Protein AF-A0A2K3JCK8-F1 (afdb_monomer_lite)

Sequence (597 aa):
MLKLNRLVAIFVVSFFLLSALMPARLSTDNEVPWWNENWSFREEIILPINTSDKNVHYQPVDIFFEFENICWAKNESEHSVRVIFHEGDKAIELDCQIYDLNFSDDEHIKSCGIVFLIPDFADGYERYFIYYDDEITDIPSYDDHVDIDESSYSYEPVKGLSFESWFYIIIEDGYYVYAVSQRGKALDEYISQQVVKLKKGADSVMPKNAEQTASFSFVYWWLDGNDWKHISSAERLISKKVIVNGNLMVKFLIVSQSNDGLIQSTNYYKYYYSPSEDKGIYADVEHKIVSNSLPQGDEIDVGFIVLTTGGIRSSSIEDLNFGRIPKFLHFYHEDQGFFTYEMDQHPEDTNGETVIGSKDDYDIGNYSWLSIDDGETGKAYGIIFDSNDVVESGLNERNGIELQLWQVYSIRYPGLDGRFSYIYFTRNSYEEGEEIDNVLPDDYLIKFKALFYATENGGYTKVEEEAKIYPSLVDLQPENDEDIIDGDYNEEEYNLTIFTHLSQFLNLRLLSSMLLLKNIFITVELYKENMLMGLETSSRLAIADGWLDWKNISFFRTATFLPQKPGRYVAKVYLENALFSEGREFIGYKIFNITKD

pLDDT: mean 86.82, std 14.45, range [33.53, 98.62]

Foldseek 3Di:
DVVVVVVVVCVVVVVVVVVVVPPPPPVDPPPFDDPDPVFDDKDWDDAPDQQQDLLQFFPKFKFKDFDPDKFFDQAFFFGFKWKWKDQRNDIDTFDKTWAPFADPDNGTGRITIMMTGSHSPGRRRIIMMITGHPDGDDTDDDAQFKFKDWAWAWEPPDPLQIWTFTWIFIAGNQATAKTAGLWTDGSNHIQHQKIFGFAPRHNDDAQAGTAWIKHQKKKKWAAAPPDIDIWIQSHAWADKDFRDTGRFKTKMWTKGATPVRQKIKIWIKMFGHGPDQKGKIKIWIKIAGPDQDDDAHPAIWMFRMKIKFWFKFFPADSSRPYGWQAQWKWAQFAPPGIDIDGDDRDDDAAVKDWPDDLANPRWHHFLRKMWGWNAQWFKIKMKAWLGQQWWPDWVPFDGTWHKTKIWHFHDDDVRMTTIIMMITGIGNQDDPPDDGNRDTGSGTMTTIMIMTMIDGIRTVVSVSVCSVVVSSSVVSHDDDPDDDDGGGDDDDWDKDKDFDDDDPVVVVQCVVCVVVVFDKWKKKWKDAPNDTNYIFTFAQFDDDPNHTPPVPRDPTTMGIDDTDHWHKMKIWMWIARGPPDDGIGTDDMDIDTDDPD

Structure (mmCIF, N/CA/C/O backbone):
data_AF-A0A2K3JCK8-F1
#
_entry.id   AF-A0A2K3JCK8-F1
#
loop_
_atom_site.group_PDB
_atom_site.id
_atom_site.type_symbol
_atom_site.label_atom_id
_atom_site.label_alt_id
_atom_site.label_comp_id
_atom_site.label_asym_id
_atom_site.label_entity_id
_atom_site.label_seq_id
_atom_site.pdbx_PDB_ins_code
_atom_site.Cartn_x
_atom_site.Cartn_y
_atom_site.Cartn_z
_atom_site.occupancy
_atom_site.B_iso_or_equiv
_atom_site.auth_seq_id
_atom_site.auth_comp_id
_atom_site.auth_asym_id
_atom_site.auth_atom_id
_atom_site.pdbx_PDB_model_num
ATOM 1 N N . MET A 1 1 ? -12.922 -61.109 -48.967 1.00 51.72 1 MET A N 1
ATOM 2 C CA . MET A 1 1 ? -12.308 -60.658 -47.697 1.00 51.72 1 MET A CA 1
ATOM 3 C C . MET A 1 1 ? -10.838 -60.258 -47.826 1.00 51.72 1 MET A C 1
ATOM 5 O O . MET A 1 1 ? -10.531 -59.146 -47.434 1.00 51.72 1 MET A O 1
ATOM 9 N N . LEU A 1 2 ? -9.937 -61.048 -48.434 1.00 51.16 2 LEU A N 1
ATOM 10 C CA . LEU A 1 2 ? -8.498 -60.695 -48.487 1.00 51.16 2 LEU A CA 1
ATOM 11 C C . LEU A 1 2 ? -8.137 -59.372 -49.204 1.00 51.16 2 LEU A C 1
ATOM 13 O O . LEU A 1 2 ? -7.132 -58.754 -48.866 1.00 51.16 2 LEU A O 1
ATOM 17 N N . LYS A 1 3 ? -8.926 -58.921 -50.190 1.00 52.09 3 LYS A N 1
ATOM 18 C CA . LYS A 1 3 ? -8.655 -57.662 -50.916 1.00 52.09 3 LYS A CA 1
ATOM 19 C C . LYS A 1 3 ? -9.032 -56.401 -50.128 1.00 52.09 3 LYS A C 1
ATOM 21 O O . LYS A 1 3 ? -8.404 -55.371 -50.336 1.00 52.09 3 LYS A O 1
ATOM 26 N N . LEU A 1 4 ? -10.003 -56.491 -49.215 1.00 56.00 4 LEU A N 1
ATOM 27 C CA . LEU A 1 4 ? -10.453 -55.348 -48.416 1.00 56.00 4 LEU A CA 1
ATOM 28 C C . LEU A 1 4 ? -9.418 -55.001 -47.333 1.00 56.00 4 LEU A C 1
ATOM 30 O O . LEU A 1 4 ? -9.079 -53.837 -47.160 1.00 56.00 4 LEU A O 1
ATOM 34 N N . ASN A 1 5 ? -8.802 -56.017 -46.718 1.00 58.97 5 ASN A N 1
ATOM 35 C CA . ASN A 1 5 ? -7.769 -55.822 -45.692 1.00 58.97 5 ASN A CA 1
ATOM 36 C C . ASN A 1 5 ? -6.477 -55.199 -46.245 1.00 58.97 5 ASN A C 1
ATOM 38 O O . ASN A 1 5 ? -5.803 -54.468 -45.530 1.00 58.97 5 ASN A O 1
ATOM 42 N N . ARG A 1 6 ? -6.140 -55.435 -47.523 1.00 65.88 6 ARG A N 1
ATOM 43 C CA . ARG A 1 6 ? -4.988 -54.774 -48.164 1.00 65.88 6 ARG A CA 1
ATOM 44 C C . ARG A 1 6 ? -5.245 -53.297 -48.448 1.00 65.88 6 ARG A C 1
ATOM 46 O O . ARG A 1 6 ? -4.336 -52.497 -48.293 1.00 65.88 6 ARG A O 1
ATOM 53 N N . LEU A 1 7 ? -6.469 -52.939 -48.833 1.00 71.06 7 LEU A N 1
ATOM 54 C CA . LEU A 1 7 ? -6.849 -51.550 -49.095 1.00 71.06 7 LEU A CA 1
ATOM 55 C C . LEU A 1 7 ? -6.886 -50.722 -47.808 1.00 71.06 7 LEU A C 1
ATOM 57 O O . LEU A 1 7 ? -6.374 -49.610 -47.797 1.00 71.06 7 LEU A O 1
ATOM 61 N N . VAL A 1 8 ? -7.396 -51.298 -46.715 1.00 75.06 8 VAL A N 1
ATOM 62 C CA . VAL A 1 8 ? -7.382 -50.658 -45.390 1.00 75.06 8 VAL A CA 1
ATOM 63 C C . VAL A 1 8 ? -5.953 -50.507 -44.866 1.00 75.06 8 VAL A C 1
ATOM 65 O O . VAL A 1 8 ? -5.599 -49.435 -44.394 1.00 75.06 8 VAL A O 1
ATOM 68 N N . ALA A 1 9 ? -5.099 -51.524 -45.020 1.00 73.94 9 ALA A N 1
ATOM 69 C CA . ALA A 1 9 ? -3.696 -51.427 -44.613 1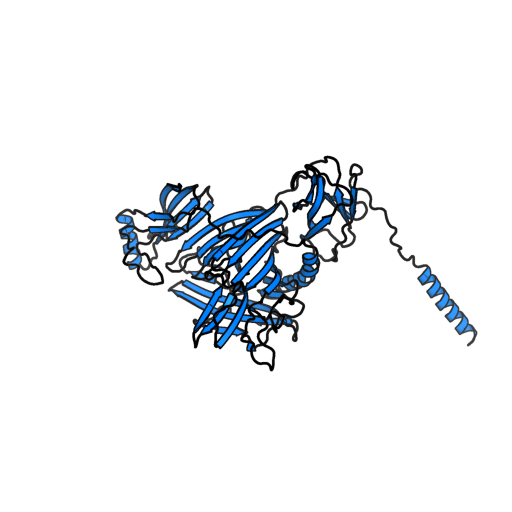.00 73.94 9 ALA A CA 1
ATOM 70 C C . ALA A 1 9 ? -2.933 -50.344 -45.395 1.00 73.94 9 ALA A C 1
ATOM 72 O O . ALA A 1 9 ? -2.158 -49.600 -44.804 1.00 73.94 9 ALA A O 1
ATOM 73 N N . ILE A 1 10 ? -3.188 -50.207 -46.701 1.00 78.31 10 ILE A N 1
ATOM 74 C CA . ILE A 1 10 ? -2.599 -49.134 -47.514 1.00 78.31 10 ILE A CA 1
ATOM 75 C C . ILE A 1 10 ? -3.119 -47.768 -47.058 1.00 78.31 10 ILE A C 1
ATOM 77 O O . ILE A 1 10 ? -2.329 -46.839 -46.953 1.00 78.31 10 ILE A O 1
ATOM 81 N N . PHE A 1 11 ? -4.407 -47.645 -46.727 1.00 76.69 11 PHE A N 1
ATOM 82 C CA . PHE A 1 11 ? -4.971 -46.387 -46.234 1.00 76.69 11 PHE A CA 1
ATOM 83 C C . PHE A 1 11 ? -4.391 -45.980 -44.875 1.00 76.69 11 PHE A C 1
ATOM 85 O O . PHE A 1 11 ? -4.031 -44.824 -44.698 1.00 76.69 11 PHE A O 1
ATOM 92 N N . VAL A 1 12 ? -4.233 -46.925 -43.943 1.00 76.19 12 VAL A N 1
ATOM 93 C CA . VAL A 1 12 ? -3.648 -46.666 -42.617 1.00 76.19 12 VAL A CA 1
ATOM 94 C C . VAL A 1 12 ? -2.167 -46.304 -42.734 1.00 76.19 12 VAL A C 1
ATOM 96 O O . VAL A 1 12 ? -1.730 -45.331 -42.132 1.00 76.19 12 VAL A O 1
ATOM 99 N N . VAL A 1 13 ? -1.401 -47.019 -43.564 1.00 76.19 13 VAL A N 1
ATOM 100 C CA . VAL A 1 13 ? 0.019 -46.710 -43.797 1.00 76.19 13 VAL A CA 1
ATOM 101 C C . VAL A 1 13 ? 0.183 -45.370 -44.517 1.00 76.19 13 VAL A C 1
ATOM 103 O O . VAL A 1 13 ? 1.068 -44.599 -44.164 1.00 76.19 13 VAL A O 1
ATOM 106 N N . SER A 1 14 ? -0.691 -45.049 -45.473 1.00 69.81 14 SER A N 1
ATOM 107 C CA . SER A 1 14 ? -0.657 -43.765 -46.177 1.00 69.81 14 SER A CA 1
ATOM 108 C C . SER A 1 14 ? -1.120 -42.602 -45.294 1.00 69.81 14 SER A C 1
ATOM 110 O O . SER A 1 14 ? -0.612 -41.502 -45.467 1.00 69.81 14 SER A O 1
ATOM 112 N N . PHE A 1 15 ? -2.025 -42.834 -44.336 1.00 71.31 15 PHE A N 1
ATOM 113 C CA . PHE A 1 15 ? -2.425 -41.849 -43.326 1.00 71.31 15 PHE A CA 1
ATOM 114 C C . PHE A 1 15 ? -1.293 -41.587 -42.324 1.00 71.31 15 PHE A C 1
ATOM 116 O O . PHE A 1 15 ? -0.994 -40.431 -42.052 1.00 71.31 15 PHE A O 1
ATOM 123 N N . PHE A 1 16 ? -0.587 -42.634 -41.876 1.00 63.84 16 PHE A N 1
ATOM 124 C CA . PHE A 1 16 ? 0.604 -42.497 -41.027 1.00 63.84 16 PHE A CA 1
ATOM 125 C C . PHE A 1 16 ? 1.793 -41.838 -41.750 1.00 63.84 16 PHE A C 1
ATOM 127 O O . PHE A 1 16 ? 2.534 -41.063 -41.150 1.00 63.84 16 PHE A O 1
ATOM 134 N N . LEU A 1 17 ? 1.969 -42.102 -43.049 1.00 59.47 17 LEU A N 1
ATOM 135 C CA . LEU A 1 17 ? 2.977 -41.426 -43.875 1.00 59.47 17 LEU A CA 1
ATOM 136 C C . LEU A 1 17 ? 2.603 -39.969 -44.171 1.00 59.47 17 LEU A C 1
ATOM 138 O O . LEU A 1 17 ? 3.497 -39.133 -44.218 1.00 59.47 17 LEU A O 1
ATOM 142 N N . LEU A 1 18 ? 1.312 -39.640 -44.323 1.00 54.47 18 LEU A N 1
ATOM 143 C CA . LEU A 1 18 ? 0.866 -38.248 -44.450 1.00 54.47 18 LEU A CA 1
ATOM 144 C C . LEU A 1 18 ? 0.964 -37.479 -43.126 1.00 54.47 18 LEU A C 1
ATOM 146 O O . LEU A 1 18 ? 1.298 -36.302 -43.161 1.00 54.47 18 LEU A O 1
ATOM 150 N N . SER A 1 19 ? 0.734 -38.113 -41.970 1.00 53.16 19 SER A N 1
ATOM 151 C CA . SER A 1 19 ? 0.961 -37.473 -40.665 1.00 53.16 19 SER A CA 1
ATOM 152 C C . SER A 1 19 ? 2.448 -37.294 -40.347 1.00 53.16 19 SER A C 1
ATOM 154 O O . SER A 1 19 ? 2.795 -36.373 -39.623 1.00 53.16 19 SER A O 1
ATOM 156 N N . ALA A 1 20 ? 3.328 -38.122 -40.920 1.00 52.25 20 ALA A N 1
ATOM 157 C CA . ALA A 1 20 ? 4.783 -37.938 -40.860 1.00 52.25 20 ALA A CA 1
ATOM 158 C C . ALA A 1 20 ? 5.323 -36.930 -41.901 1.00 52.25 20 ALA A C 1
ATOM 160 O O . ALA A 1 20 ? 6.487 -36.546 -41.835 1.00 52.25 20 ALA A O 1
ATOM 161 N N . LEU A 1 21 ? 4.487 -36.523 -42.867 1.00 44.62 21 LEU A N 1
ATOM 162 C CA . LEU A 1 21 ? 4.763 -35.490 -43.876 1.00 44.62 21 LEU A CA 1
ATOM 163 C C . LEU A 1 21 ? 3.988 -34.189 -43.625 1.00 44.62 21 LEU A C 1
ATOM 165 O O . LEU A 1 21 ? 4.157 -33.233 -44.382 1.00 44.62 21 LEU A O 1
ATOM 169 N N . MET A 1 22 ? 3.178 -34.119 -42.561 1.00 37.00 22 MET A N 1
ATOM 170 C CA . MET A 1 22 ? 2.947 -32.837 -41.908 1.00 37.00 22 MET A CA 1
ATOM 171 C C . MET A 1 22 ? 4.341 -32.352 -41.532 1.00 37.00 22 MET A C 1
ATOM 173 O O . MET A 1 22 ? 5.025 -33.073 -40.799 1.00 37.00 22 MET A O 1
ATOM 177 N N . PRO A 1 23 ? 4.817 -31.205 -42.043 1.00 37.50 23 PRO A N 1
ATOM 178 C CA . PRO A 1 23 ? 5.966 -30.603 -41.417 1.00 37.50 23 PRO A CA 1
ATOM 179 C C . PRO A 1 23 ? 5.555 -30.469 -39.955 1.00 37.50 23 PRO A C 1
ATOM 181 O O . PRO A 1 23 ? 4.621 -29.732 -39.630 1.00 37.50 23 PRO A O 1
ATOM 184 N N . ALA A 1 24 ? 6.234 -31.195 -39.063 1.00 39.00 24 ALA A N 1
ATOM 185 C CA . ALA A 1 24 ? 6.529 -30.583 -37.793 1.00 39.00 24 ALA A CA 1
ATOM 186 C C . ALA A 1 24 ? 7.030 -29.203 -38.209 1.00 39.00 24 ALA A C 1
ATOM 188 O O . ALA A 1 24 ? 8.035 -29.105 -38.923 1.00 39.00 24 ALA A O 1
ATOM 189 N N . ARG A 1 25 ? 6.274 -28.148 -37.896 1.00 35.84 25 ARG A N 1
ATOM 190 C CA . ARG A 1 25 ? 6.895 -26.845 -37.746 1.00 35.84 25 ARG A CA 1
ATOM 191 C C . ARG A 1 25 ? 7.862 -27.056 -36.583 1.00 35.84 25 ARG A C 1
ATOM 193 O O . ARG A 1 25 ? 7.537 -26.781 -35.441 1.00 35.84 25 ARG A O 1
ATOM 200 N N . LEU A 1 26 ? 9.007 -27.674 -36.886 1.00 33.53 26 LEU A N 1
ATOM 201 C CA . LEU A 1 26 ? 10.282 -27.240 -36.376 1.00 33.53 26 LEU A CA 1
ATOM 202 C C . LEU A 1 26 ? 10.170 -25.733 -36.508 1.00 33.53 26 LEU A C 1
ATOM 204 O O . LEU A 1 26 ? 10.099 -25.227 -37.632 1.00 33.53 26 LEU A O 1
ATOM 208 N N . SER A 1 27 ? 9.972 -25.060 -35.378 1.00 36.19 27 SER A N 1
ATOM 209 C CA . SER A 1 27 ? 10.378 -23.678 -35.258 1.00 36.19 27 SER A CA 1
ATOM 210 C C . SER A 1 27 ? 11.778 -23.665 -35.842 1.00 36.19 27 SER A C 1
ATOM 212 O O . SER A 1 27 ? 12.716 -24.235 -35.285 1.00 36.19 27 SER A O 1
ATOM 214 N N . THR A 1 28 ? 11.896 -23.165 -37.064 1.00 39.59 28 THR A N 1
ATOM 215 C CA . THR A 1 28 ? 13.169 -22.626 -37.472 1.00 39.59 28 THR A CA 1
ATOM 216 C C . THR A 1 28 ? 13.506 -21.647 -36.359 1.00 39.59 28 THR A C 1
ATOM 218 O O . THR A 1 28 ? 12.667 -20.805 -36.025 1.00 39.59 28 THR A O 1
ATOM 221 N N . ASP A 1 29 ? 14.668 -21.822 -35.731 1.00 46.94 29 ASP A N 1
ATOM 222 C CA . ASP A 1 29 ? 15.395 -20.708 -35.134 1.00 46.94 29 ASP A CA 1
ATOM 223 C C . ASP A 1 29 ? 15.500 -19.659 -36.244 1.00 46.94 29 ASP A C 1
ATOM 225 O O . ASP A 1 29 ? 16.444 -19.637 -37.033 1.00 46.94 29 ASP A O 1
ATOM 229 N N . ASN A 1 30 ? 14.443 -18.873 -36.423 1.00 59.12 30 ASN A N 1
ATOM 230 C CA . ASN A 1 30 ? 14.523 -17.648 -37.172 1.00 59.12 30 ASN A CA 1
ATOM 231 C C . ASN A 1 30 ? 15.328 -16.763 -36.241 1.00 59.12 30 ASN A C 1
ATOM 233 O O . ASN A 1 30 ? 14.815 -16.292 -35.227 1.00 59.12 30 ASN A O 1
ATOM 237 N N . GLU A 1 31 ? 16.617 -16.664 -36.542 1.00 73.62 31 GLU A N 1
ATOM 238 C CA . GLU A 1 31 ? 17.526 -15.723 -35.916 1.00 73.62 31 GLU A CA 1
ATOM 239 C C . GLU A 1 31 ? 16.828 -14.359 -35.890 1.00 73.62 31 GLU A C 1
ATOM 241 O O . GLU A 1 31 ? 16.539 -13.779 -36.939 1.00 73.62 31 GLU A O 1
ATOM 246 N N . VAL A 1 32 ? 16.446 -13.906 -34.692 1.00 83.62 32 VAL A N 1
ATOM 247 C CA . VAL A 1 32 ? 15.737 -12.635 -34.527 1.00 83.62 32 VAL A CA 1
ATOM 248 C C . VAL A 1 32 ? 16.711 -11.539 -34.946 1.00 83.62 32 VAL A C 1
ATOM 250 O O . VAL A 1 32 ? 17.842 -11.531 -34.439 1.00 83.62 32 VAL A O 1
ATOM 253 N N . PRO A 1 33 ? 16.339 -10.644 -35.877 1.00 88.25 33 PRO A N 1
ATOM 254 C CA . PRO A 1 33 ? 17.236 -9.589 -36.325 1.00 88.25 33 PRO A CA 1
ATOM 255 C C . PRO A 1 33 ? 17.660 -8.718 -35.142 1.00 88.25 33 PRO A C 1
ATOM 257 O O . PRO A 1 33 ? 16.950 -8.614 -34.145 1.00 88.25 33 PRO A O 1
ATOM 260 N N . TRP A 1 34 ? 18.839 -8.111 -35.227 1.00 91.00 34 TRP A N 1
ATOM 261 C CA . TRP A 1 34 ? 19.250 -7.135 -34.225 1.00 91.00 34 TRP A CA 1
ATOM 262 C C . TRP A 1 34 ? 18.367 -5.891 -34.337 1.00 91.00 34 TRP A C 1
ATOM 264 O O . TRP A 1 34 ? 18.205 -5.357 -35.433 1.00 91.00 34 TRP A O 1
ATOM 274 N N . TRP A 1 35 ? 17.824 -5.413 -33.215 1.00 93.44 35 TRP A N 1
ATOM 275 C CA . TRP A 1 35 ? 17.152 -4.112 -33.161 1.00 93.44 35 TRP A CA 1
ATOM 276 C C . TRP A 1 35 ? 18.081 -2.974 -33.595 1.00 93.44 35 TRP A C 1
ATOM 278 O O . TRP A 1 35 ? 17.683 -2.090 -34.354 1.00 93.44 35 TRP A O 1
ATOM 288 N N . ASN A 1 36 ? 19.341 -3.038 -33.161 1.00 91.50 36 ASN A N 1
ATOM 289 C CA . ASN A 1 36 ? 20.380 -2.092 -33.528 1.00 91.50 36 ASN A CA 1
ATOM 290 C C . ASN A 1 36 ? 21.738 -2.813 -33.580 1.00 91.50 36 ASN A C 1
ATOM 292 O O . ASN A 1 36 ? 22.207 -3.337 -32.576 1.00 91.50 36 ASN A O 1
ATOM 296 N N . GLU A 1 37 ? 22.357 -2.852 -34.764 1.00 90.38 37 GLU A N 1
ATOM 297 C CA . GLU A 1 37 ? 23.629 -3.556 -35.012 1.00 90.38 37 GLU A CA 1
ATOM 298 C C . GLU A 1 37 ? 24.848 -2.893 -34.344 1.00 90.38 37 GLU A C 1
ATOM 300 O O . GLU A 1 37 ? 25.933 -3.468 -34.366 1.00 90.38 37 GLU A O 1
ATOM 305 N N . ASN A 1 38 ? 24.696 -1.692 -33.773 1.00 93.06 38 ASN A N 1
ATOM 306 C CA . ASN A 1 38 ? 25.776 -1.013 -33.051 1.00 93.06 38 ASN A CA 1
ATOM 307 C C . ASN A 1 38 ? 25.944 -1.503 -31.606 1.00 93.06 38 ASN A C 1
ATOM 309 O O . ASN A 1 38 ? 26.867 -1.042 -30.948 1.00 93.06 38 ASN A O 1
ATOM 313 N N . TRP A 1 39 ? 25.055 -2.370 -31.118 1.00 95.12 39 TRP A N 1
ATOM 314 C CA . TRP A 1 39 ? 25.103 -2.900 -29.758 1.00 95.12 39 TRP A CA 1
ATOM 315 C C . TRP A 1 39 ? 25.927 -4.177 -29.699 1.00 95.12 39 TRP A C 1
ATOM 317 O O . TRP A 1 39 ? 25.807 -5.042 -30.570 1.00 95.12 39 TRP A O 1
ATOM 327 N N . SER A 1 40 ? 26.726 -4.307 -28.648 1.00 96.25 40 SER A N 1
ATOM 328 C CA . SER A 1 40 ? 27.635 -5.438 -28.467 1.00 96.25 40 SER A CA 1
ATOM 329 C C . SER A 1 40 ? 26.931 -6.706 -27.976 1.00 96.25 40 SER A C 1
ATOM 331 O O . SER A 1 40 ? 27.273 -7.809 -28.418 1.00 96.25 40 SER A O 1
ATOM 333 N N . PHE A 1 41 ? 25.934 -6.573 -27.094 1.00 97.25 41 PHE A N 1
ATOM 334 C CA . PHE A 1 41 ? 25.328 -7.709 -26.400 1.00 97.25 41 PHE A CA 1
ATOM 335 C C . PHE A 1 41 ? 23.799 -7.664 -26.422 1.00 97.25 41 PHE A C 1
ATOM 337 O O . PHE A 1 41 ? 23.176 -6.599 -26.431 1.00 97.25 41 PHE A O 1
ATOM 344 N N . ARG A 1 42 ? 23.192 -8.855 -26.432 1.00 96.06 42 ARG 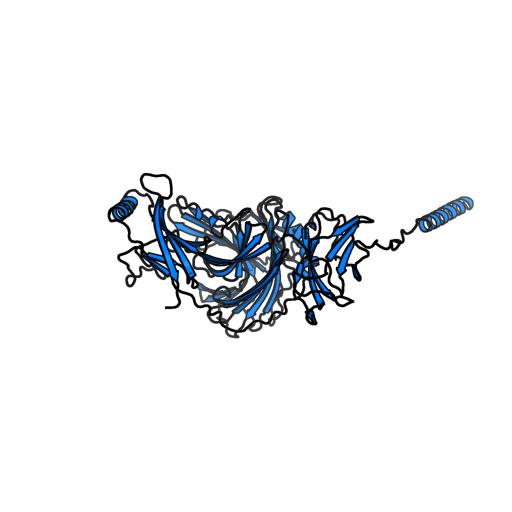A N 1
ATOM 345 C CA . ARG A 1 42 ? 21.760 -9.038 -26.197 1.00 96.06 42 ARG A CA 1
ATOM 346 C C . ARG A 1 42 ? 21.481 -10.394 -25.573 1.00 96.06 42 ARG A C 1
ATOM 348 O O . ARG A 1 42 ? 22.101 -11.386 -25.959 1.00 96.06 42 ARG A O 1
ATOM 355 N N . GLU A 1 43 ? 20.489 -10.443 -24.704 1.00 96.62 43 GLU A N 1
ATOM 356 C CA . GLU A 1 43 ? 20.068 -11.653 -24.004 1.00 96.62 43 GLU A CA 1
ATOM 357 C C . GLU A 1 43 ? 18.539 -11.734 -23.991 1.00 96.62 43 GLU A C 1
ATOM 359 O O . GLU A 1 43 ? 17.856 -10.717 -23.890 1.00 96.62 43 GLU A O 1
ATOM 364 N N . GLU A 1 44 ? 17.984 -12.932 -24.172 1.00 95.81 44 GLU A N 1
ATOM 365 C CA . GLU A 1 44 ? 16.533 -13.141 -24.204 1.00 95.81 44 GLU A CA 1
ATOM 366 C C . GLU A 1 44 ? 15.971 -13.334 -22.795 1.00 95.81 44 GLU A C 1
ATOM 368 O O . GLU A 1 44 ? 16.501 -14.125 -22.017 1.00 95.81 44 GLU A O 1
ATOM 373 N N . ILE A 1 45 ? 14.842 -12.684 -22.510 1.00 94.06 45 ILE A N 1
ATOM 374 C CA . ILE A 1 45 ? 14.039 -12.938 -21.315 1.00 94.06 45 ILE A CA 1
ATOM 375 C C . ILE A 1 45 ? 12.867 -13.845 -21.693 1.00 94.06 45 ILE A C 1
ATOM 377 O O . ILE A 1 45 ? 12.116 -13.561 -22.629 1.00 94.06 45 ILE A O 1
ATOM 381 N N . ILE A 1 46 ? 12.668 -14.908 -20.915 1.00 91.88 46 ILE A N 1
ATOM 382 C CA . ILE A 1 46 ? 11.505 -15.791 -21.035 1.00 91.88 46 ILE A CA 1
ATOM 383 C C . ILE A 1 46 ? 10.543 -15.479 -19.891 1.00 91.88 46 ILE A C 1
ATOM 385 O O . ILE A 1 46 ? 10.875 -15.689 -18.727 1.00 91.88 46 ILE A O 1
ATOM 389 N N . LEU A 1 47 ? 9.343 -15.006 -20.227 1.00 92.00 47 LEU A N 1
ATOM 390 C CA . LEU A 1 47 ? 8.303 -14.725 -19.239 1.00 92.00 47 LEU A CA 1
ATOM 391 C C . LEU A 1 47 ? 7.524 -16.008 -18.890 1.00 92.00 47 LEU A C 1
ATOM 393 O O . LEU A 1 47 ? 7.150 -16.755 -19.799 1.00 92.00 47 LEU A O 1
ATOM 397 N N . PRO A 1 48 ? 7.220 -16.268 -17.605 1.00 91.00 48 PRO A N 1
ATOM 398 C CA . PRO A 1 48 ? 6.485 -17.454 -17.162 1.00 91.00 48 PRO A CA 1
ATOM 399 C C . PRO A 1 48 ? 4.962 -17.333 -17.358 1.00 91.00 48 PRO A C 1
ATOM 401 O O . PRO A 1 48 ? 4.199 -18.087 -16.760 1.00 91.00 48 PRO A O 1
ATOM 404 N N . ILE A 1 49 ? 4.501 -16.393 -18.186 1.00 91.19 49 ILE A N 1
ATOM 405 C CA . ILE A 1 49 ? 3.083 -16.078 -18.379 1.00 91.19 49 ILE A CA 1
ATOM 406 C C . ILE A 1 49 ? 2.715 -16.017 -19.860 1.00 91.19 49 ILE A C 1
ATOM 408 O O . ILE A 1 49 ? 3.542 -15.747 -20.728 1.00 91.19 49 ILE A O 1
ATOM 412 N N . ASN A 1 50 ? 1.442 -16.282 -20.152 1.00 92.25 50 ASN A N 1
ATOM 413 C CA . ASN A 1 50 ? 0.915 -16.216 -21.507 1.00 92.25 50 ASN A CA 1
ATOM 414 C C . ASN A 1 50 ? 0.507 -14.781 -21.859 1.00 92.25 50 ASN A C 1
ATOM 416 O O . ASN A 1 50 ? -0.586 -14.339 -21.512 1.00 92.25 50 ASN A O 1
ATOM 420 N N . THR A 1 51 ? 1.349 -14.098 -22.623 1.00 93.94 51 THR A N 1
ATOM 421 C CA . THR A 1 51 ? 1.141 -12.703 -23.023 1.00 93.94 51 THR A CA 1
ATOM 422 C C . THR A 1 51 ? 0.069 -12.484 -24.096 1.00 93.94 51 THR A C 1
ATOM 424 O O . THR A 1 51 ? -0.282 -11.345 -24.393 1.00 93.94 51 THR A O 1
ATOM 427 N N . SER A 1 52 ? -0.539 -13.558 -24.621 1.00 93.38 52 SER A N 1
ATOM 428 C CA . SER A 1 52 ? -1.762 -13.453 -25.438 1.00 93.38 52 SER A CA 1
ATOM 429 C C . SER A 1 52 ? -3.020 -13.135 -24.619 1.00 93.38 52 SER A C 1
ATOM 431 O O . SER A 1 52 ? -4.053 -12.773 -25.194 1.00 93.38 52 SER A O 1
ATOM 433 N N . ASP A 1 53 ? -2.964 -13.288 -23.291 1.00 94.00 53 ASP A N 1
ATOM 434 C CA . ASP A 1 53 ? -4.045 -12.881 -22.399 1.00 94.00 53 ASP A CA 1
ATOM 435 C C . ASP A 1 53 ? -4.022 -11.361 -22.198 1.00 94.00 53 ASP A C 1
ATOM 437 O O . ASP A 1 53 ? -3.032 -10.781 -21.765 1.00 94.00 53 ASP A O 1
ATOM 441 N N . LYS A 1 54 ? -5.150 -10.704 -22.458 1.00 92.12 54 LYS A N 1
ATOM 442 C CA . LYS A 1 54 ? -5.278 -9.254 -22.272 1.00 92.12 54 LYS A CA 1
ATOM 443 C C . LYS A 1 54 ? -5.186 -8.831 -20.812 1.00 92.12 54 LYS A C 1
ATOM 445 O O . LYS A 1 54 ? -4.918 -7.668 -20.539 1.00 92.12 54 LYS A O 1
ATOM 450 N N . ASN A 1 55 ? -5.432 -9.745 -19.878 1.00 91.50 55 ASN A N 1
ATOM 451 C CA . ASN A 1 55 ? -5.327 -9.453 -18.455 1.00 91.50 55 ASN A CA 1
ATOM 452 C C . ASN A 1 55 ? -3.878 -9.283 -17.987 1.00 91.50 55 ASN A C 1
ATOM 454 O O . ASN A 1 55 ? -3.672 -8.701 -16.928 1.00 91.50 55 ASN A O 1
ATOM 458 N N . VAL A 1 56 ? -2.890 -9.720 -18.780 1.00 94.06 56 VAL A N 1
ATOM 459 C CA . VAL A 1 56 ? -1.472 -9.484 -18.473 1.00 94.06 56 VAL A CA 1
ATOM 460 C C . VAL A 1 56 ? -0.924 -8.189 -19.076 1.00 94.06 56 VAL A C 1
ATOM 462 O O . VAL A 1 56 ? 0.228 -7.832 -18.845 1.00 94.06 56 VAL A O 1
ATOM 465 N N . HIS A 1 57 ? -1.716 -7.487 -19.888 1.00 95.06 57 HIS A N 1
ATOM 466 C CA . HIS A 1 57 ? -1.302 -6.202 -20.440 1.00 95.06 57 HIS A CA 1
ATOM 467 C C . HIS A 1 57 ? -1.082 -5.201 -19.309 1.00 95.06 57 HIS A C 1
ATOM 469 O O . HIS A 1 57 ? -1.865 -5.140 -18.364 1.00 95.06 57 HIS A O 1
ATOM 475 N N . TYR A 1 58 ? -0.010 -4.422 -19.427 1.00 95.88 58 TYR A N 1
ATOM 476 C CA . TYR A 1 58 ? 0.495 -3.493 -18.417 1.00 95.88 58 TYR A CA 1
ATOM 477 C C . TYR A 1 58 ? 0.971 -4.125 -17.105 1.00 95.88 58 TYR A C 1
ATOM 479 O O . TYR A 1 58 ? 1.309 -3.388 -16.181 1.00 95.88 58 TYR A O 1
ATOM 487 N N . GLN A 1 59 ? 1.052 -5.455 -17.014 1.00 96.00 59 GLN A N 1
ATOM 488 C CA . GLN A 1 59 ? 1.671 -6.088 -15.855 1.00 96.00 59 GLN A CA 1
ATOM 489 C C . GLN A 1 59 ? 3.172 -5.771 -15.814 1.00 96.00 59 GLN A C 1
ATOM 491 O O . GLN A 1 59 ? 3.835 -5.825 -16.863 1.00 96.00 59 GLN A O 1
ATOM 496 N N . PRO A 1 60 ? 3.718 -5.449 -14.629 1.00 96.69 60 PRO A N 1
ATOM 497 C CA . PRO A 1 60 ? 5.139 -5.226 -14.471 1.00 96.69 60 PRO A CA 1
ATOM 498 C C . PRO A 1 60 ? 5.897 -6.552 -14.525 1.00 96.69 60 PRO A C 1
ATOM 500 O O . PRO A 1 60 ? 5.538 -7.532 -13.874 1.00 96.69 60 PRO A O 1
ATOM 503 N N . VAL A 1 61 ? 6.988 -6.558 -15.280 1.00 97.31 61 VAL A N 1
ATOM 504 C CA . VAL A 1 61 ? 8.033 -7.573 -15.193 1.00 97.31 61 VAL A CA 1
ATOM 505 C C . VAL A 1 61 ? 9.178 -6.949 -14.416 1.00 97.31 61 VAL A C 1
ATOM 507 O O . VAL A 1 61 ? 9.774 -5.985 -14.885 1.00 97.31 61 VAL A O 1
ATOM 510 N N . ASP A 1 62 ? 9.458 -7.491 -13.236 1.00 97.06 62 ASP A N 1
ATOM 511 C CA . ASP A 1 62 ? 10.541 -7.074 -12.347 1.00 97.06 62 ASP A CA 1
ATOM 512 C C . ASP A 1 62 ? 11.444 -8.283 -12.100 1.00 97.06 62 ASP A C 1
ATOM 514 O O . ASP A 1 62 ? 10.999 -9.269 -11.512 1.00 97.06 62 ASP A O 1
ATOM 518 N N . ILE A 1 63 ? 12.672 -8.237 -12.620 1.00 96.19 63 ILE A N 1
ATOM 519 C CA . ILE A 1 63 ? 13.613 -9.363 -12.615 1.00 96.19 63 ILE A CA 1
ATOM 520 C C . ILE A 1 63 ? 14.984 -8.939 -12.105 1.00 96.19 63 ILE A C 1
ATOM 522 O O . ILE A 1 63 ? 15.468 -7.850 -12.412 1.00 96.19 63 ILE A O 1
ATOM 526 N N . PHE A 1 64 ? 15.661 -9.844 -11.399 1.00 95.44 64 PHE A N 1
ATOM 527 C CA . PHE A 1 64 ? 17.104 -9.740 -11.198 1.00 95.44 64 PHE A CA 1
ATOM 528 C C . PHE A 1 64 ? 17.817 -10.236 -12.455 1.00 95.44 64 PHE A C 1
ATOM 530 O O . PHE A 1 64 ? 17.577 -11.358 -12.907 1.00 95.44 64 PHE A O 1
ATOM 537 N N . PHE A 1 65 ? 18.704 -9.416 -13.007 1.00 95.81 65 PHE A N 1
ATOM 538 C CA . PHE A 1 65 ? 19.442 -9.735 -14.217 1.00 95.81 65 PHE A CA 1
ATOM 539 C C . PHE A 1 65 ? 20.946 -9.712 -13.956 1.00 95.81 65 PHE A C 1
ATOM 541 O O . PHE A 1 65 ? 21.490 -8.712 -13.487 1.00 95.81 65 PHE A O 1
ATOM 548 N N . GLU A 1 66 ? 21.622 -10.817 -14.264 1.00 96.94 66 GLU A N 1
ATOM 549 C CA . GLU A 1 66 ? 23.074 -10.959 -14.164 1.00 96.94 66 GLU A CA 1
ATOM 550 C C . GLU A 1 66 ? 23.645 -11.036 -15.582 1.00 96.94 66 GLU A C 1
ATOM 552 O O . GLU A 1 66 ? 23.322 -11.951 -16.336 1.00 96.94 66 GLU A O 1
ATOM 557 N N . PHE A 1 67 ? 24.452 -10.046 -15.961 1.00 97.00 67 PHE A N 1
ATOM 558 C CA . PHE A 1 67 ? 24.921 -9.899 -17.336 1.00 97.00 67 PHE A CA 1
ATOM 559 C C . PHE A 1 67 ? 26.032 -10.911 -17.647 1.00 97.00 67 PHE A C 1
ATOM 561 O O . PHE A 1 67 ? 26.989 -11.054 -16.877 1.00 97.00 67 PHE A O 1
ATOM 568 N N . GLU A 1 68 ? 25.969 -11.568 -18.812 1.00 96.94 68 GLU A N 1
ATOM 569 C CA . GLU A 1 68 ? 27.056 -12.452 -19.263 1.00 96.94 68 GLU A CA 1
ATOM 570 C C . GLU A 1 68 ? 28.374 -11.688 -19.490 1.00 96.94 68 GLU A C 1
ATOM 572 O O . GLU A 1 68 ? 29.467 -12.234 -19.294 1.00 96.94 68 GLU A O 1
ATOM 577 N N . ASN A 1 69 ? 28.275 -10.420 -19.897 1.00 96.44 69 ASN A N 1
ATOM 578 C CA . ASN A 1 69 ? 29.394 -9.502 -20.101 1.00 96.44 69 ASN A CA 1
ATOM 579 C C . ASN A 1 69 ? 29.219 -8.261 -19.217 1.00 96.44 69 ASN A C 1
ATOM 581 O O . ASN A 1 69 ? 28.115 -7.952 -18.789 1.00 96.44 69 ASN A O 1
ATOM 585 N N . ILE A 1 70 ? 30.302 -7.533 -18.926 1.00 93.44 70 ILE A N 1
ATOM 586 C CA . ILE A 1 70 ? 30.180 -6.286 -18.155 1.00 93.44 70 ILE A CA 1
ATOM 587 C C . ILE A 1 70 ? 29.267 -5.296 -18.892 1.00 93.44 70 ILE A C 1
ATOM 589 O O . ILE A 1 70 ? 29.357 -5.155 -20.109 1.00 93.44 70 ILE A O 1
ATOM 593 N N . CYS A 1 71 ? 28.395 -4.617 -18.153 1.00 97.81 71 CYS A N 1
ATOM 594 C CA . CYS A 1 71 ? 27.481 -3.621 -18.699 1.00 97.81 71 CYS A CA 1
ATOM 595 C C . CYS A 1 71 ? 27.918 -2.233 -18.240 1.00 97.81 71 CYS A C 1
ATOM 597 O O . CYS A 1 71 ? 28.122 -2.014 -17.047 1.00 97.81 71 CYS A O 1
ATOM 599 N N . TRP A 1 72 ? 28.031 -1.282 -19.161 1.00 98.19 72 TRP A N 1
ATOM 600 C CA . TRP A 1 72 ? 28.276 0.115 -18.832 1.00 98.19 72 TRP A CA 1
ATOM 601 C C . TRP A 1 72 ? 27.060 0.732 -18.125 1.00 98.19 72 TRP A C 1
ATOM 603 O O . TRP A 1 72 ? 25.958 0.799 -18.678 1.00 98.19 72 TRP A O 1
ATOM 613 N N . ALA A 1 73 ? 27.265 1.187 -16.890 1.00 97.44 73 ALA A N 1
ATOM 614 C CA . ALA A 1 73 ? 26.283 1.919 -16.100 1.00 97.44 73 ALA A CA 1
ATOM 615 C C . ALA A 1 73 ? 26.996 2.695 -14.989 1.00 97.44 73 ALA A C 1
ATOM 617 O O . ALA A 1 73 ? 27.733 2.118 -14.194 1.00 97.44 73 ALA A O 1
ATOM 618 N N . LYS A 1 74 ? 26.766 4.008 -14.919 1.00 96.19 74 LYS A N 1
ATOM 619 C CA . LYS A 1 74 ? 27.285 4.870 -13.841 1.00 96.19 74 LYS A CA 1
ATOM 620 C C . LYS A 1 74 ? 26.317 4.992 -12.676 1.00 96.19 74 LYS A C 1
ATOM 622 O O . LYS A 1 74 ? 26.735 5.220 -11.545 1.00 96.19 74 LYS A O 1
ATOM 627 N N . ASN A 1 75 ? 25.032 4.933 -12.989 1.00 95.12 75 ASN A N 1
ATOM 628 C CA . ASN A 1 75 ? 23.905 5.023 -12.074 1.00 95.12 75 ASN A CA 1
ATOM 629 C C . ASN A 1 75 ? 22.639 4.577 -12.826 1.00 95.12 75 ASN A C 1
ATOM 631 O O . ASN A 1 75 ? 22.694 4.222 -14.004 1.00 95.12 75 ASN A O 1
ATOM 635 N N . GLU A 1 76 ? 21.504 4.620 -12.141 1.00 95.00 76 GLU A N 1
ATOM 636 C CA . GLU A 1 76 ? 20.193 4.196 -12.627 1.00 95.00 76 GLU A CA 1
ATOM 637 C C . GLU A 1 76 ? 19.673 5.042 -13.800 1.00 95.00 76 GLU A C 1
ATOM 639 O O . GLU A 1 76 ? 18.778 4.605 -14.512 1.00 95.00 76 GLU A O 1
ATOM 644 N N . SER A 1 77 ? 20.231 6.235 -14.036 1.00 93.94 77 SER A N 1
ATOM 645 C CA . SER A 1 77 ? 19.851 7.123 -15.144 1.00 93.94 77 SER A CA 1
ATOM 646 C C . SER A 1 77 ? 20.871 7.155 -16.286 1.00 93.94 77 SER A C 1
ATOM 648 O O . SER A 1 77 ? 20.528 7.531 -17.400 1.00 93.94 77 SER A O 1
ATOM 650 N N . GLU A 1 78 ? 22.128 6.784 -16.041 1.00 96.06 78 GLU A N 1
ATOM 651 C CA . GLU A 1 78 ? 23.228 6.812 -17.011 1.00 96.06 78 GLU A CA 1
ATOM 652 C C . GLU A 1 78 ? 23.745 5.391 -17.267 1.00 96.06 78 GLU A C 1
ATOM 654 O O . GLU A 1 78 ? 24.714 4.951 -16.641 1.00 96.06 78 GLU A O 1
ATOM 659 N N . HIS A 1 79 ? 23.097 4.674 -18.191 1.00 97.19 79 HIS A N 1
ATOM 660 C CA . HIS A 1 79 ? 23.396 3.270 -18.487 1.00 97.19 79 HIS A CA 1
ATOM 661 C C . HIS A 1 79 ? 23.120 2.868 -19.942 1.00 97.19 79 HIS A C 1
ATOM 663 O O . HIS A 1 79 ? 22.388 3.543 -20.674 1.00 97.19 79 HIS A O 1
ATOM 669 N N . SER A 1 80 ? 23.672 1.720 -20.346 1.00 97.69 80 SER A N 1
ATOM 670 C CA . SER A 1 80 ? 23.431 1.132 -21.667 1.00 97.69 80 SER A CA 1
ATOM 671 C C . SER A 1 80 ? 22.230 0.181 -21.708 1.00 97.69 80 SER A C 1
ATOM 673 O O . SER A 1 80 ? 21.682 -0.043 -22.767 1.00 97.69 80 SER A O 1
ATOM 675 N N . VAL A 1 81 ? 21.707 -0.330 -20.595 1.00 98.31 81 VAL A N 1
ATOM 676 C CA . VAL A 1 81 ? 20.577 -1.292 -20.631 1.00 98.31 81 VAL A CA 1
ATOM 677 C C . VAL A 1 81 ? 19.357 -0.784 -21.429 1.00 98.31 81 VAL A C 1
ATOM 679 O O . VAL A 1 81 ? 18.947 0.367 -21.259 1.00 98.31 81 VAL A O 1
ATOM 682 N N . ARG A 1 82 ? 18.785 -1.639 -22.291 1.00 98.12 82 ARG A N 1
ATOM 683 C CA . ARG A 1 82 ? 17.551 -1.432 -23.076 1.00 98.12 82 ARG A CA 1
ATOM 684 C C . ARG A 1 82 ? 16.699 -2.691 -23.112 1.00 98.12 82 ARG A C 1
ATOM 686 O O . ARG A 1 82 ? 17.232 -3.771 -23.344 1.00 98.12 82 ARG A O 1
ATOM 693 N N . VAL A 1 83 ? 15.380 -2.553 -22.982 1.00 98.25 83 VAL A N 1
ATOM 694 C CA . VAL A 1 83 ? 14.440 -3.672 -23.149 1.00 98.25 83 VAL A CA 1
ATOM 695 C C . VAL A 1 83 ? 13.733 -3.557 -24.493 1.00 98.25 83 VAL A C 1
ATOM 697 O O . VAL A 1 83 ? 13.088 -2.554 -24.785 1.00 98.25 83 VAL A O 1
ATOM 700 N N . ILE A 1 84 ? 13.846 -4.591 -25.325 1.00 97.88 84 ILE A N 1
ATOM 701 C CA . ILE A 1 84 ? 13.298 -4.613 -26.680 1.00 97.88 84 ILE A CA 1
ATOM 702 C C . ILE A 1 84 ? 12.231 -5.698 -26.816 1.00 97.88 84 ILE A C 1
ATOM 704 O O . ILE A 1 84 ? 12.498 -6.886 -26.631 1.00 97.88 84 ILE A O 1
ATOM 708 N N . PHE A 1 85 ? 11.039 -5.280 -27.233 1.00 96.81 85 PHE A N 1
ATOM 709 C CA . PHE A 1 85 ? 9.964 -6.135 -27.722 1.00 96.81 85 PHE A CA 1
ATOM 710 C C . PHE A 1 85 ? 10.202 -6.482 -29.194 1.00 96.81 85 PHE A C 1
ATOM 712 O O . PHE A 1 85 ? 10.327 -5.589 -30.039 1.00 96.81 85 PHE A O 1
ATOM 719 N N . HIS A 1 86 ? 10.209 -7.771 -29.520 1.00 94.94 86 HIS A N 1
ATOM 720 C CA . HIS A 1 86 ? 10.375 -8.275 -30.879 1.00 94.94 86 HIS A CA 1
ATOM 721 C C . HIS A 1 86 ? 9.179 -9.111 -31.327 1.00 94.94 86 HIS A C 1
ATOM 723 O O . HIS A 1 86 ? 8.881 -10.138 -30.732 1.00 94.94 86 HIS A O 1
ATOM 729 N N . GLU A 1 87 ? 8.572 -8.741 -32.453 1.00 90.62 87 GLU A N 1
ATOM 730 C CA . GLU A 1 87 ? 7.493 -9.492 -33.102 1.00 90.62 87 GLU A CA 1
ATOM 731 C C . GLU A 1 87 ? 7.810 -9.631 -34.601 1.00 90.62 87 GLU A C 1
ATOM 733 O O . GLU A 1 87 ? 7.583 -8.731 -35.417 1.00 90.62 87 GLU A O 1
ATOM 738 N N . GLY A 1 88 ? 8.421 -10.758 -34.976 1.00 84.00 88 GLY A N 1
ATOM 739 C CA . GLY A 1 88 ? 8.979 -10.937 -36.319 1.00 84.00 88 GLY A CA 1
ATOM 740 C C . GLY A 1 88 ? 10.073 -9.904 -36.623 1.00 84.00 88 GLY A C 1
ATOM 741 O O . GLY A 1 88 ? 11.066 -9.822 -35.903 1.00 84.00 88 GLY A O 1
ATOM 742 N N . ASP A 1 89 ? 9.887 -9.114 -37.684 1.00 84.19 89 ASP A N 1
ATOM 743 C CA . ASP A 1 89 ? 10.827 -8.053 -38.091 1.00 84.19 89 ASP A CA 1
ATOM 744 C C . ASP A 1 89 ? 10.603 -6.726 -37.341 1.00 84.19 89 ASP A C 1
ATOM 746 O O . ASP A 1 89 ? 11.353 -5.766 -37.523 1.00 84.19 89 ASP A O 1
ATOM 750 N N . LYS A 1 90 ? 9.542 -6.631 -36.532 1.00 90.12 90 LYS A N 1
ATOM 751 C CA . LYS A 1 90 ? 9.219 -5.435 -35.756 1.00 90.12 90 LYS A CA 1
ATOM 752 C C . LYS A 1 90 ? 9.975 -5.483 -34.432 1.00 90.12 90 LYS A C 1
ATOM 754 O O . LYS A 1 90 ? 9.881 -6.468 -33.708 1.00 90.12 90 LYS A O 1
ATOM 759 N N . ALA A 1 91 ? 10.683 -4.404 -34.127 1.00 94.25 91 ALA A N 1
ATOM 760 C CA . ALA A 1 91 ? 11.428 -4.222 -32.890 1.00 94.25 91 ALA A CA 1
ATOM 761 C C . ALA A 1 91 ? 11.026 -2.881 -32.271 1.00 94.25 91 ALA A C 1
ATOM 763 O O . ALA A 1 91 ? 11.067 -1.855 -32.957 1.00 94.25 91 ALA A O 1
ATOM 764 N N . ILE A 1 92 ? 10.591 -2.896 -31.015 1.00 96.50 92 ILE A N 1
ATOM 765 C CA . ILE A 1 92 ? 10.181 -1.705 -30.271 1.00 96.50 92 ILE A CA 1
ATOM 766 C C . ILE A 1 92 ? 10.976 -1.670 -28.971 1.00 96.50 92 ILE A C 1
ATOM 768 O O . ILE A 1 92 ? 10.955 -2.636 -28.216 1.00 96.50 92 ILE A O 1
ATOM 772 N N . GLU A 1 93 ? 11.658 -0.557 -28.722 1.00 97.25 93 GLU A N 1
ATOM 773 C CA . GLU A 1 93 ? 12.218 -0.264 -27.405 1.00 97.25 93 GLU A CA 1
ATOM 774 C C . GLU A 1 93 ? 11.076 0.061 -26.443 1.00 97.25 93 GLU A C 1
ATOM 776 O O . GLU A 1 93 ? 10.210 0.878 -26.762 1.00 97.25 93 GLU A O 1
ATOM 781 N N . LEU A 1 94 ? 11.058 -0.632 -25.310 1.00 97.62 94 LEU A N 1
ATOM 782 C CA . LEU A 1 94 ? 10.144 -0.384 -24.210 1.00 97.62 94 LEU A CA 1
ATOM 783 C C . LEU A 1 94 ? 10.854 0.471 -23.169 1.00 97.62 94 LEU A C 1
ATOM 785 O O . LEU A 1 94 ? 12.043 0.272 -22.909 1.00 97.62 94 LEU A O 1
ATOM 789 N N . ASP A 1 95 ? 10.100 1.361 -22.538 1.00 97.12 95 ASP A N 1
ATOM 790 C CA . ASP A 1 95 ? 10.564 2.051 -21.346 1.00 97.12 95 ASP A CA 1
ATOM 791 C C . ASP A 1 95 ? 10.940 1.014 -20.287 1.00 97.12 95 ASP A C 1
ATOM 793 O O . ASP A 1 95 ? 10.203 0.053 -20.029 1.00 97.12 95 ASP A O 1
ATOM 797 N N . CYS A 1 96 ? 12.113 1.201 -19.692 1.00 97.69 96 CYS A N 1
ATOM 798 C CA . CYS A 1 96 ? 12.604 0.342 -18.632 1.00 97.69 96 CYS A CA 1
ATOM 799 C C . CYS A 1 96 ? 13.266 1.158 -17.528 1.00 97.69 96 CYS A C 1
ATOM 801 O O . CYS A 1 96 ? 13.743 2.270 -17.750 1.00 97.69 96 CYS A O 1
ATOM 803 N N . GLN A 1 97 ? 13.338 0.558 -16.351 1.00 97.75 97 GLN A N 1
ATOM 804 C CA . GLN A 1 97 ? 14.054 1.076 -15.196 1.00 97.75 97 GLN A CA 1
ATOM 805 C C . GLN A 1 97 ? 15.067 0.032 -14.741 1.00 97.75 97 GLN A C 1
ATOM 807 O O . GLN A 1 97 ? 14.744 -1.155 -14.704 1.00 97.75 97 GLN A O 1
ATOM 812 N N . ILE A 1 98 ? 16.263 0.470 -14.349 1.00 97.88 98 ILE A N 1
ATOM 813 C CA . ILE A 1 98 ? 17.223 -0.378 -13.638 1.00 97.88 98 ILE A CA 1
ATOM 814 C C . ILE A 1 98 ? 17.415 0.115 -12.204 1.00 97.88 98 ILE A C 1
ATOM 816 O O . ILE A 1 98 ? 17.268 1.306 -11.935 1.00 97.88 98 ILE A O 1
ATOM 820 N N . TYR A 1 99 ? 17.722 -0.789 -11.279 1.00 96.44 99 TYR A N 1
ATOM 821 C CA . TYR A 1 99 ? 17.946 -0.463 -9.867 1.00 96.44 99 TYR A CA 1
ATOM 822 C C . TYR A 1 99 ? 18.838 -1.517 -9.185 1.00 96.44 99 TYR A C 1
ATOM 824 O O . TYR A 1 99 ? 19.198 -2.511 -9.814 1.00 96.44 99 TYR A O 1
ATOM 832 N N . ASP A 1 100 ? 19.221 -1.302 -7.922 1.00 94.25 100 ASP A N 1
ATOM 833 C CA . ASP A 1 100 ? 20.072 -2.215 -7.134 1.00 94.25 100 ASP A CA 1
ATOM 834 C C . ASP A 1 100 ? 21.351 -2.640 -7.893 1.00 94.25 100 ASP A C 1
ATOM 836 O O . ASP A 1 100 ? 21.646 -3.819 -8.100 1.00 94.25 100 ASP A O 1
ATOM 840 N N . LEU A 1 101 ? 22.108 -1.640 -8.361 1.00 95.38 101 LEU A N 1
ATOM 841 C CA . LEU A 1 101 ? 23.274 -1.830 -9.226 1.00 95.38 101 LEU A CA 1
ATOM 842 C C . LEU A 1 101 ? 24.451 -2.495 -8.497 1.00 95.38 101 LEU A C 1
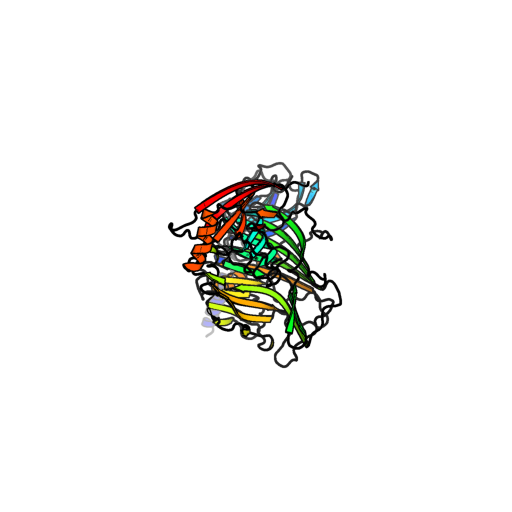ATOM 844 O O . LEU A 1 101 ? 25.019 -1.944 -7.551 1.00 95.38 101 LEU A O 1
ATOM 848 N N . ASN A 1 102 ? 24.896 -3.647 -9.001 1.00 95.62 102 ASN A N 1
ATOM 849 C CA . ASN A 1 102 ? 26.086 -4.336 -8.510 1.00 95.62 102 ASN A CA 1
ATOM 850 C C . ASN A 1 102 ? 27.307 -4.007 -9.377 1.00 95.62 102 ASN A C 1
ATOM 852 O O . ASN A 1 102 ? 27.530 -4.609 -10.432 1.00 95.62 102 ASN A O 1
ATOM 856 N N . PHE A 1 103 ? 28.107 -3.049 -8.922 1.00 96.56 103 PHE A N 1
ATOM 857 C CA . PHE A 1 103 ? 29.254 -2.527 -9.659 1.00 96.56 103 PHE A CA 1
ATOM 858 C C . PHE A 1 103 ? 30.441 -3.506 -9.720 1.00 96.56 103 PHE A C 1
ATOM 860 O O . PHE A 1 103 ? 30.910 -4.026 -8.704 1.00 96.56 103 PHE A O 1
ATOM 867 N N . SER A 1 104 ? 30.991 -3.723 -10.920 1.00 95.44 104 SER A N 1
ATOM 868 C CA . SER A 1 104 ? 32.316 -4.338 -11.097 1.00 95.44 104 SER A CA 1
ATOM 869 C C . SER A 1 104 ? 33.457 -3.344 -10.899 1.00 95.44 104 SER A C 1
ATOM 871 O O . SER A 1 104 ? 34.536 -3.743 -10.455 1.00 95.44 104 SER A O 1
ATOM 873 N N . ASP A 1 105 ? 33.224 -2.085 -11.262 1.00 95.00 105 ASP A N 1
ATOM 874 C CA . ASP A 1 105 ? 34.122 -0.940 -11.113 1.00 95.00 105 ASP A CA 1
ATOM 875 C C . ASP A 1 105 ? 33.299 0.364 -11.095 1.00 95.00 105 ASP A C 1
ATOM 877 O O . ASP A 1 105 ? 32.085 0.313 -10.954 1.00 95.00 105 ASP A O 1
ATOM 881 N N . ASP A 1 106 ? 33.940 1.530 -11.206 1.00 93.25 106 ASP A N 1
ATOM 882 C CA . ASP A 1 106 ? 33.268 2.835 -11.092 1.00 93.25 106 ASP A CA 1
ATOM 883 C C . ASP A 1 106 ? 32.313 3.172 -12.264 1.00 93.25 106 ASP A C 1
ATOM 885 O O . ASP A 1 106 ? 31.573 4.152 -12.171 1.00 93.25 106 ASP A O 1
ATOM 889 N N . GLU A 1 107 ? 32.346 2.434 -13.382 1.00 96.25 107 GLU A N 1
ATOM 890 C CA . GLU A 1 107 ? 31.543 2.728 -14.585 1.00 96.25 107 GLU A CA 1
ATOM 891 C C . GLU A 1 107 ? 30.805 1.508 -15.164 1.00 96.25 107 GLU A C 1
ATOM 893 O O . GLU A 1 107 ? 30.095 1.648 -16.164 1.00 96.25 107 GLU A O 1
ATOM 898 N N . HIS A 1 108 ? 30.951 0.326 -14.559 1.00 97.88 108 HIS A N 1
ATOM 899 C CA . HIS A 1 108 ? 30.336 -0.907 -15.046 1.00 97.88 108 HIS A CA 1
ATOM 900 C C . HIS A 1 108 ? 29.695 -1.722 -13.927 1.00 97.88 108 HIS A C 1
ATOM 902 O O . HIS A 1 108 ? 30.193 -1.778 -12.798 1.00 97.88 108 HIS A O 1
ATOM 908 N N . ILE A 1 109 ? 28.633 -2.436 -14.288 1.00 98.00 109 ILE A N 1
ATOM 909 C CA . ILE A 1 109 ? 27.869 -3.334 -13.424 1.00 98.00 109 ILE A CA 1
ATOM 910 C C . ILE A 1 109 ? 27.928 -4.778 -13.932 1.00 98.00 109 ILE A C 1
ATOM 912 O O . ILE A 1 109 ? 28.154 -5.040 -15.116 1.00 98.00 109 ILE A O 1
ATOM 916 N N . LYS A 1 110 ? 27.721 -5.724 -13.012 1.00 97.38 110 LYS A N 1
ATOM 917 C CA . LYS A 1 110 ? 27.576 -7.165 -13.289 1.00 97.38 110 LYS A CA 1
ATOM 918 C C . LYS A 1 110 ? 26.145 -7.656 -13.164 1.00 97.38 110 LYS A C 1
ATOM 920 O O . LYS A 1 110 ? 25.805 -8.675 -13.752 1.00 97.38 110 LYS A O 1
ATOM 925 N N . SER A 1 111 ? 25.328 -6.952 -12.393 1.00 96.81 111 SER A N 1
ATOM 926 C CA . SER A 1 111 ? 23.915 -7.262 -12.242 1.00 96.81 111 SER A CA 1
ATOM 927 C C . SER A 1 111 ? 23.128 -6.044 -11.781 1.00 96.81 111 SER A C 1
ATOM 929 O O . SER A 1 111 ? 23.701 -5.092 -11.238 1.00 96.81 111 SER A O 1
ATOM 931 N N . CYS A 1 112 ? 21.822 -6.085 -12.006 1.00 97.00 112 CYS A N 1
ATOM 932 C CA . CYS A 1 112 ? 20.852 -5.121 -11.499 1.00 97.00 112 CYS A CA 1
ATOM 933 C C . CYS A 1 112 ? 19.446 -5.736 -11.476 1.00 97.00 112 CYS A C 1
ATOM 935 O O . CYS A 1 112 ? 19.202 -6.783 -12.079 1.00 97.00 112 CYS A O 1
ATOM 937 N N . GLY A 1 113 ? 18.513 -5.078 -10.793 1.00 97.25 113 GLY A N 1
ATOM 938 C CA . GLY A 1 113 ? 17.087 -5.257 -11.049 1.00 97.25 113 GLY A CA 1
ATOM 939 C C . GLY A 1 113 ? 16.679 -4.518 -12.324 1.00 97.25 113 GLY A C 1
ATOM 940 O O . GLY A 1 113 ? 17.184 -3.423 -12.585 1.00 97.25 113 GLY A O 1
ATOM 941 N N . ILE A 1 114 ? 15.780 -5.101 -13.118 1.00 98.00 114 ILE A N 1
ATOM 942 C CA . ILE A 1 114 ? 15.230 -4.506 -14.343 1.00 98.00 114 ILE A CA 1
ATOM 943 C C . ILE A 1 114 ? 13.708 -4.582 -14.290 1.00 98.00 114 ILE A C 1
ATOM 945 O O . ILE A 1 114 ? 13.146 -5.662 -14.116 1.00 98.00 114 ILE A O 1
ATOM 949 N N . VAL A 1 115 ? 13.056 -3.437 -14.506 1.00 98.19 115 VAL A N 1
ATOM 950 C CA . VAL A 1 115 ? 11.598 -3.305 -14.570 1.00 98.19 115 VAL A CA 1
ATOM 951 C C . VAL A 1 115 ? 11.167 -2.817 -15.948 1.00 98.19 115 VAL A C 1
ATOM 953 O O . VAL A 1 115 ? 11.727 -1.852 -16.466 1.00 98.19 115 VAL A O 1
ATOM 956 N N . PHE A 1 116 ? 10.142 -3.444 -16.521 1.00 97.88 116 PHE A N 1
ATOM 957 C CA . PHE A 1 116 ? 9.416 -2.951 -17.698 1.00 97.88 116 PHE A CA 1
ATOM 958 C C . PHE A 1 116 ? 7.957 -3.428 -17.670 1.00 97.88 116 PHE A C 1
ATOM 960 O O . PHE A 1 116 ? 7.599 -4.301 -16.881 1.00 97.88 116 PHE A O 1
ATOM 967 N N . LEU A 1 117 ? 7.105 -2.870 -18.535 1.00 97.69 117 LEU A N 1
ATOM 968 C CA . LEU A 1 117 ? 5.696 -3.267 -18.640 1.00 97.69 117 LEU A CA 1
ATOM 969 C C . LEU A 1 117 ? 5.433 -4.107 -19.890 1.00 97.69 117 LEU A C 1
ATOM 971 O O . LEU A 1 117 ? 5.949 -3.822 -20.974 1.00 97.69 117 LEU A O 1
ATOM 975 N N . ILE A 1 118 ? 4.558 -5.103 -19.764 1.00 97.12 118 ILE A N 1
ATOM 976 C CA . ILE A 1 118 ? 4.024 -5.825 -20.924 1.00 97.12 118 ILE A CA 1
ATOM 977 C C . ILE A 1 118 ? 3.124 -4.868 -21.718 1.00 97.12 118 ILE A C 1
ATOM 979 O O . ILE A 1 118 ? 2.158 -4.344 -21.160 1.00 97.12 118 ILE A O 1
ATOM 983 N N . PRO A 1 119 ? 3.390 -4.614 -23.011 1.00 96.38 119 PRO A N 1
ATOM 984 C CA . PRO A 1 119 ? 2.589 -3.671 -23.783 1.00 96.38 119 PRO A CA 1
ATOM 985 C C . PRO A 1 119 ? 1.172 -4.202 -24.051 1.00 96.38 119 PRO A C 1
ATOM 987 O O . PRO A 1 119 ? 0.954 -5.405 -24.173 1.00 96.38 119 PRO A O 1
ATOM 990 N N . ASP A 1 120 ? 0.212 -3.297 -24.247 1.00 95.94 120 ASP A N 1
ATOM 991 C CA . ASP A 1 120 ? -1.193 -3.609 -24.580 1.00 95.94 120 ASP A CA 1
ATOM 992 C C . ASP A 1 120 ? -1.409 -4.240 -25.961 1.00 95.94 120 ASP A C 1
ATOM 994 O O . ASP A 1 120 ? -2.498 -4.711 -26.301 1.00 95.94 120 ASP A O 1
ATOM 998 N N . PHE A 1 121 ? -0.368 -4.227 -26.785 1.00 94.69 121 PHE A N 1
ATOM 999 C CA . PHE A 1 121 ? -0.339 -4.870 -28.089 1.00 94.69 121 PHE A CA 1
ATOM 1000 C C . PHE A 1 121 ? 0.413 -6.207 -28.087 1.00 94.69 121 PHE A C 1
ATOM 1002 O O . PHE A 1 121 ? 0.598 -6.766 -29.166 1.00 94.69 121 PHE A O 1
ATOM 1009 N N . ALA A 1 122 ? 0.844 -6.713 -26.925 1.00 95.19 122 ALA A N 1
ATOM 1010 C CA . ALA A 1 122 ? 1.376 -8.068 -26.789 1.00 95.19 122 ALA A CA 1
ATOM 1011 C C . ALA A 1 122 ? 0.314 -9.112 -27.175 1.00 95.19 122 ALA A C 1
ATOM 1013 O O . ALA A 1 122 ? -0.870 -8.952 -26.851 1.00 95.19 122 ALA A O 1
ATOM 1014 N N . ASP A 1 123 ? 0.723 -10.159 -27.894 1.00 94.12 123 ASP A N 1
ATOM 1015 C CA . ASP A 1 123 ? -0.197 -11.147 -28.464 1.00 94.12 123 ASP A CA 1
ATOM 1016 C C . ASP A 1 123 ? 0.233 -12.608 -28.259 1.00 94.12 123 ASP A C 1
ATOM 1018 O O . ASP A 1 123 ? -0.477 -13.525 -28.689 1.00 94.12 123 ASP A O 1
ATOM 1022 N N . GLY A 1 124 ? 1.342 -12.835 -27.552 1.00 93.69 124 GLY A N 1
ATOM 1023 C CA . GLY A 1 124 ? 1.878 -14.156 -27.241 1.00 93.69 124 GLY A CA 1
ATOM 1024 C C . GLY A 1 124 ? 2.876 -14.693 -28.263 1.00 93.69 124 GLY A C 1
ATOM 1025 O O . GLY A 1 124 ? 3.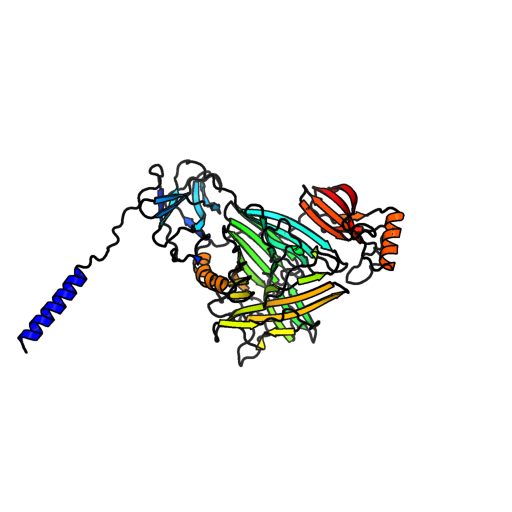394 -15.795 -28.066 1.00 93.69 124 GLY A O 1
ATOM 1026 N N . TYR A 1 125 ? 3.136 -13.970 -29.356 1.00 92.25 125 TYR A N 1
ATOM 1027 C CA . TYR A 1 125 ? 4.147 -14.347 -30.349 1.00 92.25 125 TYR A CA 1
ATOM 1028 C C . TYR A 1 125 ? 5.431 -13.527 -30.250 1.00 92.25 125 TYR A C 1
ATOM 1030 O O . TYR A 1 125 ? 6.422 -13.865 -30.910 1.00 92.25 125 TYR A O 1
ATOM 1038 N N . GLU A 1 126 ? 5.420 -12.464 -29.455 1.00 94.50 126 GLU A N 1
ATOM 1039 C CA . GLU A 1 126 ? 6.589 -11.645 -29.208 1.00 94.50 126 GLU A CA 1
ATOM 1040 C C . GLU A 1 126 ? 7.673 -12.351 -28.381 1.00 94.50 126 GLU A C 1
ATOM 1042 O O . GLU A 1 126 ? 7.459 -13.378 -27.736 1.00 94.50 126 GLU A O 1
ATOM 1047 N N . ARG A 1 127 ? 8.862 -11.751 -28.391 1.00 95.38 127 ARG A N 1
ATOM 1048 C CA . ARG A 1 127 ? 10.012 -12.111 -27.559 1.00 95.38 127 ARG A CA 1
ATOM 1049 C C . ARG A 1 127 ? 10.594 -10.845 -26.946 1.00 95.38 127 ARG A C 1
ATOM 1051 O O . ARG A 1 127 ? 10.590 -9.796 -27.592 1.00 95.38 127 ARG A O 1
ATOM 1058 N N . TYR A 1 128 ? 11.124 -10.956 -25.736 1.00 96.88 128 TYR A N 1
ATOM 1059 C CA . TYR A 1 128 ? 11.718 -9.840 -25.006 1.00 96.88 128 TYR A CA 1
ATOM 1060 C C . TYR A 1 128 ? 13.227 -10.026 -24.926 1.00 96.88 128 TYR A C 1
ATOM 1062 O O . TYR A 1 128 ? 13.708 -11.123 -24.646 1.00 96.88 128 TYR A O 1
ATOM 1070 N N . PHE A 1 129 ? 13.975 -8.958 -25.175 1.00 97.50 129 PHE A N 1
ATOM 1071 C CA . PHE A 1 129 ? 15.432 -8.978 -25.123 1.00 97.50 129 PHE A CA 1
ATOM 1072 C C . PHE A 1 129 ? 15.960 -7.813 -24.302 1.00 97.50 129 PHE A C 1
ATOM 1074 O O . PHE A 1 129 ? 15.496 -6.687 -24.468 1.00 97.50 129 PHE A O 1
ATOM 1081 N N . ILE A 1 130 ? 16.978 -8.071 -23.489 1.00 98.06 130 ILE A N 1
ATOM 1082 C CA . ILE A 1 130 ? 17.811 -7.029 -22.899 1.00 98.06 130 ILE A CA 1
ATOM 1083 C C . ILE A 1 130 ? 18.996 -6.804 -23.823 1.00 98.06 130 ILE A C 1
ATOM 1085 O O . ILE A 1 130 ? 19.769 -7.722 -24.084 1.00 98.06 130 ILE A O 1
ATOM 1089 N N . TYR A 1 131 ? 19.128 -5.584 -24.318 1.00 98.06 131 TYR A N 1
ATOM 1090 C CA . TYR A 1 131 ? 20.293 -5.091 -25.036 1.00 98.06 131 TYR A CA 1
ATOM 1091 C C . TYR A 1 131 ? 21.155 -4.279 -24.073 1.00 98.06 131 TYR A C 1
ATOM 1093 O O . TYR A 1 131 ? 20.630 -3.517 -23.261 1.00 98.06 131 TYR A O 1
ATOM 1101 N N . TYR A 1 132 ? 22.469 -4.452 -24.149 1.00 97.88 132 TYR A N 1
ATOM 1102 C CA . TYR A 1 132 ? 23.422 -3.706 -23.332 1.00 97.88 132 TYR A CA 1
ATOM 1103 C C . TYR A 1 132 ? 24.791 -3.644 -24.019 1.00 97.88 132 TYR A C 1
ATOM 1105 O O . TYR A 1 132 ? 25.060 -4.371 -24.981 1.00 97.88 132 TYR A O 1
ATOM 1113 N N . ASP A 1 133 ? 25.643 -2.744 -23.542 1.00 97.75 133 ASP A N 1
ATOM 1114 C CA . ASP A 1 133 ? 26.985 -2.518 -24.080 1.00 97.75 133 ASP A CA 1
ATOM 1115 C C . ASP A 1 133 ? 27.996 -2.312 -22.951 1.00 97.75 133 ASP A C 1
ATOM 1117 O O . ASP A 1 133 ? 27.616 -1.857 -21.867 1.00 97.75 133 ASP A O 1
ATOM 1121 N N . ASP A 1 134 ? 29.263 -2.642 -23.202 1.00 96.31 134 ASP A N 1
ATOM 1122 C CA . ASP A 1 134 ? 30.382 -2.373 -22.294 1.00 96.31 134 ASP A CA 1
ATOM 1123 C C . ASP A 1 134 ? 31.008 -0.993 -22.543 1.00 96.31 134 ASP A C 1
ATOM 1125 O O . ASP A 1 134 ? 31.776 -0.504 -21.718 1.00 96.31 134 ASP A O 1
ATOM 1129 N N . GLU A 1 135 ? 30.642 -0.326 -23.640 1.00 96.06 135 GLU A N 1
ATOM 1130 C CA . GLU A 1 135 ? 30.993 1.066 -23.904 1.00 96.06 135 GLU A CA 1
ATOM 1131 C C . GLU A 1 135 ? 29.826 2.036 -23.642 1.00 96.06 135 GLU A C 1
ATOM 1133 O O . GLU A 1 135 ? 28.661 1.668 -23.482 1.00 96.06 135 GLU A O 1
ATOM 1138 N N . ILE A 1 136 ? 30.153 3.332 -23.604 1.00 95.38 136 ILE A N 1
ATOM 1139 C CA . ILE A 1 136 ? 29.168 4.407 -23.450 1.00 95.38 136 ILE A CA 1
ATOM 1140 C C . ILE A 1 136 ? 28.223 4.412 -24.656 1.00 95.38 136 ILE A C 1
ATOM 1142 O O . ILE A 1 136 ? 28.657 4.619 -25.792 1.00 95.38 136 ILE A O 1
ATOM 1146 N N . THR A 1 137 ? 26.925 4.306 -24.387 1.00 93.31 137 THR A N 1
ATOM 1147 C CA . THR A 1 137 ? 25.855 4.456 -25.381 1.00 93.31 137 THR A CA 1
ATOM 1148 C C . THR A 1 137 ? 25.076 5.753 -25.171 1.00 93.31 137 THR A C 1
ATOM 1150 O O . THR A 1 137 ? 25.346 6.530 -24.252 1.00 93.31 137 THR A O 1
ATOM 1153 N N . ASP A 1 138 ? 24.069 5.991 -26.014 1.00 92.88 138 ASP A N 1
ATOM 1154 C CA . ASP A 1 138 ? 23.080 7.031 -25.740 1.00 92.88 138 ASP A CA 1
ATOM 1155 C C . ASP A 1 138 ? 22.398 6.757 -24.388 1.00 92.88 138 ASP A C 1
ATOM 1157 O O . ASP A 1 138 ? 22.102 5.609 -24.047 1.00 92.88 138 ASP A O 1
ATOM 1161 N N . ILE A 1 139 ? 22.168 7.815 -23.612 1.00 94.06 139 ILE A N 1
ATOM 1162 C CA . ILE A 1 139 ? 21.497 7.744 -22.309 1.00 94.06 139 ILE A CA 1
ATOM 1163 C C . ILE A 1 139 ? 19.987 7.561 -22.550 1.00 94.06 139 ILE A C 1
ATOM 1165 O O . ILE A 1 139 ? 19.442 8.258 -23.416 1.00 94.06 139 ILE A O 1
ATOM 1169 N N . PRO A 1 140 ? 19.304 6.640 -21.844 1.00 93.56 140 PRO A N 1
ATOM 1170 C CA . PRO A 1 140 ? 17.861 6.487 -21.976 1.00 93.56 140 PRO A CA 1
ATOM 1171 C C . PRO A 1 140 ? 17.132 7.776 -21.579 1.00 93.56 140 PRO A C 1
ATOM 1173 O O . PRO A 1 140 ? 17.541 8.498 -20.674 1.00 93.56 140 PRO A O 1
ATOM 1176 N N . SER A 1 141 ? 16.059 8.090 -22.301 1.00 93.38 141 SER A N 1
ATOM 1177 C CA . SER A 1 141 ? 15.279 9.322 -22.132 1.00 93.38 141 SER A CA 1
ATOM 1178 C C . SER A 1 141 ? 13.802 8.979 -21.935 1.00 93.38 141 SER A C 1
ATOM 1180 O O . SER A 1 141 ? 12.950 9.513 -22.647 1.00 93.38 141 SER A O 1
ATOM 1182 N N . TYR A 1 142 ? 13.529 8.045 -21.022 1.00 95.50 142 TYR A N 1
ATOM 1183 C CA . TYR A 1 142 ? 12.175 7.628 -20.663 1.00 95.50 142 TYR A CA 1
ATOM 1184 C C . TYR A 1 142 ? 11.472 8.696 -19.829 1.00 95.50 142 TYR A C 1
ATOM 1186 O O . TYR A 1 142 ? 12.124 9.475 -19.125 1.00 95.50 142 TYR A O 1
ATOM 1194 N N . ASP A 1 143 ? 10.147 8.735 -19.934 1.00 94.56 143 ASP A N 1
ATOM 1195 C CA . ASP A 1 143 ? 9.330 9.623 -19.118 1.00 94.56 143 ASP A CA 1
ATOM 1196 C C . ASP A 1 143 ? 9.282 9.103 -17.674 1.00 94.56 143 ASP A C 1
ATOM 1198 O O . ASP A 1 143 ? 9.308 7.898 -17.421 1.00 94.56 143 ASP A O 1
ATOM 1202 N N . ASP A 1 144 ? 9.239 10.036 -16.726 1.00 95.19 144 ASP A N 1
ATOM 1203 C CA . ASP A 1 144 ? 9.121 9.747 -15.300 1.00 95.19 144 ASP A CA 1
ATOM 1204 C C . ASP A 1 144 ? 7.640 9.679 -14.915 1.00 95.19 144 ASP A C 1
ATOM 1206 O O . ASP A 1 144 ? 6.954 10.708 -14.880 1.00 95.19 144 ASP A O 1
ATOM 1210 N N . HIS A 1 145 ? 7.129 8.463 -14.716 1.00 97.38 145 HIS A N 1
ATOM 1211 C CA . HIS A 1 145 ? 5.703 8.222 -14.509 1.00 97.38 145 HIS A CA 1
ATOM 1212 C C . HIS A 1 145 ? 5.313 8.122 -13.044 1.00 97.38 145 HIS A C 1
ATOM 1214 O O . HIS A 1 145 ? 4.165 8.427 -12.707 1.00 97.38 145 HIS A O 1
ATOM 1220 N N . VAL A 1 146 ? 6.226 7.682 -12.178 1.00 97.75 146 VAL A N 1
ATOM 1221 C CA . VAL A 1 146 ? 5.946 7.468 -10.759 1.00 97.75 146 VAL A CA 1
ATOM 1222 C C . VAL A 1 146 ? 6.973 8.156 -9.883 1.00 97.75 146 VAL A C 1
ATOM 1224 O O . VAL A 1 146 ? 8.158 8.151 -10.171 1.00 97.75 146 VAL A O 1
ATOM 1227 N N . ASP A 1 147 ? 6.499 8.723 -8.784 1.00 96.88 147 ASP A N 1
ATOM 1228 C CA . ASP A 1 147 ? 7.340 9.389 -7.798 1.00 96.88 147 ASP A CA 1
ATOM 1229 C C . ASP A 1 147 ? 6.849 9.042 -6.392 1.00 96.88 147 ASP A C 1
ATOM 1231 O O . ASP A 1 147 ? 5.679 8.693 -6.172 1.00 96.88 147 ASP A O 1
ATOM 1235 N N . ILE A 1 148 ? 7.753 9.136 -5.426 1.00 96.31 148 ILE A N 1
ATOM 1236 C CA . ILE A 1 148 ? 7.453 8.956 -4.014 1.00 96.31 148 ILE A CA 1
ATOM 1237 C C . ILE A 1 148 ? 7.930 10.155 -3.210 1.00 96.31 148 ILE A C 1
ATOM 1239 O O . ILE A 1 148 ? 9.119 10.446 -3.098 1.00 96.31 148 ILE A O 1
ATOM 1243 N N . ASP A 1 149 ? 6.970 10.790 -2.553 1.00 92.25 149 ASP A N 1
ATOM 1244 C CA . ASP A 1 149 ? 7.203 11.941 -1.696 1.00 92.25 149 ASP A CA 1
ATOM 1245 C C . ASP A 1 149 ? 6.883 11.611 -0.236 1.00 92.25 149 ASP A C 1
ATOM 1247 O O . ASP A 1 149 ? 6.153 10.670 0.087 1.00 92.25 149 ASP A O 1
ATOM 1251 N N . GLU A 1 150 ? 7.412 12.413 0.684 1.00 89.56 150 GLU A N 1
ATOM 1252 C CA . GLU A 1 150 ? 7.069 12.339 2.104 1.00 89.56 150 GLU A CA 1
ATOM 1253 C C . GLU A 1 150 ? 6.241 13.555 2.514 1.00 89.56 150 GLU A C 1
ATOM 1255 O O . GLU A 1 150 ? 6.635 14.704 2.302 1.00 89.56 150 GLU A O 1
ATOM 1260 N N . SER A 1 151 ? 5.115 13.309 3.180 1.00 84.88 151 SER A N 1
ATOM 1261 C CA . SER A 1 151 ? 4.260 14.376 3.686 1.00 84.88 151 SER A CA 1
ATOM 1262 C C . SER A 1 151 ? 3.580 13.988 4.997 1.00 84.88 151 SER A C 1
ATOM 1264 O O . SER A 1 151 ? 3.760 12.894 5.540 1.00 84.88 151 SER A O 1
ATOM 1266 N N . SER A 1 152 ? 2.830 14.930 5.554 1.00 84.38 152 SER A N 1
ATOM 1267 C CA . SER A 1 152 ? 2.008 14.703 6.731 1.00 84.38 152 SER A CA 1
ATOM 1268 C C . SER A 1 152 ? 0.743 15.547 6.697 1.00 84.38 152 SER A C 1
ATOM 1270 O O . SER A 1 152 ? 0.694 16.604 6.064 1.00 84.38 152 SER A O 1
ATOM 1272 N N . TYR A 1 153 ? -0.290 15.073 7.389 1.00 80.94 153 TYR A N 1
ATOM 1273 C CA . TYR A 1 153 ? -1.497 15.843 7.643 1.00 80.94 153 TYR A CA 1
ATOM 1274 C C . TYR A 1 153 ? -1.965 15.655 9.089 1.00 80.94 153 TYR A C 1
ATOM 1276 O O . TYR A 1 153 ? -1.788 14.601 9.696 1.00 80.94 153 TYR A O 1
ATOM 1284 N N . SER A 1 154 ? -2.576 16.708 9.623 1.00 81.56 154 SER A N 1
ATOM 1285 C CA . SER A 1 154 ? -3.274 16.747 10.911 1.00 81.56 154 SER A CA 1
ATOM 1286 C C . SER A 1 154 ? -4.653 17.332 10.644 1.00 81.56 154 SER A C 1
ATOM 1288 O O . SER A 1 154 ? -4.740 18.388 10.007 1.00 81.56 154 SER A O 1
ATOM 1290 N N . TYR A 1 155 ? -5.709 16.614 11.012 1.00 78.94 155 TYR A N 1
ATOM 1291 C CA . TYR A 1 155 ? -7.082 16.959 10.675 1.00 78.94 155 TYR A CA 1
ATOM 1292 C C . TYR A 1 155 ? -8.062 16.608 11.800 1.00 78.94 155 TYR A C 1
ATOM 1294 O O . TYR A 1 155 ? -8.467 15.458 11.944 1.00 78.94 155 TYR A O 1
ATOM 1302 N N . GLU A 1 156 ? -8.503 17.617 12.559 1.00 77.00 156 GLU A N 1
ATOM 1303 C CA . GLU A 1 156 ? -9.542 17.492 13.596 1.00 77.00 156 GLU A CA 1
ATOM 1304 C C . GLU A 1 156 ? -10.720 18.464 13.327 1.00 77.00 156 GLU A C 1
ATOM 1306 O O . GLU A 1 156 ? -10.816 19.564 13.894 1.00 77.00 156 GLU A O 1
ATOM 1311 N N . PRO A 1 157 ? -11.654 18.118 12.422 1.00 69.00 157 PRO A N 1
ATOM 1312 C CA . PRO A 1 157 ? -12.810 18.965 12.100 1.00 69.00 157 PRO A CA 1
ATOM 1313 C C . PRO A 1 157 ? -13.889 18.951 13.192 1.00 69.00 157 PRO A C 1
ATOM 1315 O O . PRO A 1 157 ? -14.642 19.913 13.357 1.00 69.00 157 PRO A O 1
ATOM 1318 N N . VAL A 1 158 ? -13.982 17.848 13.936 1.00 71.31 158 VAL A N 1
ATOM 1319 C CA . VAL A 1 158 ? -14.862 17.672 15.089 1.00 71.31 158 VAL A CA 1
ATOM 1320 C C . VAL A 1 158 ? -13.991 17.210 16.232 1.00 71.31 158 VAL A C 1
ATOM 1322 O O . VAL A 1 158 ? -13.164 16.323 16.074 1.00 71.31 158 VAL A O 1
ATOM 1325 N N . LYS A 1 159 ? -14.171 17.829 17.392 1.00 67.56 159 LYS A N 1
ATOM 1326 C CA . LYS A 1 159 ? -13.300 17.566 18.524 1.00 67.56 159 LYS A CA 1
ATOM 1327 C C . LYS A 1 159 ? -13.432 16.122 19.020 1.00 67.56 159 LYS A C 1
ATOM 1329 O O . LYS A 1 159 ? -14.554 15.692 19.284 1.00 67.56 159 LYS A O 1
ATOM 1334 N N . GLY A 1 160 ? -12.307 15.431 19.190 1.00 68.38 160 GLY A N 1
ATOM 1335 C CA . GLY A 1 160 ? -12.238 13.992 19.466 1.00 68.38 160 GLY A CA 1
ATOM 1336 C C . GLY A 1 160 ? -12.375 13.113 18.217 1.00 68.38 160 GLY A C 1
ATOM 1337 O O . GLY A 1 160 ? -12.492 11.904 18.345 1.00 68.38 160 GLY A O 1
ATOM 1338 N N . LEU A 1 161 ? -12.407 13.708 17.021 1.00 75.31 161 LEU A N 1
ATOM 1339 C CA . LEU A 1 161 ? -12.403 13.012 15.738 1.00 75.31 161 LEU A CA 1
ATOM 1340 C C . LEU A 1 161 ? -11.193 13.490 14.931 1.00 75.31 161 LEU A C 1
ATOM 1342 O O . LEU A 1 161 ? -11.332 14.300 14.009 1.00 75.31 161 LEU A O 1
ATOM 1346 N N . SER A 1 162 ? -10.010 13.037 15.335 1.00 81.00 162 SER A N 1
ATOM 1347 C CA . SER A 1 162 ? -8.744 13.398 14.707 1.00 81.00 162 SER A CA 1
ATOM 1348 C C . SER A 1 162 ? -8.280 12.341 13.707 1.00 81.00 162 SER A C 1
ATOM 1350 O O . SER A 1 162 ? -8.495 11.135 13.864 1.00 81.00 162 SER A O 1
ATOM 1352 N N . PHE A 1 163 ? -7.633 12.840 12.662 1.00 85.62 163 PHE A N 1
ATOM 1353 C CA . PHE A 1 163 ? -6.906 12.070 11.672 1.00 85.62 163 PHE A CA 1
ATOM 1354 C C . PHE A 1 163 ? -5.530 12.705 11.524 1.00 85.62 163 PHE A C 1
ATOM 1356 O O . PHE A 1 163 ? -5.401 13.873 11.161 1.00 85.62 163 PHE A O 1
ATOM 1363 N N . GLU A 1 164 ? -4.507 11.937 11.831 1.00 86.75 164 GLU A N 1
ATOM 1364 C CA . GLU A 1 164 ? -3.129 12.375 11.925 1.00 86.75 164 GLU A CA 1
ATOM 1365 C C . GLU A 1 164 ? -2.265 11.322 11.252 1.00 86.75 164 GLU A C 1
ATOM 1367 O O . GLU A 1 164 ? -2.321 10.152 11.623 1.00 86.75 164 GLU A O 1
ATOM 1372 N N . SER A 1 165 ? -1.463 11.713 10.266 1.00 89.69 165 SER A N 1
ATOM 1373 C CA . SER A 1 165 ? -0.602 10.771 9.552 1.00 89.69 165 SER A CA 1
ATOM 1374 C C . SER A 1 165 ? 0.661 11.448 9.038 1.00 89.69 165 SER A C 1
ATOM 1376 O O . SER A 1 165 ? 0.606 12.549 8.490 1.00 89.69 165 SER A O 1
ATOM 1378 N N . TRP A 1 166 ? 1.790 10.758 9.183 1.00 90.69 166 TRP A N 1
ATOM 1379 C CA . TRP A 1 166 ? 2.992 10.948 8.375 1.00 90.69 166 TRP A CA 1
ATOM 1380 C C . TRP A 1 166 ? 3.083 9.767 7.436 1.00 90.69 166 TRP A C 1
ATOM 1382 O O . TRP A 1 166 ? 2.990 8.624 7.883 1.00 90.69 166 TRP A O 1
ATOM 1392 N N . PHE A 1 167 ? 3.271 10.032 6.155 1.00 94.50 167 PHE A N 1
ATOM 1393 C CA . PHE A 1 167 ? 3.137 9.013 5.131 1.00 94.50 167 PHE A CA 1
ATOM 1394 C C . PHE A 1 167 ? 4.105 9.255 3.984 1.00 94.50 167 PHE A C 1
ATOM 1396 O O . PHE A 1 167 ? 4.529 10.383 3.717 1.00 94.50 167 PHE A O 1
ATOM 1403 N N . TYR A 1 168 ? 4.416 8.165 3.294 1.00 97.44 168 TYR A N 1
ATOM 1404 C CA . TYR A 1 168 ? 4.847 8.250 1.911 1.00 97.44 168 TYR A CA 1
ATOM 1405 C C . TYR A 1 168 ? 3.621 8.395 1.017 1.00 97.44 168 TYR A C 1
ATOM 1407 O O . TYR A 1 168 ? 2.615 7.717 1.236 1.00 97.44 168 TYR A O 1
ATOM 1415 N N . ILE A 1 169 ? 3.689 9.290 0.038 1.00 97.31 169 ILE A N 1
ATOM 1416 C CA . ILE A 1 169 ? 2.681 9.442 -1.006 1.00 97.31 169 ILE A CA 1
ATOM 1417 C C . ILE A 1 169 ? 3.261 8.949 -2.321 1.00 97.31 169 ILE A C 1
ATOM 1419 O O . ILE A 1 169 ? 4.342 9.368 -2.717 1.00 97.31 169 ILE A O 1
ATOM 1423 N N . ILE A 1 170 ? 2.528 8.058 -2.977 1.00 98.44 170 ILE A N 1
ATOM 1424 C CA . ILE A 1 170 ? 2.849 7.559 -4.308 1.00 98.44 170 ILE A CA 1
ATOM 1425 C C . ILE A 1 170 ? 2.085 8.408 -5.317 1.00 98.44 170 ILE A C 1
ATOM 1427 O O . ILE A 1 170 ? 0.850 8.514 -5.255 1.00 98.44 170 ILE A O 1
ATOM 1431 N N . ILE A 1 171 ? 2.836 9.011 -6.228 1.00 97.75 171 ILE A N 1
ATOM 1432 C CA . ILE A 1 171 ? 2.348 9.899 -7.273 1.00 97.75 171 ILE A CA 1
ATOM 1433 C C . ILE A 1 171 ? 2.518 9.172 -8.603 1.00 97.75 171 ILE A C 1
ATOM 1435 O O . ILE A 1 171 ? 3.596 8.672 -8.884 1.00 97.75 171 ILE A O 1
ATOM 1439 N N . GLU A 1 172 ? 1.467 9.117 -9.415 1.00 97.69 172 GLU A N 1
ATOM 1440 C CA . GLU A 1 172 ? 1.515 8.585 -10.777 1.00 97.69 172 GLU A CA 1
ATOM 1441 C C . GLU A 1 172 ? 0.981 9.636 -11.748 1.00 97.69 172 GLU A C 1
ATOM 1443 O O . GLU A 1 172 ? -0.139 10.127 -11.573 1.00 97.69 172 GLU A O 1
ATOM 1448 N N . ASP A 1 173 ? 1.787 10.015 -12.743 1.00 95.62 173 ASP A N 1
ATOM 1449 C CA . ASP A 1 173 ? 1.460 11.026 -13.757 1.00 95.62 173 ASP A CA 1
ATOM 1450 C C . ASP A 1 173 ? 0.860 12.320 -13.140 1.00 95.62 173 ASP A C 1
ATOM 1452 O O . ASP A 1 173 ? -0.063 12.947 -13.671 1.00 95.62 173 ASP A O 1
ATOM 1456 N N . GLY A 1 174 ? 1.378 12.720 -11.971 1.00 92.81 174 GLY A N 1
ATOM 1457 C CA . GLY A 1 174 ? 0.961 13.911 -11.220 1.00 92.81 174 GLY A CA 1
ATOM 1458 C C . GLY A 1 174 ? -0.262 13.745 -10.305 1.00 92.81 174 GLY A C 1
ATOM 1459 O O . GLY A 1 174 ? -0.680 14.727 -9.687 1.00 92.81 174 GLY A O 1
ATOM 1460 N N . TYR A 1 175 ? -0.831 12.543 -10.184 1.00 95.31 175 TYR A N 1
ATOM 1461 C CA . TYR A 1 175 ? -1.966 12.244 -9.305 1.00 95.31 175 TYR A CA 1
ATOM 1462 C C . TYR A 1 175 ? -1.572 11.357 -8.130 1.00 95.31 175 TYR A C 1
ATOM 1464 O O . TYR A 1 175 ? -0.743 10.465 -8.251 1.00 95.31 175 TYR A O 1
ATOM 1472 N N . TYR A 1 176 ? -2.210 11.565 -6.983 1.00 96.38 176 TYR A N 1
ATOM 1473 C CA . TYR A 1 176 ? -1.943 10.789 -5.777 1.00 96.38 176 TYR A CA 1
ATOM 1474 C C . TYR A 1 176 ? -2.738 9.482 -5.813 1.00 96.38 176 TYR A C 1
ATOM 1476 O O . TYR A 1 176 ? -3.971 9.509 -5.829 1.00 96.38 176 TYR A O 1
ATOM 1484 N N . VAL A 1 177 ? -2.047 8.339 -5.810 1.00 97.62 177 VAL A N 1
ATOM 1485 C CA . VAL A 1 177 ? -2.680 7.017 -5.970 1.00 97.62 177 VAL A CA 1
ATOM 1486 C C . VAL A 1 177 ? -2.838 6.301 -4.632 1.00 97.62 177 VAL A C 1
ATOM 1488 O O . VAL A 1 177 ? -3.941 5.870 -4.282 1.00 97.62 177 VAL A O 1
ATOM 1491 N N . TYR A 1 178 ? -1.748 6.215 -3.870 1.00 98.44 178 TYR A N 1
ATOM 1492 C CA . TYR A 1 178 ? -1.698 5.569 -2.562 1.00 98.44 178 TYR A CA 1
ATOM 1493 C C . TYR A 1 178 ? -0.937 6.432 -1.560 1.00 98.44 178 TYR A C 1
ATOM 1495 O O . TYR A 1 178 ? 0.040 7.089 -1.909 1.00 98.44 178 TYR A O 1
ATOM 1503 N N . ALA A 1 179 ? -1.353 6.380 -0.298 1.00 97.94 179 ALA A N 1
ATOM 1504 C CA . ALA A 1 179 ? -0.576 6.894 0.824 1.00 97.94 179 ALA A CA 1
ATOM 1505 C C . ALA A 1 179 ? -0.274 5.755 1.802 1.00 97.94 179 ALA A C 1
ATOM 1507 O O . ALA A 1 179 ? -1.191 5.030 2.187 1.00 97.94 179 ALA A O 1
ATOM 1508 N N . VAL A 1 180 ? 0.983 5.609 2.221 1.00 98.56 180 VAL A N 1
ATOM 1509 C CA . VAL A 1 180 ? 1.402 4.585 3.187 1.00 98.56 180 VAL A CA 1
ATOM 1510 C C . VAL A 1 180 ? 1.889 5.249 4.460 1.00 98.56 180 VAL A C 1
ATOM 1512 O O . VAL A 1 180 ? 2.893 5.963 4.473 1.00 98.56 180 VAL A O 1
ATOM 1515 N N . SER A 1 181 ? 1.141 5.030 5.534 1.00 97.62 181 SER A N 1
ATOM 1516 C CA . SER A 1 181 ? 1.369 5.658 6.825 1.00 97.62 181 SER A CA 1
ATOM 1517 C C . SER A 1 181 ? 2.602 5.074 7.513 1.00 97.62 181 SER A C 1
ATOM 1519 O O . SER A 1 181 ? 2.688 3.888 7.808 1.00 97.62 181 SER A O 1
ATOM 1521 N N . GLN A 1 182 ? 3.558 5.947 7.806 1.00 95.25 182 GLN A N 1
ATOM 1522 C CA . GLN A 1 182 ? 4.761 5.665 8.586 1.00 95.25 182 GLN A CA 1
ATOM 1523 C C . GLN A 1 182 ? 4.430 5.672 10.080 1.00 95.25 182 GLN A C 1
ATOM 1525 O O . GLN A 1 182 ? 4.928 4.854 10.844 1.00 95.25 182 GLN A O 1
ATOM 1530 N N . ARG A 1 183 ? 3.575 6.605 10.508 1.00 93.25 183 ARG A N 1
ATOM 1531 C CA . ARG A 1 183 ? 3.015 6.699 11.863 1.00 93.25 183 ARG A CA 1
ATOM 1532 C C . ARG A 1 183 ? 1.827 7.652 11.864 1.00 93.25 183 ARG A C 1
ATOM 1534 O O . ARG A 1 183 ? 1.680 8.466 10.953 1.00 93.25 183 ARG A O 1
ATOM 1541 N N . GLY A 1 184 ? 1.046 7.618 12.932 1.00 90.94 184 GLY A N 1
ATOM 1542 C CA . GLY A 1 184 ? -0.073 8.528 13.121 1.00 90.94 184 GLY A CA 1
ATOM 1543 C C . GLY A 1 184 ? -1.194 7.879 13.910 1.00 90.94 184 GLY A C 1
ATOM 1544 O O . GLY A 1 184 ? -1.040 6.757 14.401 1.00 90.94 184 GLY A O 1
ATOM 1545 N N . LYS A 1 185 ? -2.319 8.586 13.998 1.00 90.25 185 LYS A N 1
ATOM 1546 C CA . LYS A 1 185 ? -3.559 8.079 14.575 1.00 90.25 185 LYS A CA 1
ATOM 1547 C C . LYS A 1 185 ? -4.763 8.506 13.755 1.00 90.25 185 LYS A C 1
ATOM 1549 O O . LYS A 1 185 ? -4.862 9.661 13.355 1.00 90.25 185 LYS A O 1
ATOM 1554 N N . ALA A 1 186 ? -5.715 7.608 13.564 1.00 88.69 186 ALA A N 1
ATOM 1555 C CA . ALA A 1 186 ? -7.021 7.936 13.014 1.00 88.69 186 ALA A CA 1
ATOM 1556 C C . ALA A 1 186 ? -8.093 7.340 13.917 1.00 88.69 186 ALA A C 1
ATOM 1558 O O . ALA A 1 186 ? -8.083 6.140 14.163 1.00 88.69 186 ALA A O 1
ATOM 1559 N N . LEU A 1 187 ? -9.026 8.172 14.389 1.00 83.94 187 LEU A N 1
ATOM 1560 C CA . LEU A 1 187 ? -10.106 7.722 15.280 1.00 83.94 187 LEU A CA 1
ATOM 1561 C C . LEU A 1 187 ? -9.577 7.020 16.547 1.00 83.94 187 LEU A C 1
ATOM 1563 O O . LEU A 1 187 ? -10.102 5.988 16.944 1.00 83.94 187 LEU A O 1
ATOM 1567 N N . ASP A 1 188 ? -8.529 7.588 17.150 1.00 81.75 188 ASP A N 1
ATOM 1568 C CA . ASP A 1 188 ? -7.783 7.058 18.306 1.00 81.75 188 ASP A CA 1
ATOM 1569 C C . ASP A 1 188 ? -7.000 5.747 18.077 1.00 81.75 188 ASP A C 1
ATOM 1571 O O . ASP A 1 188 ? -6.233 5.350 18.956 1.00 81.75 188 ASP A O 1
ATOM 1575 N N . GLU A 1 189 ? -7.070 5.153 16.884 1.00 88.62 189 GLU A N 1
ATOM 1576 C CA . GLU A 1 189 ? -6.298 3.966 16.503 1.00 88.62 189 GLU A CA 1
ATOM 1577 C C . GLU A 1 189 ? -4.972 4.340 15.838 1.00 88.62 189 GLU A C 1
ATOM 1579 O O . GLU A 1 189 ? -4.904 5.286 15.049 1.00 88.62 189 GLU A O 1
ATOM 1584 N N . TYR A 1 190 ? -3.906 3.598 16.138 1.00 94.62 190 TYR A N 1
ATOM 1585 C CA . TYR A 1 190 ? -2.610 3.782 15.482 1.00 94.62 190 TYR A CA 1
ATOM 1586 C C . TYR A 1 190 ? -2.632 3.229 14.054 1.00 94.62 190 TYR A C 1
ATOM 1588 O O . TYR A 1 190 ? -3.200 2.172 13.801 1.00 94.62 190 TYR A O 1
ATOM 1596 N N . ILE A 1 191 ? -1.987 3.937 13.122 1.00 95.31 191 ILE A N 1
ATOM 1597 C CA . ILE A 1 191 ? -2.091 3.635 11.681 1.00 95.31 191 ILE A CA 1
ATOM 1598 C C . ILE A 1 191 ? -0.745 3.433 10.971 1.00 95.31 191 ILE A C 1
ATOM 1600 O O . ILE A 1 191 ? -0.686 3.550 9.751 1.00 95.31 191 ILE A O 1
ATOM 1604 N N . SER A 1 192 ? 0.363 3.172 11.677 1.00 96.94 192 SER A N 1
ATOM 1605 C CA . SER A 1 192 ? 1.597 2.778 10.969 1.00 96.94 192 SER A CA 1
ATOM 1606 C C . SER A 1 192 ? 1.358 1.493 10.160 1.00 96.94 192 SER A C 1
ATOM 1608 O O . SER A 1 192 ? 0.605 0.628 10.600 1.00 96.94 192 SER A O 1
ATOM 1610 N N . GLN A 1 193 ? 1.968 1.391 8.974 1.00 97.75 193 GLN A N 1
ATOM 1611 C CA . GLN A 1 193 ? 1.750 0.327 7.978 1.00 97.75 193 GLN A CA 1
ATOM 1612 C C . GLN A 1 193 ? 0.353 0.327 7.322 1.00 97.75 193 GLN A C 1
ATOM 1614 O O . GLN A 1 193 ? 0.010 -0.605 6.588 1.00 97.75 193 GLN A O 1
ATOM 1619 N N . GLN A 1 194 ? -0.462 1.369 7.540 1.00 98.06 194 GLN A N 1
ATOM 1620 C CA . GLN A 1 194 ? -1.739 1.525 6.846 1.00 98.06 194 GLN A CA 1
ATOM 1621 C C . GLN A 1 194 ? -1.542 2.106 5.445 1.00 98.06 194 GLN A C 1
ATOM 1623 O O . GLN A 1 194 ? -1.074 3.236 5.277 1.00 98.06 194 GLN A O 1
ATOM 1628 N N . VAL A 1 195 ? -1.974 1.347 4.445 1.00 98.56 195 VAL A N 1
ATOM 1629 C CA . VAL A 1 195 ? -2.038 1.738 3.041 1.00 98.56 195 VAL A CA 1
ATOM 1630 C C . VAL A 1 195 ? -3.442 2.253 2.730 1.00 98.56 195 VAL A C 1
ATOM 1632 O O . VAL A 1 195 ? -4.440 1.557 2.923 1.00 98.56 195 VAL A O 1
ATOM 1635 N N . VAL A 1 196 ? -3.529 3.483 2.230 1.00 97.81 196 VAL A N 1
ATOM 1636 C CA . VAL A 1 196 ? -4.778 4.146 1.843 1.00 97.81 196 VAL A CA 1
ATOM 1637 C C . VAL A 1 196 ? -4.825 4.274 0.328 1.00 97.81 196 VAL A C 1
ATOM 1639 O O . VAL A 1 196 ? -4.011 4.992 -0.254 1.00 97.81 196 VAL A O 1
ATOM 1642 N N . LYS A 1 197 ? -5.808 3.631 -0.312 1.00 97.75 197 LYS A N 1
ATOM 1643 C CA . LYS A 1 197 ? -6.147 3.886 -1.717 1.00 97.75 197 LYS A CA 1
ATOM 1644 C C . LYS A 1 197 ? -6.888 5.215 -1.821 1.00 97.75 197 LYS A C 1
ATOM 1646 O O . LYS A 1 197 ? -7.903 5.420 -1.146 1.00 97.75 197 LYS A O 1
ATOM 1651 N N . LEU A 1 198 ? -6.400 6.103 -2.683 1.00 96.56 198 LEU A N 1
ATOM 1652 C CA . LEU A 1 198 ? -7.004 7.410 -2.934 1.00 96.56 198 LEU A CA 1
ATOM 1653 C C . LEU A 1 198 ? -7.881 7.391 -4.187 1.00 96.56 198 LEU A C 1
ATOM 1655 O O . LEU A 1 198 ? -7.609 6.657 -5.136 1.00 96.56 198 LEU A O 1
ATOM 1659 N N . LYS A 1 199 ? -8.915 8.237 -4.205 1.00 95.19 199 LYS A N 1
ATOM 1660 C CA . LYS A 1 199 ? -9.822 8.413 -5.349 1.00 95.19 199 LYS A CA 1
ATOM 1661 C C . LYS A 1 199 ? -9.058 8.752 -6.621 1.00 95.19 199 LYS A C 1
ATOM 1663 O O . LYS A 1 199 ? -8.095 9.516 -6.593 1.00 95.19 199 LYS A O 1
ATOM 1668 N N . LYS A 1 200 ? -9.556 8.267 -7.761 1.00 93.00 200 LYS A N 1
ATOM 1669 C CA . LYS A 1 200 ? -9.046 8.663 -9.079 1.00 93.00 200 LYS A CA 1
ATOM 1670 C C . LYS A 1 200 ? -9.006 10.191 -9.207 1.00 93.00 200 LYS A C 1
ATOM 1672 O O . LYS A 1 200 ? -10.015 10.864 -8.990 1.00 93.00 200 LYS A O 1
ATOM 1677 N N . GLY A 1 201 ? -7.847 10.721 -9.592 1.00 92.12 201 GLY A N 1
ATOM 1678 C CA . GLY A 1 201 ? -7.630 12.158 -9.749 1.00 92.12 201 GLY A CA 1
ATOM 1679 C C . GLY A 1 201 ? -7.407 12.922 -8.439 1.00 92.12 201 GLY A C 1
ATOM 1680 O O . GLY A 1 201 ? -7.518 14.147 -8.448 1.00 92.12 201 GLY A O 1
ATOM 1681 N N . ALA A 1 202 ? -7.135 12.236 -7.323 1.00 93.56 202 ALA A N 1
ATOM 1682 C CA . ALA A 1 202 ? -6.782 12.893 -6.071 1.00 93.56 202 ALA A CA 1
ATOM 1683 C C . ALA A 1 202 ? -5.479 13.697 -6.210 1.00 93.56 202 ALA A C 1
ATOM 1685 O O . ALA A 1 202 ? -4.523 13.273 -6.854 1.00 93.56 202 ALA A O 1
ATOM 1686 N N . ASP A 1 203 ? -5.456 14.858 -5.563 1.00 88.44 203 ASP A N 1
ATOM 1687 C CA . ASP A 1 203 ? -4.337 15.809 -5.523 1.00 88.44 203 ASP A CA 1
ATOM 1688 C C . ASP A 1 203 ? -3.852 16.075 -4.087 1.00 88.44 203 ASP A C 1
ATOM 1690 O O . ASP A 1 203 ? -3.038 16.961 -3.830 1.00 88.44 203 ASP A O 1
ATOM 1694 N N . SER A 1 204 ? -4.440 15.369 -3.121 1.00 87.00 204 SER A N 1
ATOM 1695 C CA . SER A 1 204 ? -4.233 15.583 -1.695 1.00 87.00 204 SER A CA 1
ATOM 1696 C C . SER A 1 204 ? -4.630 14.349 -0.891 1.00 87.00 204 SER A C 1
ATOM 1698 O O . SER A 1 204 ? -5.606 13.661 -1.207 1.00 87.00 204 SER A O 1
ATOM 1700 N N . VAL A 1 205 ? -3.893 14.092 0.190 1.00 87.88 205 VAL A N 1
ATOM 1701 C CA . VAL A 1 205 ? -4.204 13.033 1.157 1.00 87.88 205 VAL A CA 1
ATOM 1702 C C . VAL A 1 205 ? -5.094 13.621 2.248 1.00 87.88 205 VAL A C 1
ATOM 1704 O O . VAL A 1 205 ? -4.631 14.305 3.155 1.00 87.88 205 VAL A O 1
ATOM 1707 N N . MET A 1 206 ? -6.400 13.401 2.119 1.00 84.19 206 MET A N 1
ATOM 1708 C CA . MET A 1 206 ? -7.422 13.841 3.072 1.00 84.19 206 MET A CA 1
ATOM 1709 C C . MET A 1 206 ? -8.516 12.777 3.186 1.00 84.19 206 MET A C 1
ATOM 1711 O O . MET A 1 206 ? -8.739 12.060 2.206 1.00 84.19 206 MET A O 1
ATOM 1715 N N . PRO A 1 207 ? -9.280 12.719 4.298 1.00 86.06 207 PRO A N 1
ATOM 1716 C CA . PRO A 1 207 ? -10.340 11.724 4.463 1.00 86.06 207 PRO A CA 1
ATOM 1717 C C . PRO A 1 207 ? -11.317 11.663 3.282 1.00 86.06 207 PRO A C 1
ATOM 1719 O O . PRO A 1 207 ? -11.584 10.583 2.771 1.00 86.06 207 PRO A O 1
ATOM 1722 N N . LYS A 1 208 ? -11.755 12.810 2.738 1.00 87.44 208 LYS A N 1
ATOM 1723 C CA . LYS A 1 208 ? -12.614 12.870 1.536 1.00 87.44 208 LYS A CA 1
ATOM 1724 C C . LYS A 1 208 ? -12.084 12.142 0.303 1.00 87.44 208 LYS A C 1
ATOM 1726 O O . LYS A 1 208 ? -12.889 11.752 -0.543 1.00 87.44 208 LYS A O 1
ATOM 1731 N N . ASN A 1 209 ? -10.769 12.000 0.184 1.00 92.88 209 ASN A N 1
ATOM 1732 C CA . ASN A 1 209 ? -10.108 11.358 -0.944 1.00 92.88 209 ASN A CA 1
ATOM 1733 C C . ASN A 1 209 ? -9.777 9.892 -0.656 1.00 92.88 209 ASN A C 1
ATOM 1735 O O . ASN A 1 209 ? -9.427 9.186 -1.592 1.00 92.88 209 ASN A O 1
ATOM 1739 N N . ALA A 1 210 ? -9.928 9.415 0.582 1.00 93.25 210 ALA A N 1
ATOM 1740 C CA . ALA A 1 210 ? -9.760 8.007 0.909 1.00 93.25 210 ALA A CA 1
ATOM 1741 C C . ALA A 1 210 ? -10.928 7.175 0.352 1.00 93.25 210 ALA A C 1
ATOM 1743 O O . ALA A 1 210 ? -12.104 7.534 0.502 1.00 93.25 210 ALA A O 1
ATOM 1744 N N . GLU A 1 211 ? -10.596 6.058 -0.293 1.00 93.62 211 GLU A N 1
ATOM 1745 C CA . GLU A 1 211 ? -11.571 5.091 -0.803 1.00 93.62 211 GLU A CA 1
ATOM 1746 C C . GLU A 1 211 ? -11.616 3.822 0.031 1.00 93.62 211 GLU A C 1
ATOM 1748 O O . GLU A 1 211 ? -12.693 3.434 0.481 1.00 93.62 211 GLU A O 1
ATOM 1753 N N . GLN A 1 212 ? -10.454 3.204 0.232 1.00 95.94 212 GLN A N 1
ATOM 1754 C CA . GLN A 1 212 ? -10.302 1.937 0.930 1.00 95.94 212 GLN A CA 1
ATOM 1755 C C . GLN A 1 212 ? -8.952 1.906 1.644 1.00 95.94 212 GLN A C 1
ATOM 1757 O O . GLN A 1 212 ? -7.987 2.525 1.190 1.00 95.94 212 GLN A O 1
ATOM 1762 N N . THR A 1 213 ? -8.888 1.184 2.761 1.00 96.69 213 THR A N 1
ATOM 1763 C CA . THR A 1 213 ? -7.658 1.038 3.544 1.00 96.69 213 THR A CA 1
ATOM 1764 C C . THR A 1 213 ? -7.338 -0.427 3.811 1.00 96.69 213 THR A C 1
ATOM 1766 O O . THR A 1 213 ? -8.249 -1.236 4.013 1.00 96.69 213 THR A O 1
ATOM 1769 N N . ALA A 1 214 ? -6.045 -0.737 3.810 1.00 98.06 214 ALA A N 1
ATOM 1770 C CA . ALA A 1 214 ? -5.472 -2.019 4.194 1.00 98.06 214 ALA A CA 1
ATOM 1771 C C . ALA A 1 214 ? -4.314 -1.749 5.162 1.00 98.06 214 ALA A C 1
ATOM 1773 O O . ALA A 1 214 ? -3.378 -1.030 4.817 1.00 98.06 214 ALA A O 1
ATOM 1774 N N . SER A 1 215 ? -4.387 -2.271 6.382 1.00 97.81 215 SER A N 1
ATOM 1775 C CA . SER A 1 215 ? -3.281 -2.212 7.338 1.00 97.81 215 SER A CA 1
ATOM 1776 C C . SER A 1 215 ? -2.470 -3.488 7.256 1.00 97.81 215 SER A C 1
ATOM 1778 O O . SER A 1 215 ? -3.040 -4.557 7.429 1.00 97.81 215 SER A O 1
ATOM 1780 N N . PHE A 1 216 ? -1.161 -3.372 7.050 1.00 98.31 216 PHE A N 1
ATOM 1781 C CA . PHE A 1 216 ? -0.212 -4.490 7.101 1.00 98.31 216 PHE A CA 1
ATOM 1782 C C . PHE A 1 216 ? 0.552 -4.470 8.429 1.00 98.31 216 PHE A C 1
ATOM 1784 O O . PHE A 1 216 ? 1.769 -4.619 8.472 1.00 98.31 216 PHE A O 1
ATOM 1791 N N . SER A 1 217 ? -0.154 -4.179 9.518 1.00 97.25 217 SER A N 1
ATOM 1792 C CA . SER A 1 217 ? 0.382 -4.163 10.877 1.00 97.25 217 SER A CA 1
ATOM 1793 C C . SER A 1 217 ? 0.008 -5.447 11.601 1.00 97.25 217 SER A C 1
ATOM 1795 O O . SER A 1 217 ? -1.124 -5.912 11.484 1.00 97.25 217 SER A O 1
ATOM 1797 N N . PHE A 1 218 ? 0.916 -5.943 12.426 1.00 97.00 218 PHE A N 1
ATOM 1798 C CA . PHE A 1 218 ? 0.688 -7.089 13.284 1.00 97.00 218 PHE A CA 1
ATOM 1799 C C . PHE A 1 218 ? -0.097 -6.680 14.529 1.00 97.00 218 PHE A C 1
ATOM 1801 O O . PHE A 1 218 ? 0.352 -5.810 15.278 1.00 97.00 218 PHE A O 1
ATOM 1808 N N . VAL A 1 219 ? -1.259 -7.288 14.751 1.00 96.38 219 VAL A N 1
ATOM 1809 C CA . VAL A 1 219 ? -2.112 -7.007 15.910 1.00 96.38 219 VAL A CA 1
ATOM 1810 C C . VAL A 1 219 ? -2.256 -8.268 16.739 1.00 96.38 219 VAL A C 1
ATOM 1812 O O . VAL A 1 219 ? -2.572 -9.325 16.208 1.00 96.38 219 VAL A O 1
ATOM 1815 N N . TYR A 1 220 ? -2.027 -8.143 18.040 1.00 95.31 220 TYR A N 1
ATOM 1816 C CA . TYR A 1 220 ? -2.171 -9.219 19.009 1.00 95.31 220 TYR A CA 1
ATOM 1817 C C . TYR A 1 220 ? -3.314 -8.885 19.961 1.00 95.31 220 TYR A C 1
ATOM 1819 O O . TYR A 1 220 ? -3.263 -7.845 20.626 1.00 95.31 220 TYR A O 1
ATOM 1827 N N . TRP A 1 221 ? -4.308 -9.765 20.051 1.00 94.56 221 TRP A N 1
ATOM 1828 C CA . TRP A 1 221 ? -5.441 -9.643 20.963 1.00 94.56 221 TRP A CA 1
ATOM 1829 C C . TRP A 1 221 ? -5.392 -10.701 22.052 1.00 94.56 221 TRP A C 1
ATOM 1831 O O . TRP A 1 221 ? -5.036 -11.854 21.814 1.00 94.56 221 TRP A O 1
ATOM 1841 N N . TRP A 1 222 ? -5.821 -10.314 23.250 1.00 94.56 222 TRP A N 1
ATOM 1842 C CA . TRP A 1 222 ? -6.082 -11.266 24.317 1.00 94.56 222 TRP A CA 1
ATOM 1843 C C . TRP A 1 222 ? -7.296 -10.855 25.143 1.00 94.56 222 TRP A C 1
ATOM 1845 O O . TRP A 1 222 ? -7.536 -9.667 25.399 1.00 94.56 222 TRP A O 1
ATOM 1855 N N . LEU A 1 223 ? -8.052 -11.852 25.590 1.00 93.12 223 LEU A N 1
ATOM 1856 C CA . LEU A 1 223 ? -9.178 -11.659 26.491 1.00 93.12 223 LEU A CA 1
ATOM 1857 C C . LEU A 1 223 ? -8.697 -11.688 27.948 1.00 93.12 223 LEU A C 1
ATOM 1859 O O . LEU A 1 223 ? -8.204 -12.708 28.427 1.00 93.12 223 LEU A O 1
ATOM 1863 N N . ASP A 1 224 ? -8.850 -10.577 28.672 1.00 91.69 224 ASP A N 1
ATOM 1864 C CA . ASP A 1 224 ? -8.569 -10.497 30.112 1.00 91.69 224 ASP A CA 1
ATOM 1865 C C . ASP A 1 224 ? -9.893 -10.403 30.884 1.00 91.69 224 ASP A C 1
ATOM 1867 O O . ASP A 1 224 ? -10.475 -9.327 31.069 1.00 91.69 224 ASP A O 1
ATOM 1871 N N . GLY A 1 225 ? -10.417 -11.563 31.290 1.00 89.25 225 GLY A N 1
ATOM 1872 C CA . GLY A 1 225 ? -11.741 -11.684 31.888 1.00 89.25 225 GLY A CA 1
ATOM 1873 C C . GLY A 1 225 ? -12.851 -11.472 30.856 1.00 89.25 225 GLY A C 1
ATOM 1874 O O . GLY A 1 225 ? -13.190 -12.385 30.119 1.00 89.25 225 GLY A O 1
ATOM 1875 N N . ASN A 1 226 ? -13.450 -10.278 30.830 1.00 86.19 226 ASN A N 1
ATOM 1876 C CA . ASN A 1 226 ? -14.516 -9.928 29.874 1.00 86.19 226 ASN A CA 1
ATOM 1877 C C . ASN A 1 226 ? -14.126 -8.774 28.938 1.00 86.19 226 ASN A C 1
ATOM 1879 O O . ASN A 1 226 ? -14.969 -8.314 28.169 1.00 86.19 226 ASN A O 1
ATOM 1883 N N . ASP A 1 227 ? -12.887 -8.286 29.032 1.00 87.81 227 ASP A N 1
ATOM 1884 C CA . ASP A 1 227 ? -12.420 -7.133 28.274 1.00 87.81 227 ASP A CA 1
ATOM 1885 C C . ASP A 1 227 ? -11.330 -7.580 27.298 1.00 87.81 227 ASP A C 1
ATOM 1887 O O . ASP A 1 227 ? -10.257 -8.036 27.706 1.00 87.81 227 ASP A O 1
ATOM 1891 N N . TRP A 1 228 ? -11.605 -7.432 26.002 1.00 89.62 228 TRP A N 1
ATOM 1892 C CA . TRP A 1 228 ? -10.599 -7.611 24.963 1.00 89.62 228 TRP A CA 1
ATOM 1893 C C . TRP A 1 228 ? -9.564 -6.494 25.040 1.00 89.62 228 TRP A C 1
ATOM 1895 O O . TRP A 1 228 ? -9.896 -5.306 25.096 1.00 89.62 228 TRP A O 1
ATOM 1905 N N . LYS A 1 229 ? -8.296 -6.887 25.036 1.00 94.00 229 LYS A N 1
ATOM 1906 C CA . LYS A 1 229 ? -7.144 -5.992 24.986 1.00 94.00 229 LYS A CA 1
ATOM 1907 C C . LYS A 1 229 ? -6.324 -6.303 23.751 1.00 94.00 229 LYS A C 1
ATOM 1909 O O . LYS A 1 229 ? -6.415 -7.400 23.207 1.00 94.00 229 LYS A O 1
ATOM 1914 N N . HIS A 1 230 ? -5.531 -5.331 23.321 1.00 94.56 230 HIS A N 1
ATOM 1915 C CA . HIS A 1 230 ? -4.644 -5.519 22.191 1.00 94.56 230 HIS A CA 1
ATOM 1916 C C . HIS A 1 230 ? -3.375 -4.683 22.302 1.00 94.56 230 HIS A C 1
ATOM 1918 O O . HIS A 1 230 ? -3.334 -3.686 23.026 1.00 94.56 230 HIS A O 1
ATOM 1924 N N . ILE A 1 231 ? -2.363 -5.116 21.559 1.00 95.56 231 ILE A N 1
ATOM 1925 C CA . ILE A 1 231 ? -1.187 -4.332 21.180 1.00 95.56 231 ILE A CA 1
ATOM 1926 C C . ILE A 1 231 ? -0.997 -4.470 19.671 1.00 95.56 231 ILE A C 1
ATOM 1928 O O . ILE A 1 231 ? -1.404 -5.471 19.078 1.00 95.56 231 ILE A O 1
ATOM 1932 N N . SER A 1 232 ? -0.387 -3.472 19.044 1.00 96.56 232 SER A N 1
ATOM 1933 C CA . SER A 1 232 ? -0.150 -3.476 17.602 1.00 96.56 232 SER A CA 1
ATOM 1934 C C . SER A 1 232 ? 1.252 -3.002 17.259 1.00 96.56 232 SER A C 1
ATOM 1936 O O . SER A 1 232 ? 1.769 -2.055 17.852 1.00 96.56 232 SER A O 1
ATOM 1938 N N . SER A 1 233 ? 1.856 -3.595 16.230 1.00 97.38 233 SER A N 1
ATOM 1939 C CA . SER A 1 233 ? 3.077 -3.057 15.635 1.00 97.38 233 SER A CA 1
ATOM 1940 C C . SER A 1 233 ? 2.853 -1.694 14.966 1.00 97.38 233 SER A C 1
ATOM 1942 O O . SER A 1 233 ? 3.822 -1.023 14.620 1.00 97.38 233 SER A O 1
ATOM 1944 N N . ALA A 1 234 ? 1.600 -1.248 14.797 1.00 97.19 234 ALA A N 1
ATOM 1945 C CA . ALA A 1 234 ? 1.264 0.057 14.234 1.00 97.19 234 ALA A CA 1
ATOM 1946 C C . ALA A 1 234 ? 1.607 1.241 15.165 1.00 97.19 234 ALA A C 1
ATOM 1948 O O . ALA A 1 234 ? 1.550 2.403 14.750 1.00 97.19 234 ALA A O 1
ATOM 1949 N N . GLU A 1 235 ? 1.916 0.967 16.434 1.00 95.44 235 GLU A N 1
ATOM 1950 C CA . GLU A 1 235 ? 2.004 1.972 17.492 1.00 95.44 235 GLU A CA 1
ATOM 1951 C C . GLU A 1 235 ? 3.217 2.904 17.378 1.00 95.44 235 GLU A C 1
ATOM 1953 O O . GLU A 1 235 ? 3.111 4.100 17.673 1.00 95.44 235 GLU A O 1
ATOM 1958 N N . ARG A 1 236 ? 4.374 2.374 16.962 1.00 93.12 236 ARG A N 1
ATOM 1959 C CA . ARG A 1 236 ? 5.654 3.089 16.988 1.00 93.12 236 ARG A CA 1
ATOM 1960 C C . ARG A 1 236 ? 6.479 2.819 15.733 1.00 93.12 236 ARG A C 1
ATOM 1962 O O . ARG A 1 236 ? 6.807 1.680 15.431 1.00 93.12 236 ARG A O 1
ATOM 1969 N N . LEU A 1 237 ? 6.876 3.877 15.027 1.00 93.88 237 LEU A N 1
ATOM 1970 C CA . LEU A 1 237 ? 7.824 3.788 13.911 1.00 93.88 237 LEU A CA 1
ATOM 1971 C C . LEU A 1 237 ? 9.242 3.528 14.438 1.00 93.88 237 LEU A C 1
ATOM 1973 O O . LEU A 1 237 ? 9.710 4.260 15.312 1.00 93.88 237 LEU A O 1
ATOM 1977 N N . ILE A 1 238 ? 9.928 2.539 13.870 1.00 93.56 238 ILE A N 1
ATOM 1978 C CA . ILE A 1 238 ? 11.330 2.216 14.165 1.00 93.56 238 ILE A CA 1
ATOM 1979 C C . ILE A 1 238 ? 12.241 2.772 13.079 1.00 93.56 238 ILE A C 1
ATOM 1981 O O . ILE A 1 238 ? 13.157 3.531 13.380 1.00 93.56 238 ILE A O 1
ATOM 1985 N N . SER A 1 239 ? 11.970 2.449 11.815 1.00 93.12 239 SER A N 1
ATOM 1986 C CA . SER A 1 239 ? 12.776 2.920 10.691 1.00 93.12 239 SER A CA 1
ATOM 1987 C C . SER A 1 239 ? 11.950 3.026 9.413 1.00 93.12 239 SER A C 1
ATOM 1989 O O . SER A 1 239 ? 10.867 2.457 9.287 1.00 93.12 239 SER A O 1
ATOM 1991 N N . LYS A 1 240 ? 12.456 3.812 8.464 1.00 93.50 240 LYS A N 1
ATOM 1992 C CA . LYS A 1 240 ? 11.892 3.949 7.123 1.00 93.50 240 LYS A CA 1
ATOM 1993 C C . LYS A 1 240 ? 12.986 4.320 6.130 1.00 93.50 240 LYS A C 1
ATOM 1995 O O . LYS A 1 240 ? 13.939 5.008 6.504 1.00 93.50 240 LYS A O 1
ATOM 2000 N N . LYS A 1 241 ? 12.848 3.888 4.880 1.00 93.38 241 LYS A N 1
ATOM 2001 C CA . LYS A 1 241 ? 13.820 4.167 3.815 1.00 93.38 241 LYS A CA 1
ATOM 2002 C C . LYS A 1 241 ? 13.129 4.128 2.456 1.00 93.38 241 LYS A C 1
ATOM 2004 O O . LYS A 1 241 ? 12.488 3.133 2.142 1.00 93.38 241 LYS A O 1
ATOM 2009 N N . VAL A 1 242 ? 13.300 5.166 1.639 1.00 95.00 242 VAL A N 1
ATOM 2010 C CA . VAL A 1 242 ? 13.049 5.053 0.192 1.00 95.00 242 VAL A CA 1
ATOM 2011 C C . VAL A 1 242 ? 14.263 4.360 -0.414 1.00 95.00 242 VAL A C 1
ATOM 2013 O O . VAL A 1 242 ? 15.387 4.827 -0.229 1.00 95.00 242 VAL A O 1
ATOM 2016 N N . ILE A 1 243 ? 14.037 3.216 -1.052 1.00 95.12 243 ILE A N 1
ATOM 2017 C CA . ILE A 1 243 ? 15.080 2.362 -1.631 1.00 95.12 243 ILE A CA 1
ATOM 2018 C C . ILE A 1 243 ? 15.224 2.687 -3.115 1.00 95.12 243 ILE A C 1
ATOM 2020 O O . ILE A 1 243 ? 16.323 2.971 -3.577 1.00 95.12 243 ILE A O 1
ATOM 2024 N N . VAL A 1 244 ? 14.098 2.723 -3.830 1.00 95.62 244 VAL A N 1
ATOM 2025 C CA . VAL A 1 244 ? 14.041 3.072 -5.250 1.00 95.62 244 VAL A CA 1
ATOM 2026 C C . VAL A 1 244 ? 13.008 4.172 -5.446 1.00 95.62 244 VAL A C 1
ATOM 2028 O O . VAL A 1 244 ? 11.871 4.043 -4.991 1.00 95.62 244 VAL A O 1
ATOM 2031 N N . ASN A 1 245 ? 13.417 5.234 -6.133 1.00 96.12 245 ASN A N 1
ATOM 2032 C CA . ASN A 1 245 ? 12.526 6.228 -6.715 1.00 96.12 245 ASN A CA 1
ATOM 2033 C C . ASN A 1 245 ? 12.904 6.372 -8.191 1.00 96.12 245 ASN A C 1
ATOM 2035 O O . ASN A 1 245 ? 13.850 7.093 -8.511 1.00 96.12 245 ASN A O 1
ATOM 2039 N N . GLY A 1 246 ? 12.276 5.570 -9.046 1.00 95.25 246 GLY A N 1
ATOM 2040 C CA . GLY A 1 246 ? 12.574 5.521 -10.472 1.00 95.25 246 GLY A CA 1
ATOM 2041 C C . GLY A 1 246 ? 11.317 5.688 -11.312 1.00 95.25 246 GLY A C 1
ATOM 2042 O O . GLY A 1 246 ? 10.210 5.716 -10.790 1.00 95.25 246 GLY A O 1
ATOM 2043 N N . ASN A 1 247 ? 11.502 5.751 -12.626 1.00 96.06 247 ASN A N 1
ATOM 2044 C CA . ASN A 1 247 ? 10.475 6.183 -13.564 1.00 96.06 247 ASN A CA 1
ATOM 2045 C C . ASN A 1 247 ? 9.281 5.234 -13.748 1.00 96.06 247 ASN A C 1
ATOM 2047 O O . ASN A 1 247 ? 8.217 5.683 -14.165 1.00 96.06 247 ASN A O 1
ATOM 2051 N N . LEU A 1 248 ? 9.436 3.938 -13.463 1.00 98.06 248 LEU A N 1
ATOM 2052 C CA . LEU A 1 248 ? 8.382 2.919 -13.572 1.00 98.06 248 LEU A CA 1
ATOM 2053 C C . LEU A 1 248 ? 8.040 2.252 -12.241 1.00 98.06 248 LEU A C 1
ATOM 2055 O O . LEU A 1 248 ? 7.012 1.583 -12.152 1.00 98.06 248 LEU A O 1
ATOM 2059 N N . MET A 1 249 ? 8.889 2.367 -11.223 1.00 98.06 249 MET A N 1
ATOM 2060 C CA . MET A 1 249 ? 8.690 1.703 -9.942 1.00 98.06 249 MET A CA 1
ATOM 2061 C C . MET A 1 249 ? 9.315 2.483 -8.790 1.00 98.06 249 MET A C 1
ATOM 2063 O O . MET A 1 249 ? 10.474 2.906 -8.853 1.00 98.06 249 MET A O 1
ATOM 2067 N N . VAL A 1 250 ? 8.559 2.568 -7.694 1.00 98.31 250 VAL A N 1
ATOM 2068 C CA . VAL A 1 250 ? 9.046 3.026 -6.390 1.00 98.31 250 VAL A CA 1
ATOM 2069 C C . VAL A 1 250 ? 9.049 1.874 -5.385 1.00 98.31 250 VAL A C 1
ATOM 2071 O O . VAL A 1 250 ? 8.112 1.073 -5.337 1.00 98.31 250 VAL A O 1
ATOM 2074 N N . LYS A 1 251 ? 10.097 1.804 -4.558 1.00 97.81 251 LYS A N 1
ATOM 2075 C CA . LYS A 1 251 ? 10.293 0.789 -3.510 1.00 97.81 251 LYS A CA 1
ATOM 2076 C C . LYS A 1 251 ? 10.720 1.456 -2.215 1.00 97.81 251 LYS A C 1
ATOM 2078 O O . LYS A 1 251 ? 11.641 2.274 -2.208 1.00 97.81 251 LYS A O 1
ATOM 2083 N N . PHE A 1 252 ? 10.102 1.085 -1.103 1.00 97.38 252 PHE A N 1
ATOM 2084 C CA . PHE A 1 252 ? 10.435 1.648 0.203 1.00 97.38 252 PHE A CA 1
ATOM 2085 C C . PHE A 1 252 ? 10.151 0.674 1.345 1.00 97.38 252 PHE A C 1
ATOM 2087 O O . PHE A 1 252 ? 9.330 -0.228 1.230 1.00 97.38 252 PHE A O 1
ATOM 2094 N N . LEU A 1 253 ? 10.848 0.880 2.456 1.00 96.88 253 LEU A N 1
ATOM 2095 C CA . LEU A 1 253 ? 10.780 0.092 3.681 1.00 96.88 253 LEU A CA 1
ATOM 2096 C C . LEU A 1 253 ? 10.124 0.910 4.792 1.00 96.88 253 LEU A C 1
ATOM 2098 O O . LEU A 1 253 ? 10.450 2.090 4.967 1.00 96.88 253 LEU A O 1
ATOM 2102 N N . ILE A 1 254 ? 9.268 0.264 5.583 1.00 97.00 254 ILE A N 1
ATOM 2103 C CA . ILE A 1 254 ? 8.796 0.763 6.878 1.00 97.00 254 ILE A CA 1
ATOM 2104 C C . ILE A 1 254 ? 8.933 -0.362 7.907 1.00 97.00 254 ILE A C 1
ATOM 2106 O O . ILE A 1 254 ? 8.436 -1.469 7.702 1.00 97.00 254 ILE A O 1
ATOM 2110 N N . VAL A 1 255 ? 9.571 -0.062 9.036 1.00 97.00 255 VAL A N 1
ATOM 2111 C CA . VAL A 1 255 ? 9.652 -0.945 10.204 1.00 97.00 255 VAL A CA 1
ATOM 2112 C C . VAL A 1 255 ? 8.934 -0.281 11.367 1.00 97.00 255 VAL A C 1
ATOM 2114 O O . VAL A 1 255 ? 9.232 0.864 11.717 1.00 97.00 255 VAL A O 1
ATOM 2117 N N . SER A 1 256 ? 8.002 -0.996 11.984 1.00 96.75 256 SER A N 1
ATOM 2118 C CA . SER A 1 256 ? 7.182 -0.499 13.087 1.00 96.75 256 SER A CA 1
ATOM 2119 C C . SER A 1 256 ? 7.038 -1.547 14.189 1.00 96.75 256 SER A C 1
ATOM 2121 O O . SER A 1 256 ? 7.205 -2.742 13.958 1.00 96.75 256 SER A O 1
ATOM 2123 N N . GLN A 1 257 ? 6.767 -1.105 15.411 1.00 95.94 257 GLN A N 1
ATOM 2124 C CA . GLN A 1 257 ? 6.756 -1.941 16.605 1.00 95.94 257 GLN A CA 1
ATOM 2125 C C . GLN A 1 257 ? 5.668 -1.492 17.581 1.00 95.94 257 GLN A C 1
ATOM 2127 O O . GLN A 1 257 ? 5.251 -0.331 17.572 1.00 95.94 257 GLN A O 1
ATOM 2132 N N . SER A 1 258 ? 5.242 -2.392 18.465 1.00 95.94 258 SER A N 1
ATOM 2133 C CA . SER A 1 258 ? 4.446 -2.011 19.631 1.00 95.94 258 SER A CA 1
ATOM 2134 C C . SER A 1 258 ? 5.247 -1.104 20.572 1.00 95.94 258 SER A C 1
ATOM 2136 O O . SER A 1 258 ? 6.484 -1.129 20.603 1.00 95.94 258 SER A O 1
ATOM 2138 N N . ASN A 1 259 ? 4.560 -0.275 21.360 1.00 92.75 259 ASN A N 1
ATOM 2139 C CA . ASN A 1 259 ? 5.212 0.656 22.289 1.00 92.75 259 ASN A CA 1
ATOM 2140 C C . ASN A 1 259 ? 6.045 -0.055 23.363 1.00 92.75 259 ASN A C 1
ATOM 2142 O O . ASN A 1 259 ? 7.033 0.497 23.849 1.00 92.75 259 ASN A O 1
ATOM 2146 N N . ASP A 1 260 ? 5.638 -1.260 23.751 1.00 91.38 260 ASP A N 1
ATOM 2147 C CA . ASP A 1 260 ? 6.348 -2.115 24.702 1.00 91.38 260 ASP A CA 1
ATOM 2148 C C . ASP A 1 260 ? 7.463 -2.955 24.059 1.00 91.38 260 ASP A C 1
ATOM 2150 O O . ASP A 1 260 ? 8.232 -3.606 24.768 1.00 91.38 260 ASP A O 1
ATOM 2154 N N . GLY A 1 261 ? 7.590 -2.905 22.732 1.00 92.75 261 GLY A N 1
ATOM 2155 C CA . GLY A 1 261 ? 8.621 -3.600 21.979 1.00 92.75 261 GLY A CA 1
ATOM 2156 C C . GLY A 1 261 ? 8.418 -5.110 21.855 1.00 92.75 261 GLY A C 1
ATOM 2157 O O . GLY A 1 261 ? 9.373 -5.817 21.538 1.00 92.75 261 GLY A O 1
ATOM 2158 N N . LEU A 1 262 ? 7.216 -5.623 22.130 1.00 94.75 262 LEU A N 1
ATOM 2159 C CA . LEU A 1 262 ? 6.939 -7.060 22.113 1.00 94.75 262 LEU A CA 1
ATOM 2160 C C . LEU A 1 262 ? 6.757 -7.626 20.703 1.00 94.75 262 LEU A C 1
ATOM 2162 O O . LEU A 1 262 ? 7.185 -8.754 20.456 1.00 94.75 262 LEU A O 1
ATOM 2166 N N . ILE A 1 263 ? 6.169 -6.854 19.786 1.00 96.19 263 ILE A N 1
ATOM 2167 C CA . ILE A 1 263 ? 5.877 -7.294 18.417 1.00 96.19 263 ILE A CA 1
ATOM 2168 C C . ILE A 1 263 ? 6.331 -6.268 17.376 1.00 96.19 263 ILE A C 1
ATOM 2170 O O . ILE A 1 263 ? 6.251 -5.064 17.622 1.00 96.19 263 ILE A O 1
ATOM 2174 N N . GLN A 1 264 ? 6.804 -6.733 16.216 1.00 96.88 264 GLN A N 1
ATOM 2175 C CA . GLN A 1 264 ? 7.351 -5.896 15.141 1.00 96.88 264 GLN A CA 1
ATOM 2176 C C . GLN A 1 264 ? 6.822 -6.320 13.769 1.00 96.88 264 GLN A C 1
ATOM 2178 O O . GLN A 1 264 ? 6.656 -7.511 13.513 1.00 96.88 264 GLN A O 1
ATOM 2183 N N . SER A 1 265 ? 6.637 -5.332 12.894 1.00 97.88 265 SER A N 1
ATOM 2184 C CA . SER A 1 265 ? 6.404 -5.505 11.460 1.00 97.88 265 SER A CA 1
ATOM 2185 C C . SER A 1 265 ? 7.522 -4.851 10.658 1.00 97.88 265 SER A C 1
ATOM 2187 O O . SER A 1 265 ? 7.882 -3.698 10.914 1.00 97.88 265 SER A O 1
ATOM 2189 N N . THR A 1 266 ? 8.043 -5.574 9.676 1.00 97.56 266 THR A N 1
ATOM 2190 C CA . THR A 1 266 ? 9.012 -5.102 8.686 1.00 97.56 266 THR A CA 1
ATOM 2191 C C . THR A 1 266 ? 8.387 -5.299 7.314 1.00 97.56 266 THR A C 1
ATOM 2193 O O . THR A 1 266 ? 8.227 -6.436 6.881 1.00 97.56 266 THR A O 1
ATOM 2196 N N . ASN A 1 267 ? 8.047 -4.203 6.633 1.00 97.81 267 ASN A N 1
ATOM 2197 C CA . ASN A 1 267 ? 7.335 -4.268 5.361 1.00 97.81 267 ASN A CA 1
ATOM 2198 C C . ASN A 1 267 ? 8.096 -3.522 4.266 1.00 97.81 267 ASN A C 1
ATOM 2200 O O . ASN A 1 267 ? 8.428 -2.340 4.428 1.00 97.81 267 ASN A O 1
ATOM 2204 N N . TYR A 1 268 ? 8.304 -4.187 3.132 1.00 98.00 268 TYR A N 1
ATOM 2205 C CA . TYR A 1 268 ? 8.738 -3.556 1.891 1.00 98.00 268 TYR A CA 1
ATOM 2206 C C . TYR A 1 268 ? 7.529 -3.341 0.996 1.00 98.00 268 TYR A C 1
ATOM 2208 O O . TYR A 1 268 ? 6.796 -4.276 0.685 1.00 98.00 268 TYR A O 1
ATOM 2216 N N . TYR A 1 269 ? 7.349 -2.108 0.549 1.00 98.44 269 TYR A N 1
ATOM 2217 C CA . TYR A 1 269 ? 6.306 -1.746 -0.392 1.00 98.44 269 TYR A CA 1
ATOM 2218 C C . TYR A 1 269 ? 6.910 -1.490 -1.763 1.00 98.44 269 TYR A C 1
ATOM 2220 O O . TYR A 1 269 ? 7.930 -0.803 -1.868 1.00 98.44 269 TYR A O 1
ATOM 2228 N N . LYS A 1 270 ? 6.253 -1.998 -2.807 1.00 98.00 270 LYS A N 1
ATOM 2229 C CA . LYS A 1 270 ? 6.539 -1.642 -4.199 1.00 98.00 270 LYS A CA 1
ATOM 2230 C C . LYS A 1 270 ? 5.273 -1.159 -4.888 1.00 98.00 270 LYS A C 1
ATOM 2232 O O . LYS A 1 270 ? 4.203 -1.751 -4.738 1.00 98.00 270 LYS A O 1
ATOM 2237 N N . TYR A 1 271 ? 5.403 -0.102 -5.672 1.00 98.56 271 TYR A N 1
ATOM 2238 C CA . TYR A 1 271 ? 4.366 0.343 -6.590 1.00 98.56 271 TYR A CA 1
ATOM 2239 C C . TYR A 1 271 ? 4.965 0.468 -7.981 1.00 98.56 271 TYR A C 1
ATOM 2241 O O . TYR A 1 271 ? 5.998 1.114 -8.146 1.00 98.56 271 TYR A O 1
ATOM 2249 N N . TYR A 1 272 ? 4.304 -0.147 -8.956 1.00 98.25 272 TYR A N 1
ATOM 2250 C CA . TYR A 1 272 ? 4.682 -0.082 -10.359 1.00 98.25 272 TYR A CA 1
ATOM 2251 C C . TYR A 1 272 ? 3.713 0.829 -11.101 1.00 98.25 272 TYR A C 1
ATOM 2253 O O . TYR A 1 272 ? 2.509 0.812 -10.831 1.00 98.25 272 TYR A O 1
ATOM 2261 N N . TYR A 1 273 ? 4.239 1.583 -12.059 1.00 98.12 273 TYR A N 1
ATOM 2262 C CA . TYR A 1 273 ? 3.442 2.343 -13.003 1.00 98.12 273 TYR A CA 1
ATOM 2263 C C . TYR A 1 273 ? 2.428 1.427 -13.692 1.00 98.12 273 TYR A C 1
ATOM 2265 O O . TYR A 1 273 ? 2.788 0.382 -14.233 1.00 98.12 273 TYR A O 1
ATOM 2273 N N . SER A 1 274 ? 1.160 1.832 -13.697 1.00 95.31 274 SER A N 1
ATOM 2274 C CA . SER A 1 274 ? 0.099 1.127 -14.415 1.00 95.31 274 SER A CA 1
ATOM 2275 C C . SER A 1 274 ? -0.647 2.123 -15.299 1.00 95.31 274 SER A C 1
ATOM 2277 O O . SER A 1 274 ? -1.448 2.899 -14.788 1.00 95.31 274 SER A O 1
ATOM 2279 N N . PRO A 1 275 ? -0.492 2.087 -16.632 1.00 94.19 275 PRO A N 1
ATOM 2280 C CA . PRO A 1 275 ? -1.288 2.911 -17.548 1.00 94.19 275 PRO A CA 1
ATOM 2281 C C . PRO A 1 275 ? -2.809 2.672 -17.475 1.00 94.19 275 PRO A C 1
ATOM 2283 O O . PRO A 1 275 ? -3.593 3.440 -18.038 1.00 94.19 275 PRO A O 1
ATOM 2286 N N . SER A 1 276 ? -3.248 1.589 -16.827 1.00 92.44 276 SER A N 1
ATOM 2287 C CA . SER A 1 276 ? -4.660 1.217 -16.722 1.00 92.44 276 SER A CA 1
ATOM 2288 C C . SER A 1 276 ? -5.394 1.973 -15.601 1.00 92.44 276 SER A C 1
ATOM 2290 O O . SER A 1 276 ? -4.809 2.748 -14.844 1.00 92.44 276 SER A O 1
ATOM 2292 N N . GLU A 1 277 ? -6.710 1.774 -15.481 1.00 91.38 277 GLU A N 1
ATOM 2293 C CA . GLU A 1 277 ? -7.460 2.277 -14.317 1.00 91.38 277 GLU A CA 1
ATOM 2294 C C . GLU A 1 277 ? -7.219 1.437 -13.058 1.00 91.38 277 GLU A C 1
ATOM 2296 O O . GLU A 1 277 ? -7.461 1.924 -11.952 1.00 91.38 277 GLU A O 1
ATOM 2301 N N . ASP A 1 278 ? -6.732 0.210 -13.232 1.00 95.38 278 ASP A N 1
ATOM 2302 C CA . ASP A 1 278 ? -6.477 -0.724 -12.152 1.00 95.38 278 ASP A CA 1
ATOM 2303 C C . ASP A 1 278 ? -5.129 -0.398 -11.501 1.00 95.38 278 ASP A C 1
ATOM 2305 O O . ASP A 1 278 ? -4.134 -0.088 -12.170 1.00 95.38 278 ASP A O 1
ATOM 2309 N N . LYS A 1 279 ? -5.111 -0.419 -10.169 1.00 97.38 279 LYS A N 1
ATOM 2310 C CA . LYS A 1 279 ? -3.947 -0.044 -9.362 1.00 97.38 279 LYS A CA 1
ATOM 2311 C C . LYS A 1 279 ? -3.648 -1.136 -8.357 1.00 97.38 279 LYS A C 1
ATOM 2313 O O . LYS A 1 279 ? -4.562 -1.736 -7.798 1.00 97.38 279 LYS A O 1
ATOM 2318 N N . GLY A 1 280 ? -2.365 -1.360 -8.118 1.00 97.50 280 GLY A N 1
ATOM 2319 C CA . GLY A 1 280 ? -1.892 -2.360 -7.182 1.00 97.50 280 GLY A CA 1
ATOM 2320 C C . GLY A 1 280 ? -0.660 -1.861 -6.452 1.00 97.50 280 GLY A C 1
ATOM 2321 O O . GLY A 1 280 ? 0.232 -1.277 -7.064 1.00 97.50 280 GLY A O 1
ATOM 2322 N N . ILE A 1 281 ? -0.617 -2.085 -5.146 1.00 98.50 281 ILE A N 1
ATOM 2323 C CA . ILE A 1 281 ? 0.587 -1.892 -4.340 1.00 98.50 281 ILE A CA 1
ATOM 2324 C C . ILE A 1 281 ? 0.946 -3.214 -3.675 1.00 98.50 281 ILE A C 1
ATOM 2326 O O . ILE A 1 281 ? 0.099 -3.884 -3.084 1.00 98.50 281 ILE A O 1
ATOM 2330 N N . TYR A 1 282 ? 2.207 -3.581 -3.826 1.00 98.00 282 TYR A N 1
ATOM 2331 C CA . TYR A 1 282 ? 2.782 -4.839 -3.392 1.00 98.00 282 TYR A CA 1
ATOM 2332 C C . TYR A 1 282 ? 3.382 -4.631 -2.007 1.00 98.00 282 TYR A C 1
ATOM 2334 O O . TYR A 1 282 ? 4.033 -3.610 -1.772 1.00 98.00 282 TYR A O 1
ATOM 2342 N N . ALA A 1 283 ? 3.172 -5.583 -1.110 1.00 97.81 283 ALA A N 1
ATOM 2343 C CA . ALA A 1 283 ? 3.720 -5.599 0.234 1.00 97.81 283 ALA A CA 1
ATOM 2344 C C . ALA A 1 283 ? 4.402 -6.948 0.479 1.00 97.81 283 ALA A C 1
ATOM 2346 O O . ALA A 1 283 ? 3.744 -7.982 0.449 1.00 97.81 283 ALA A O 1
ATOM 2347 N N . ASP A 1 284 ? 5.707 -6.926 0.723 1.00 97.56 284 ASP A N 1
ATOM 2348 C CA . ASP A 1 284 ? 6.461 -8.053 1.274 1.00 97.56 284 ASP A CA 1
ATOM 2349 C C . ASP A 1 284 ? 6.579 -7.832 2.783 1.00 97.56 284 ASP A C 1
ATOM 2351 O O . ASP A 1 284 ? 7.102 -6.802 3.225 1.00 97.56 284 ASP A O 1
ATOM 2355 N N . VAL A 1 285 ? 5.986 -8.738 3.553 1.00 97.69 285 VAL A N 1
ATOM 2356 C CA . VAL A 1 285 ? 5.632 -8.531 4.954 1.00 97.69 285 VAL A CA 1
ATOM 2357 C C . VAL A 1 285 ? 6.326 -9.562 5.827 1.00 97.69 285 VAL A C 1
ATOM 2359 O O . VAL A 1 285 ? 6.189 -10.758 5.604 1.00 97.69 285 VAL A O 1
ATOM 2362 N N . GLU A 1 286 ? 6.998 -9.094 6.878 1.00 97.75 286 GLU A N 1
ATOM 2363 C CA . GLU A 1 286 ? 7.490 -9.913 7.987 1.00 97.75 286 GLU A CA 1
ATOM 2364 C C . GLU A 1 286 ? 6.873 -9.412 9.299 1.00 97.75 286 GLU A C 1
ATOM 2366 O O . GLU A 1 286 ? 7.147 -8.282 9.718 1.00 97.75 286 GLU A O 1
ATOM 2371 N N . HIS A 1 287 ? 6.120 -10.269 9.997 1.00 97.56 287 HIS A N 1
ATOM 2372 C CA . HIS A 1 287 ? 5.681 -10.000 11.373 1.00 97.56 287 HIS A CA 1
ATOM 2373 C C . HIS A 1 287 ? 6.309 -10.986 12.339 1.00 97.56 287 HIS A C 1
ATOM 2375 O O . HIS A 1 287 ? 6.313 -12.191 12.091 1.00 97.56 287 HIS A O 1
ATOM 2381 N N . LYS A 1 288 ? 6.812 -10.479 13.467 1.00 95.62 288 LYS A N 1
ATOM 2382 C CA . LYS A 1 288 ? 7.480 -11.314 14.467 1.00 95.62 288 LYS A CA 1
ATOM 2383 C C . LYS A 1 288 ? 7.246 -10.871 15.894 1.00 95.62 288 LYS A C 1
ATOM 2385 O O . LYS A 1 288 ? 7.108 -9.679 16.195 1.00 95.62 288 LYS A O 1
ATOM 2390 N N . ILE A 1 289 ? 7.325 -11.848 16.786 1.00 95.06 289 ILE A N 1
ATOM 2391 C CA . ILE A 1 289 ? 7.514 -11.615 18.213 1.00 95.06 289 ILE A CA 1
ATOM 2392 C C . ILE A 1 289 ? 8.991 -11.303 18.458 1.00 95.06 289 ILE A C 1
ATOM 2394 O O . ILE A 1 289 ? 9.889 -12.032 18.044 1.00 95.06 289 ILE A O 1
ATOM 2398 N N . VAL A 1 290 ? 9.253 -10.184 19.130 1.00 90.25 290 VAL A N 1
ATOM 2399 C CA . VAL A 1 290 ? 10.612 -9.728 19.461 1.00 90.25 290 VAL A CA 1
ATOM 2400 C C . VAL A 1 290 ? 11.011 -10.153 20.877 1.00 90.25 290 VAL A C 1
ATOM 2402 O O . VAL A 1 290 ? 12.193 -10.354 21.153 1.00 90.25 290 VAL A O 1
ATOM 2405 N N . SER A 1 291 ? 10.041 -10.290 21.787 1.00 78.69 291 SER A N 1
ATOM 2406 C CA . SER A 1 291 ? 10.283 -10.595 23.201 1.00 78.69 291 SER A CA 1
ATOM 2407 C C . SER A 1 291 ? 9.307 -11.646 23.741 1.00 78.69 291 SER A C 1
ATOM 2409 O O . SER A 1 291 ? 8.094 -11.495 23.628 1.00 78.69 291 SER A O 1
ATOM 2411 N N . ASN A 1 292 ? 9.856 -12.665 24.412 1.00 72.44 292 ASN A N 1
ATOM 2412 C CA . ASN A 1 292 ? 9.208 -13.909 24.867 1.00 72.44 292 ASN A CA 1
ATOM 2413 C C . ASN A 1 292 ? 8.246 -13.756 26.065 1.00 72.44 292 ASN A C 1
ATOM 2415 O O . ASN A 1 292 ? 8.278 -14.532 27.023 1.00 72.44 292 ASN A O 1
ATOM 2419 N N . SER A 1 293 ? 7.472 -12.676 26.134 1.00 80.94 293 SER A N 1
ATOM 2420 C CA . SER A 1 293 ? 6.569 -12.427 27.264 1.00 80.94 293 SER A CA 1
ATOM 2421 C C . SER A 1 293 ? 5.335 -11.644 26.840 1.00 80.94 293 SER A C 1
ATOM 2423 O O . SER A 1 293 ? 5.041 -10.587 27.403 1.00 80.94 293 SER A O 1
ATOM 2425 N N . LEU A 1 294 ? 4.612 -12.169 25.847 1.00 89.81 294 LEU A N 1
ATOM 2426 C CA . LEU A 1 294 ? 3.319 -11.612 25.463 1.00 89.81 294 LEU A CA 1
ATOM 2427 C C . LEU A 1 294 ? 2.303 -11.732 26.612 1.00 89.81 294 LEU A C 1
ATOM 2429 O O . LEU A 1 294 ? 2.319 -12.728 27.353 1.00 89.81 294 LEU A O 1
ATOM 2433 N N . PRO A 1 295 ? 1.416 -10.732 26.781 1.00 89.50 295 PRO A N 1
ATOM 2434 C CA . PRO A 1 295 ? 0.322 -10.807 27.741 1.00 89.50 295 PRO A CA 1
ATOM 2435 C C . PRO A 1 295 ? -0.536 -12.048 27.499 1.00 89.50 295 PRO A C 1
ATOM 2437 O O . PRO A 1 295 ? -0.909 -12.322 26.369 1.00 89.50 295 PRO A O 1
ATOM 2440 N N . GLN A 1 296 ? -0.865 -12.791 28.551 1.00 88.81 296 GLN A N 1
ATOM 2441 C CA . GLN A 1 296 ? -1.706 -13.987 28.449 1.00 88.81 296 GLN A CA 1
ATOM 2442 C C . GLN A 1 296 ? -3.180 -13.629 28.677 1.00 88.81 296 GLN A C 1
ATOM 2444 O O . GLN A 1 296 ? -3.476 -12.709 29.447 1.00 88.81 296 GLN A O 1
ATOM 2449 N N . GLY A 1 297 ? -4.087 -14.384 28.059 1.00 88.81 297 GLY A N 1
ATOM 2450 C CA . GLY A 1 297 ? -5.534 -14.230 28.201 1.00 88.81 297 GLY A CA 1
ATOM 2451 C C . GLY A 1 297 ? -6.275 -15.564 28.161 1.00 88.81 297 GLY A C 1
ATOM 2452 O O . GLY A 1 297 ? -5.663 -16.612 27.961 1.00 88.81 297 GLY A O 1
ATOM 2453 N N . ASP A 1 298 ? -7.588 -15.508 28.383 1.00 88.00 298 ASP A N 1
ATOM 2454 C CA . ASP A 1 298 ? -8.483 -16.666 28.255 1.00 88.00 298 ASP A CA 1
ATOM 2455 C C . ASP A 1 298 ? -8.644 -17.088 26.784 1.00 88.00 298 ASP A C 1
ATOM 2457 O O . ASP A 1 298 ? -8.776 -18.274 26.490 1.00 88.00 298 ASP A O 1
ATOM 2461 N N . GLU A 1 299 ? -8.593 -16.109 25.877 1.00 89.81 299 GLU A N 1
ATOM 2462 C CA . GLU A 1 299 ? -8.574 -16.287 24.426 1.00 89.81 299 GLU A CA 1
ATOM 2463 C C . GLU A 1 299 ? -7.448 -15.434 23.830 1.00 89.81 299 GLU A C 1
ATOM 2465 O O . GLU A 1 299 ? -7.172 -14.342 24.345 1.00 89.81 299 GLU A O 1
ATOM 2470 N N . ILE A 1 300 ? -6.780 -15.942 22.789 1.00 89.06 300 ILE A N 1
ATOM 2471 C CA . ILE A 1 300 ? -5.660 -15.272 22.111 1.00 89.06 300 ILE A CA 1
ATOM 2472 C C . ILE A 1 300 ? -5.841 -15.376 20.603 1.00 89.06 300 ILE A C 1
ATOM 2474 O O . ILE A 1 300 ? -5.985 -16.476 20.065 1.00 89.06 300 ILE A O 1
ATOM 2478 N N . ASP A 1 301 ? -5.740 -14.238 19.924 1.00 89.56 301 ASP A N 1
ATOM 2479 C CA . ASP A 1 301 ? -5.796 -14.185 18.470 1.00 89.56 301 ASP A CA 1
ATOM 2480 C C . ASP A 1 301 ? -4.874 -13.107 17.898 1.00 89.56 301 ASP A C 1
ATOM 2482 O O . ASP A 1 301 ? -4.381 -12.227 18.612 1.00 89.56 301 ASP A O 1
ATOM 2486 N N . VAL A 1 302 ? -4.605 -13.204 16.603 1.00 92.81 302 VAL A N 1
ATOM 2487 C CA . VAL A 1 302 ? -3.594 -12.419 15.918 1.00 92.81 302 VAL A CA 1
ATOM 2488 C C . VAL A 1 302 ? -4.027 -12.095 14.500 1.00 92.81 302 VAL A C 1
ATOM 2490 O O . VAL A 1 302 ? -4.407 -12.982 13.747 1.00 92.81 302 VAL A O 1
ATOM 2493 N N . GLY A 1 303 ? -3.890 -10.827 14.120 1.00 94.62 303 GLY A N 1
ATOM 2494 C CA . GLY A 1 303 ? -4.203 -10.323 12.787 1.00 94.62 303 GLY A CA 1
ATOM 2495 C C . GLY A 1 303 ? -2.954 -9.811 12.088 1.00 94.62 303 GLY A C 1
ATOM 2496 O O . GLY A 1 303 ? -2.147 -9.091 12.679 1.00 94.62 303 GLY A O 1
ATOM 2497 N N . PHE A 1 304 ? -2.801 -10.168 10.818 1.00 94.25 304 PHE A N 1
ATOM 2498 C CA . PHE A 1 304 ? -1.632 -9.812 10.009 1.00 94.25 304 PHE A CA 1
ATOM 2499 C C . PHE A 1 304 ? -1.944 -8.731 8.975 1.00 94.25 304 PHE A C 1
ATOM 2501 O O . PHE A 1 304 ? -1.063 -7.949 8.605 1.00 94.25 304 PHE A O 1
ATOM 2508 N N . ILE A 1 305 ? -3.197 -8.711 8.505 1.00 97.56 305 ILE A N 1
ATOM 2509 C CA . ILE A 1 305 ? -3.760 -7.687 7.627 1.00 97.56 305 ILE A CA 1
ATOM 2510 C C . ILE A 1 305 ? -5.146 -7.303 8.144 1.00 97.56 305 ILE A C 1
ATOM 2512 O O . ILE A 1 305 ? -5.935 -8.163 8.536 1.00 97.56 305 ILE A O 1
ATOM 2516 N N . VAL A 1 306 ? -5.461 -6.008 8.099 1.00 96.94 306 VAL A N 1
ATOM 2517 C CA . VAL A 1 306 ? -6.800 -5.486 8.402 1.00 96.94 306 VAL A CA 1
ATOM 2518 C C . VAL A 1 306 ? -7.311 -4.649 7.238 1.00 96.94 306 VAL A C 1
ATOM 2520 O O . VAL A 1 306 ? -6.818 -3.544 6.996 1.00 96.94 306 VAL A O 1
ATOM 2523 N N . LEU A 1 307 ? -8.338 -5.125 6.538 1.00 97.19 307 LEU A N 1
ATOM 2524 C CA . LEU A 1 307 ? -9.097 -4.290 5.610 1.00 97.19 307 LEU A CA 1
ATOM 2525 C C . LEU A 1 307 ? -10.170 -3.535 6.387 1.00 97.19 307 LEU A C 1
ATOM 2527 O O . LEU A 1 307 ? -11.099 -4.134 6.924 1.00 97.19 307 LEU A O 1
ATOM 2531 N N . THR A 1 308 ? -10.068 -2.206 6.415 1.00 95.69 308 THR A N 1
ATOM 2532 C CA . THR A 1 308 ? -11.105 -1.353 7.010 1.00 95.69 308 THR A CA 1
ATOM 2533 C C . THR A 1 308 ? -11.897 -0.685 5.905 1.00 95.69 308 THR A C 1
ATOM 2535 O O . THR A 1 308 ? -11.370 0.132 5.145 1.00 95.69 308 THR A O 1
ATOM 2538 N N . THR A 1 309 ? -13.170 -1.045 5.806 1.00 95.12 309 THR A N 1
ATOM 2539 C CA . THR A 1 309 ? -14.117 -0.474 4.853 1.00 95.12 309 THR A CA 1
ATOM 2540 C C . THR A 1 309 ? -15.260 0.237 5.572 1.00 95.12 309 THR A C 1
ATOM 2542 O O . THR A 1 309 ? -15.467 0.070 6.772 1.00 95.12 309 THR A O 1
ATOM 2545 N N . GLY A 1 310 ? -16.000 1.082 4.861 1.00 93.19 310 GLY A N 1
ATOM 2546 C CA . GLY A 1 310 ? -16.935 2.024 5.472 1.00 93.19 310 GLY A CA 1
ATOM 2547 C C . GLY A 1 310 ? -16.382 3.437 5.547 1.00 93.19 310 GLY A C 1
ATOM 2548 O O . GLY A 1 310 ? -15.499 3.815 4.783 1.00 93.19 310 GLY A O 1
ATOM 2549 N N . GLY A 1 311 ? -16.972 4.259 6.403 1.00 92.69 311 GLY A N 1
ATOM 2550 C CA . GLY A 1 311 ? -16.574 5.649 6.537 1.00 92.69 311 GLY A CA 1
ATOM 2551 C C . GLY A 1 311 ? -17.622 6.514 7.212 1.00 92.69 311 GLY A C 1
ATOM 2552 O O . GLY A 1 311 ? -18.549 6.035 7.871 1.00 92.69 311 GLY A O 1
ATOM 2553 N N . ILE A 1 312 ? -17.450 7.821 7.050 1.00 92.19 312 ILE A N 1
ATOM 2554 C CA . ILE A 1 312 ? -18.192 8.835 7.792 1.00 92.19 312 ILE A CA 1
ATOM 2555 C C . ILE A 1 312 ? -19.139 9.591 6.857 1.00 92.19 312 ILE A C 1
ATOM 2557 O O . ILE A 1 312 ? -18.901 9.741 5.655 1.00 92.19 312 ILE A O 1
ATOM 2561 N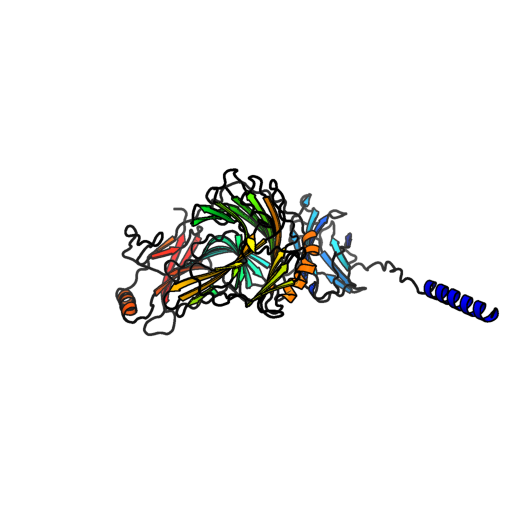 N . ARG A 1 313 ? -20.271 10.034 7.403 1.00 92.19 313 ARG A N 1
ATOM 2562 C CA . ARG A 1 313 ? -21.238 10.923 6.764 1.00 92.19 313 ARG A CA 1
ATOM 2563 C C . ARG A 1 313 ? -21.536 12.088 7.688 1.00 92.19 313 ARG A C 1
ATOM 2565 O O . ARG A 1 313 ? -22.043 11.892 8.785 1.00 92.19 313 ARG A O 1
ATOM 2572 N N . SER A 1 314 ? -21.251 13.304 7.237 1.00 86.50 314 SER A N 1
ATOM 2573 C CA . SER A 1 314 ? -21.577 14.549 7.921 1.00 86.50 314 SER A CA 1
ATOM 2574 C C . SER A 1 314 ? -22.553 15.391 7.104 1.00 86.50 314 SER A C 1
ATOM 2576 O O . SER A 1 314 ? -22.351 15.669 5.922 1.00 86.50 314 SER A O 1
ATOM 2578 N N . SER A 1 315 ? -23.588 15.884 7.778 1.00 83.12 315 SER A N 1
ATOM 2579 C CA . SER A 1 315 ? -24.548 16.848 7.228 1.00 83.12 315 SER A CA 1
ATOM 2580 C C . SER A 1 315 ? -23.994 18.274 7.103 1.00 83.12 315 SER A C 1
ATOM 2582 O O . SER A 1 315 ? -24.621 19.113 6.458 1.00 83.12 315 SER A O 1
ATOM 2584 N N . SER A 1 316 ? -22.844 18.568 7.726 1.00 75.56 316 SER A N 1
ATOM 2585 C CA . SER A 1 316 ? -22.291 19.928 7.810 1.00 75.56 316 SER A CA 1
ATOM 2586 C C . SER A 1 316 ? -20.824 20.072 7.401 1.00 75.56 316 SER A C 1
ATOM 2588 O O . SER A 1 316 ? -20.375 21.205 7.245 1.00 75.56 316 SER A O 1
ATOM 2590 N N . ILE A 1 317 ? -20.069 18.974 7.278 1.00 77.31 317 ILE A N 1
ATOM 2591 C CA . ILE A 1 317 ? -18.636 18.995 6.945 1.00 77.31 317 ILE A CA 1
ATOM 2592 C C . ILE A 1 317 ? -18.397 18.057 5.764 1.00 77.31 317 ILE A C 1
ATOM 2594 O O . ILE A 1 317 ? -18.333 16.844 5.928 1.00 77.31 317 ILE A O 1
ATOM 2598 N N . GLU A 1 318 ? -18.281 18.625 4.566 1.00 81.44 318 GLU A N 1
ATOM 2599 C CA . GLU A 1 318 ? -18.150 17.854 3.325 1.00 81.44 318 GLU A CA 1
ATOM 2600 C C . GLU A 1 318 ? -16.920 16.938 3.321 1.00 81.44 318 GLU A C 1
ATOM 2602 O O . GLU A 1 318 ? -17.013 15.794 2.890 1.00 81.44 318 GLU A O 1
ATOM 2607 N N . ASP A 1 319 ? -15.805 17.399 3.890 1.00 81.94 319 ASP A N 1
ATOM 2608 C CA . ASP A 1 319 ? -14.551 16.643 3.964 1.00 81.94 319 ASP A CA 1
ATOM 2609 C C . ASP A 1 319 ? -14.660 15.331 4.777 1.00 81.94 319 ASP A C 1
ATOM 2611 O O . ASP A 1 319 ? -13.837 14.433 4.611 1.00 81.94 319 ASP A O 1
ATOM 2615 N N . LEU A 1 320 ? -15.685 15.199 5.631 1.00 85.94 320 LEU A N 1
ATOM 2616 C CA . LEU A 1 320 ? -15.980 13.979 6.390 1.00 85.94 320 LEU A CA 1
ATOM 2617 C C . LEU A 1 320 ? -16.900 13.004 5.641 1.00 85.94 320 LEU A C 1
ATOM 2619 O O . LEU A 1 320 ? -17.209 11.949 6.180 1.00 85.94 320 LEU A O 1
ATOM 2623 N N . ASN A 1 321 ? -17.351 13.323 4.425 1.00 90.19 321 ASN A N 1
ATOM 2624 C CA . ASN A 1 321 ? -18.174 12.431 3.606 1.00 90.19 321 ASN A CA 1
ATOM 2625 C C . ASN A 1 321 ? -17.296 11.518 2.741 1.00 90.19 321 ASN A C 1
ATOM 2627 O O . ASN A 1 321 ? -17.067 11.790 1.561 1.00 90.19 321 ASN A O 1
ATOM 2631 N N . PHE A 1 322 ? -16.817 10.417 3.319 1.00 92.12 322 PHE A N 1
ATOM 2632 C CA . PHE A 1 322 ? -15.891 9.502 2.647 1.00 92.12 322 PHE A CA 1
ATOM 2633 C C . PHE A 1 322 ? -16.161 8.033 2.942 1.00 92.12 322 PHE A C 1
ATOM 2635 O O . PHE A 1 322 ? -16.842 7.706 3.913 1.00 92.12 322 PHE A O 1
ATOM 2642 N N . GLY A 1 323 ? -15.613 7.164 2.089 1.00 92.06 323 GLY A N 1
ATOM 2643 C CA . GLY A 1 323 ? -15.703 5.712 2.222 1.00 92.06 323 GLY A CA 1
ATOM 2644 C C . GLY A 1 323 ? -17.130 5.163 2.145 1.00 92.06 323 GLY A C 1
ATOM 2645 O O . GLY A 1 323 ? -18.108 5.909 2.112 1.00 92.06 323 GLY A O 1
ATOM 2646 N N . ARG A 1 324 ? -17.281 3.848 2.048 1.00 93.69 324 ARG A N 1
ATOM 2647 C CA . ARG A 1 324 ? -18.560 3.114 2.091 1.00 93.69 324 ARG A CA 1
ATOM 2648 C C . ARG A 1 324 ? -18.248 1.647 2.352 1.00 93.69 324 ARG A C 1
ATOM 2650 O O . ARG A 1 324 ? -17.133 1.239 2.068 1.00 93.69 324 ARG A O 1
ATOM 2657 N N . ILE A 1 325 ? -19.218 0.880 2.835 1.00 96.44 325 ILE A N 1
ATOM 2658 C CA . ILE A 1 325 ? -19.101 -0.580 2.906 1.00 96.44 325 ILE A CA 1
ATOM 2659 C C . ILE A 1 325 ? -19.570 -1.136 1.543 1.00 96.44 325 ILE A C 1
ATOM 2661 O O . ILE A 1 325 ? -20.701 -0.830 1.136 1.00 96.44 325 ILE A O 1
ATOM 2665 N N . PRO A 1 326 ? -18.720 -1.852 0.778 1.00 96.44 326 PRO A N 1
ATOM 2666 C CA . PRO A 1 326 ? -19.113 -2.565 -0.436 1.00 96.44 326 PRO A CA 1
ATOM 2667 C C . PRO A 1 326 ? -20.230 -3.572 -0.172 1.00 96.44 326 PRO A C 1
ATOM 2669 O O . PRO A 1 326 ? -20.581 -3.844 0.972 1.00 96.44 326 PRO A O 1
ATOM 2672 N N . LYS A 1 327 ? -20.868 -4.054 -1.235 1.00 96.88 327 LYS A N 1
ATOM 2673 C CA . LYS A 1 327 ? -22.050 -4.903 -1.084 1.00 96.88 327 LYS A CA 1
ATOM 2674 C C . LYS A 1 327 ? -21.672 -6.344 -0.754 1.00 96.88 327 LYS A C 1
ATOM 2676 O O . LYS A 1 327 ? -22.397 -7.007 -0.016 1.00 96.88 327 LYS A O 1
ATOM 2681 N N . PHE A 1 328 ? -20.579 -6.822 -1.327 1.00 98.06 328 PHE A N 1
ATOM 2682 C CA . PHE A 1 328 ? -20.200 -8.216 -1.233 1.00 98.06 328 PHE A CA 1
ATOM 2683 C C . PHE A 1 328 ? -18.784 -8.383 -0.715 1.00 98.06 328 PHE A C 1
ATOM 2685 O O . PHE A 1 328 ? -17.930 -7.514 -0.893 1.00 98.06 328 PHE A O 1
ATOM 2692 N N . LEU A 1 329 ? -18.589 -9.537 -0.095 1.00 97.38 329 LEU A N 1
ATOM 2693 C CA . LEU A 1 329 ? -17.312 -10.142 0.207 1.00 97.38 329 LEU A CA 1
ATOM 2694 C C . LEU A 1 329 ? -17.239 -11.458 -0.581 1.00 97.38 329 LEU A C 1
ATOM 2696 O O . LEU A 1 329 ? -18.085 -12.336 -0.392 1.00 97.38 329 LEU A O 1
ATOM 2700 N N . HIS A 1 330 ? -16.244 -11.589 -1.454 1.00 97.31 330 HIS A N 1
ATOM 2701 C CA . HIS A 1 330 ? -15.959 -12.801 -2.220 1.00 97.31 330 HIS A CA 1
ATOM 2702 C C . HIS A 1 330 ? -14.558 -13.308 -1.896 1.00 97.31 330 HIS A C 1
ATOM 2704 O O . HIS A 1 330 ? -13.623 -12.518 -1.817 1.00 97.31 330 HIS A O 1
ATOM 2710 N N . PHE A 1 331 ? -14.393 -14.615 -1.739 1.00 95.38 331 PHE A N 1
ATOM 2711 C CA . PHE A 1 331 ? -13.079 -15.242 -1.583 1.00 95.38 331 PHE A CA 1
ATOM 2712 C C . PHE A 1 331 ? -13.151 -16.720 -1.959 1.00 95.38 331 PHE A C 1
ATOM 2714 O O . PHE A 1 331 ? -14.238 -17.278 -2.143 1.00 95.38 331 PHE A O 1
ATOM 2721 N N . TYR A 1 332 ? -11.993 -17.359 -2.086 1.00 91.12 332 TYR A N 1
ATOM 2722 C CA . TYR A 1 332 ? -11.903 -18.795 -2.315 1.00 91.12 332 TYR A CA 1
ATOM 2723 C C . TYR A 1 332 ? -11.650 -19.522 -0.989 1.00 91.12 332 TYR A C 1
ATOM 2725 O O . TYR A 1 332 ? -10.564 -19.426 -0.429 1.00 91.12 332 TYR A O 1
ATOM 2733 N N . HIS A 1 333 ? -12.647 -20.246 -0.490 1.00 90.62 333 HIS A N 1
ATOM 2734 C CA . HIS A 1 333 ? -12.546 -21.092 0.698 1.00 90.62 333 HIS A CA 1
ATOM 2735 C C . HIS A 1 333 ? -11.813 -22.396 0.360 1.00 90.62 333 HIS A C 1
ATOM 2737 O O . HIS A 1 333 ? -12.041 -22.970 -0.711 1.00 90.62 333 HIS A O 1
ATOM 2743 N N . GLU A 1 334 ? -10.979 -22.895 1.274 1.00 85.81 334 GLU A N 1
ATOM 2744 C CA . GLU A 1 334 ? -10.240 -24.153 1.086 1.00 85.81 334 GLU A CA 1
ATOM 2745 C C . GLU A 1 334 ? -11.108 -25.375 0.726 1.00 85.81 334 GLU A C 1
ATOM 2747 O O . GLU A 1 334 ? -10.810 -26.064 -0.254 1.00 85.81 334 GLU A O 1
ATOM 2752 N N . ASP A 1 335 ? -12.224 -25.585 1.429 1.00 84.31 335 ASP A N 1
ATOM 2753 C CA . ASP A 1 335 ? -13.099 -26.748 1.257 1.00 84.31 335 ASP A CA 1
ATOM 2754 C C . ASP A 1 335 ? -14.286 -26.505 0.320 1.00 84.31 335 ASP A C 1
ATOM 2756 O O . ASP A 1 335 ? -14.709 -27.391 -0.433 1.00 84.31 335 ASP A O 1
ATOM 2760 N N . GLN A 1 336 ? -14.864 -25.304 0.372 1.00 80.62 336 GLN A N 1
ATOM 2761 C CA . GLN A 1 336 ? -16.133 -25.000 -0.299 1.00 80.62 336 GLN A CA 1
ATOM 2762 C C . GLN A 1 336 ? -15.943 -24.357 -1.681 1.00 80.62 336 GLN A C 1
ATOM 2764 O O . GLN A 1 336 ? -16.896 -24.266 -2.461 1.00 80.62 336 GLN A O 1
ATOM 2769 N N . GLY A 1 337 ? -14.714 -23.950 -2.014 1.00 85.94 337 GLY A N 1
ATOM 2770 C CA . GLY A 1 337 ? -14.404 -23.195 -3.220 1.00 85.94 337 GLY A CA 1
ATOM 2771 C C . GLY A 1 337 ? -14.901 -21.752 -3.128 1.00 85.94 337 GLY A C 1
ATOM 2772 O O . GLY A 1 337 ? -14.775 -21.102 -2.097 1.00 85.94 337 GLY A O 1
ATOM 2773 N N . PHE A 1 338 ? -15.451 -21.220 -4.219 1.00 89.75 338 PHE A N 1
ATOM 2774 C CA . PHE A 1 338 ? -15.878 -19.820 -4.279 1.00 89.75 338 PHE A CA 1
ATOM 2775 C C . PHE A 1 338 ? -17.007 -19.511 -3.283 1.00 89.75 338 PHE A C 1
ATOM 2777 O O . PHE A 1 338 ? -18.094 -20.091 -3.364 1.00 89.75 338 PHE A O 1
ATOM 2784 N N . PHE A 1 339 ? -16.762 -18.551 -2.396 1.00 92.25 339 PHE A N 1
ATOM 2785 C CA . PHE A 1 339 ? -17.696 -18.097 -1.378 1.00 92.25 339 PHE A CA 1
ATOM 2786 C C . PHE A 1 339 ? -18.191 -16.673 -1.662 1.00 92.25 339 PHE A C 1
ATOM 2788 O O . PHE A 1 339 ? -17.499 -15.849 -2.260 1.00 92.25 339 PHE A O 1
ATOM 2795 N N . THR A 1 340 ? -19.422 -16.377 -1.242 1.00 94.88 340 THR A N 1
ATOM 2796 C CA . THR A 1 340 ? -20.044 -15.054 -1.378 1.00 94.88 340 THR A CA 1
ATOM 2797 C C . THR A 1 340 ? -20.812 -14.709 -0.117 1.00 94.88 340 THR A C 1
ATOM 2799 O O . THR A 1 340 ? -21.710 -15.449 0.287 1.00 94.88 340 THR A O 1
ATOM 2802 N N . TYR A 1 341 ? -20.525 -13.539 0.439 1.00 94.38 341 TYR A N 1
ATOM 2803 C CA . TYR A 1 341 ? -21.251 -12.969 1.563 1.00 94.38 341 TYR A CA 1
ATOM 2804 C C . TYR A 1 341 ? -21.799 -11.584 1.212 1.00 94.38 341 TYR A C 1
ATOM 2806 O O . TYR A 1 341 ? -21.085 -10.744 0.667 1.00 94.38 341 TYR A O 1
ATOM 2814 N N . GLU A 1 342 ? -23.076 -11.335 1.510 1.00 96.25 342 GLU A N 1
ATOM 2815 C CA . GLU A 1 342 ? -23.701 -10.017 1.346 1.00 96.25 342 GLU A CA 1
ATOM 2816 C C . GLU A 1 342 ? -23.513 -9.214 2.637 1.00 96.25 342 GLU A C 1
ATOM 2818 O O . GLU A 1 342 ? -24.081 -9.544 3.677 1.00 96.25 342 GLU A O 1
ATOM 2823 N N . MET A 1 343 ? -22.695 -8.166 2.570 1.00 95.62 343 MET A N 1
ATOM 2824 C CA . MET A 1 343 ? -22.346 -7.334 3.718 1.00 95.62 343 MET A CA 1
ATOM 2825 C C . MET A 1 343 ? -23.475 -6.358 4.054 1.00 95.62 343 MET A C 1
ATOM 2827 O O . MET A 1 343 ? -24.057 -5.734 3.160 1.00 95.62 343 MET A O 1
ATOM 2831 N N . ASP A 1 344 ? -23.738 -6.139 5.348 1.00 95.50 344 ASP A N 1
ATOM 2832 C CA . ASP A 1 344 ? -24.608 -5.035 5.750 1.00 95.50 344 ASP A CA 1
ATOM 2833 C C . ASP A 1 344 ? -23.896 -3.704 5.474 1.00 95.50 344 ASP A C 1
ATOM 2835 O O . ASP A 1 344 ? -22.843 -3.402 6.038 1.00 95.50 344 ASP A O 1
ATOM 2839 N N . GLN A 1 345 ? -24.463 -2.889 4.586 1.00 94.88 345 GLN A N 1
ATOM 2840 C CA . GLN A 1 345 ? -23.913 -1.575 4.251 1.00 94.88 345 GLN A CA 1
ATOM 2841 C C . GLN A 1 345 ? -24.260 -0.507 5.299 1.00 94.88 345 GLN A C 1
ATOM 2843 O O . GLN A 1 345 ? -23.717 0.608 5.281 1.00 94.88 345 GLN A O 1
ATOM 2848 N N . HIS A 1 346 ? -25.185 -0.826 6.203 1.00 94.69 346 HIS A N 1
ATOM 2849 C CA . HIS A 1 346 ? -25.721 0.057 7.224 1.00 94.69 346 HIS A CA 1
ATOM 2850 C C . HIS A 1 346 ? -25.837 -0.641 8.588 1.00 94.69 346 HIS A C 1
ATOM 2852 O O . HIS A 1 346 ? -26.908 -0.550 9.193 1.00 94.69 346 HIS A O 1
ATOM 2858 N N . PRO A 1 347 ? -24.742 -1.224 9.122 1.00 94.75 347 PRO A N 1
ATOM 2859 C CA . PRO A 1 347 ? -24.779 -1.877 10.423 1.00 94.75 347 PRO A CA 1
ATOM 2860 C C . PRO A 1 347 ? -25.332 -0.928 11.487 1.00 94.75 347 PRO A C 1
ATOM 2862 O O . PRO A 1 347 ? -25.072 0.285 11.467 1.00 94.75 347 PRO A O 1
ATOM 2865 N N . GLU A 1 348 ? -26.126 -1.489 12.398 1.00 92.81 348 GLU A N 1
ATOM 2866 C CA . GLU A 1 348 ? -26.778 -0.754 13.486 1.00 92.81 348 GLU A CA 1
ATOM 2867 C C . GLU A 1 348 ? -26.196 -1.087 14.869 1.00 92.81 348 GLU A C 1
ATOM 2869 O O . GLU A 1 348 ? -26.411 -0.310 15.805 1.00 92.81 348 GLU A O 1
ATOM 2874 N N . ASP A 1 349 ? -25.440 -2.187 15.011 1.00 91.06 349 ASP A N 1
ATOM 2875 C CA . ASP A 1 349 ? -24.809 -2.557 16.283 1.00 91.06 349 ASP A CA 1
ATOM 2876 C C . ASP A 1 349 ? -23.675 -1.589 16.634 1.00 91.06 349 ASP A C 1
ATOM 2878 O O . ASP A 1 349 ? -22.811 -1.255 15.826 1.00 91.06 349 ASP A O 1
ATOM 2882 N N . THR A 1 350 ? -23.685 -1.120 17.875 1.00 87.50 350 THR A N 1
ATOM 2883 C CA . THR A 1 350 ? -22.754 -0.110 18.378 1.00 87.50 350 THR A CA 1
ATOM 2884 C C . THR A 1 350 ? -21.668 -0.684 19.265 1.00 87.50 350 THR A C 1
ATOM 2886 O O . THR A 1 350 ? -20.693 0.008 19.533 1.00 87.50 350 THR A O 1
ATOM 2889 N N . ASN A 1 351 ? -21.858 -1.915 19.737 1.00 84.62 351 ASN A N 1
ATOM 2890 C CA . ASN A 1 351 ? -20.797 -2.722 20.330 1.00 84.62 351 ASN A CA 1
ATOM 2891 C C . ASN A 1 351 ? -20.099 -3.575 19.264 1.00 84.62 351 ASN A C 1
ATOM 2893 O O . ASN A 1 351 ? -19.087 -4.191 19.569 1.00 84.62 351 ASN A O 1
ATOM 2897 N N . GLY A 1 352 ? -20.652 -3.565 18.047 1.00 87.06 352 GLY A N 1
ATOM 2898 C CA . GLY A 1 352 ? -20.193 -4.273 16.870 1.00 87.06 352 GLY A CA 1
ATOM 2899 C C . GLY A 1 352 ? -20.594 -5.742 16.862 1.00 87.06 352 GLY A C 1
ATOM 2900 O O . GLY A 1 352 ? -20.648 -6.410 17.892 1.00 87.06 352 GLY A O 1
ATOM 2901 N N . GLU A 1 353 ? -20.889 -6.223 15.667 1.00 91.56 353 GLU A N 1
ATOM 2902 C CA . GLU A 1 353 ? -21.377 -7.564 15.396 1.00 91.56 353 GLU A CA 1
ATOM 2903 C C . GLU A 1 353 ? -20.261 -8.389 14.756 1.00 91.56 353 GLU A C 1
ATOM 2905 O O . GLU A 1 353 ? -19.712 -8.004 13.720 1.00 91.56 353 GLU A O 1
ATOM 2910 N N . THR A 1 354 ? -19.922 -9.520 15.377 1.00 91.38 354 THR A N 1
ATOM 2911 C CA . THR A 1 354 ? -19.094 -10.551 14.743 1.00 91.38 354 THR A CA 1
ATOM 2912 C C . THR A 1 354 ? -19.965 -11.300 13.750 1.00 91.38 354 THR A C 1
ATOM 2914 O O . THR A 1 354 ? -20.901 -11.997 14.136 1.00 91.38 354 THR A O 1
ATOM 2917 N N . VAL A 1 355 ? -19.664 -11.107 12.473 1.00 92.44 355 VAL A N 1
ATOM 2918 C CA . VAL A 1 355 ? -20.395 -11.687 11.347 1.00 92.44 355 VAL A CA 1
ATOM 2919 C C . VAL A 1 355 ? -19.752 -12.990 10.894 1.00 92.44 355 VAL A C 1
ATOM 2921 O O . VAL A 1 355 ? -20.458 -13.945 10.587 1.00 92.44 355 VAL A O 1
ATOM 2924 N N . ILE A 1 356 ? -18.420 -13.003 10.859 1.00 92.62 356 ILE A N 1
ATOM 2925 C CA . ILE A 1 356 ? -17.601 -14.200 10.690 1.00 92.62 356 ILE A CA 1
ATOM 2926 C C . ILE A 1 356 ? -16.612 -14.191 11.852 1.00 92.62 356 ILE A C 1
ATOM 2928 O O . ILE A 1 356 ? -15.876 -13.215 12.011 1.00 92.62 356 ILE A O 1
ATOM 2932 N N . GLY A 1 357 ? -16.643 -15.218 12.694 1.00 90.25 357 GLY A N 1
ATOM 2933 C CA . GLY A 1 357 ? -15.701 -15.404 13.797 1.00 90.25 357 GLY A CA 1
ATOM 2934 C C . GLY A 1 357 ? -14.921 -16.706 13.662 1.00 90.25 357 GLY A C 1
ATOM 2935 O O . GLY A 1 357 ? -15.227 -17.534 12.812 1.00 90.25 357 GLY A O 1
ATOM 2936 N N . SER A 1 358 ? -13.962 -16.932 14.558 1.00 86.31 358 SER A N 1
ATOM 2937 C CA . SER A 1 358 ? -13.008 -18.045 14.426 1.00 86.31 358 SER A CA 1
ATOM 2938 C C . SER A 1 358 ? -13.660 -19.426 14.386 1.00 86.31 358 SER A C 1
ATOM 2940 O O . SER A 1 358 ? -13.232 -20.319 13.672 1.00 86.31 358 SER A O 1
ATOM 2942 N N . LYS A 1 359 ? -14.771 -19.607 15.110 1.00 87.81 359 LYS A N 1
ATOM 2943 C CA . LYS A 1 359 ? -15.514 -20.883 15.138 1.00 87.81 359 LYS A CA 1
ATOM 2944 C C . LYS A 1 359 ? -16.277 -21.190 13.852 1.00 87.81 359 LYS A C 1
ATOM 2946 O O . LYS A 1 359 ? -16.847 -22.276 13.759 1.00 87.81 359 LYS A O 1
ATOM 2951 N N . ASP A 1 360 ? -16.371 -20.229 12.940 1.00 88.38 360 ASP A N 1
ATOM 2952 C CA . ASP A 1 360 ? -17.039 -20.421 11.660 1.00 88.38 360 ASP A CA 1
ATOM 2953 C C . ASP A 1 360 ? -16.119 -21.071 10.610 1.00 88.38 360 ASP A C 1
ATOM 2955 O O . ASP A 1 360 ? -16.640 -21.516 9.590 1.00 88.38 360 ASP A O 1
ATOM 2959 N N . ASP A 1 361 ? -14.808 -21.173 10.888 1.00 89.00 361 ASP A N 1
ATOM 2960 C CA . ASP A 1 361 ? -13.820 -21.947 10.113 1.00 89.00 361 ASP A CA 1
ATOM 2961 C C . ASP A 1 361 ? -13.704 -21.506 8.640 1.00 89.00 361 ASP A C 1
ATOM 2963 O O . ASP A 1 361 ? -13.811 -22.291 7.697 1.00 89.00 361 ASP A O 1
ATOM 2967 N N . TYR A 1 362 ? -13.583 -20.190 8.430 1.00 91.75 362 TYR A N 1
ATOM 2968 C CA . TYR A 1 362 ? -13.476 -19.599 7.096 1.00 91.75 362 TYR A CA 1
ATOM 2969 C C . TYR A 1 362 ? -12.022 -19.362 6.700 1.00 91.75 362 TYR A C 1
ATOM 2971 O O . TYR A 1 362 ? -11.529 -18.231 6.723 1.00 91.75 362 TYR A O 1
ATOM 2979 N N . ASP A 1 363 ? -11.386 -20.435 6.250 1.00 92.06 363 ASP A N 1
ATOM 2980 C CA . ASP A 1 363 ? -10.000 -20.422 5.803 1.00 92.06 363 ASP A CA 1
ATOM 2981 C C . ASP A 1 363 ? -9.851 -20.185 4.296 1.00 92.06 363 ASP A C 1
ATOM 2983 O O . ASP A 1 363 ? -10.574 -20.730 3.444 1.00 92.06 363 ASP A O 1
ATOM 2987 N N . ILE A 1 364 ? -8.874 -19.344 3.948 1.00 92.56 364 ILE A N 1
ATOM 2988 C CA . ILE A 1 364 ? -8.524 -19.037 2.563 1.00 92.56 364 ILE A CA 1
ATOM 2989 C C . ILE A 1 364 ? -7.817 -20.241 1.929 1.00 92.56 364 ILE A C 1
ATOM 2991 O O . ILE A 1 364 ? -6.747 -20.681 2.354 1.00 92.56 364 ILE A O 1
ATOM 2995 N N . GLY A 1 365 ? -8.389 -20.733 0.833 1.00 89.06 365 GLY A N 1
ATOM 2996 C CA . GLY A 1 365 ? -7.826 -21.830 0.056 1.00 89.06 365 GLY A CA 1
ATOM 2997 C C . GLY A 1 365 ? -6.659 -21.423 -0.843 1.00 89.06 365 GLY A C 1
ATOM 2998 O O . GLY A 1 365 ? -6.279 -20.264 -0.940 1.00 89.06 365 GLY A O 1
ATOM 2999 N N . ASN A 1 366 ? -6.150 -22.396 -1.600 1.00 83.88 366 ASN A N 1
ATOM 3000 C CA . ASN A 1 366 ? -4.933 -22.271 -2.424 1.00 83.88 366 ASN A CA 1
ATOM 3001 C C . ASN A 1 366 ? -4.975 -21.198 -3.533 1.00 83.88 366 ASN A C 1
ATOM 3003 O O . ASN A 1 366 ? -3.954 -20.930 -4.162 1.00 83.88 366 ASN A O 1
ATOM 3007 N N . TYR A 1 367 ? -6.146 -20.630 -3.832 1.00 85.19 367 TYR A N 1
ATOM 3008 C CA . TYR A 1 367 ? -6.260 -19.408 -4.627 1.00 85.19 367 TYR A CA 1
ATOM 3009 C C . TYR A 1 367 ? -6.427 -18.252 -3.651 1.00 85.19 367 TYR A C 1
ATOM 3011 O O . TYR A 1 367 ? -7.547 -17.804 -3.408 1.00 85.19 367 TYR A O 1
ATOM 3019 N N . SER A 1 368 ? -5.311 -17.832 -3.060 1.00 92.19 368 SER A N 1
ATOM 3020 C CA . SER A 1 368 ? -5.284 -17.029 -1.842 1.00 92.19 368 SER A CA 1
ATOM 3021 C C . SER A 1 368 ? -5.666 -15.571 -2.079 1.00 92.19 368 SER A C 1
ATOM 3023 O O . SER A 1 368 ? -4.825 -14.677 -2.053 1.00 92.19 368 SER A O 1
ATOM 3025 N N . TRP A 1 369 ? -6.942 -15.310 -2.349 1.00 95.50 369 TRP A N 1
ATOM 3026 C CA . TRP A 1 369 ? -7.450 -13.966 -2.582 1.00 95.50 369 TRP A CA 1
ATOM 3027 C C . TRP A 1 369 ? -8.804 -13.731 -1.920 1.00 95.50 369 TRP A C 1
ATOM 3029 O O . TRP A 1 369 ? -9.623 -14.636 -1.745 1.00 95.50 369 TRP A O 1
ATOM 3039 N N . LEU A 1 370 ? -9.043 -12.462 -1.607 1.00 97.00 370 LEU A N 1
ATOM 3040 C CA . LEU A 1 370 ? -10.303 -11.936 -1.106 1.00 97.00 370 LEU A CA 1
ATOM 3041 C C . LEU A 1 370 ? -10.630 -10.637 -1.833 1.00 97.00 370 LEU A C 1
ATOM 3043 O O . LEU A 1 370 ? -9.732 -9.857 -2.144 1.00 97.00 370 LEU A O 1
ATOM 3047 N N . SER A 1 371 ? -11.913 -10.385 -2.075 1.00 98.00 371 SER A N 1
ATOM 3048 C CA . SER A 1 371 ? -12.430 -9.155 -2.661 1.00 98.00 371 SER A CA 1
ATOM 3049 C C . SER A 1 371 ? -13.593 -8.595 -1.849 1.00 98.00 371 SER A C 1
ATOM 3051 O O . SER A 1 371 ? -14.500 -9.329 -1.464 1.00 98.00 371 SER A O 1
ATOM 3053 N N . ILE A 1 372 ? -13.565 -7.284 -1.611 1.00 97.88 372 ILE A N 1
ATOM 3054 C CA . ILE A 1 372 ? -14.738 -6.503 -1.218 1.00 97.88 372 ILE A CA 1
ATOM 3055 C C . ILE A 1 372 ? -15.189 -5.642 -2.392 1.00 97.88 372 ILE A C 1
ATOM 3057 O O . ILE A 1 372 ? -14.414 -4.851 -2.939 1.00 97.88 372 ILE A O 1
ATOM 3061 N N . ASP A 1 373 ? -16.449 -5.781 -2.793 1.00 98.06 373 ASP A N 1
ATOM 3062 C CA . ASP A 1 373 ? -16.855 -5.337 -4.125 1.00 98.06 373 ASP A CA 1
ATOM 3063 C C . ASP A 1 373 ? -18.356 -5.048 -4.288 1.00 98.06 373 ASP A C 1
ATOM 3065 O O . ASP A 1 373 ? -19.181 -5.183 -3.376 1.00 98.06 373 ASP A O 1
ATOM 3069 N N . ASP A 1 374 ? -18.692 -4.569 -5.485 1.00 97.19 374 ASP A N 1
ATOM 3070 C CA . ASP A 1 374 ? -20.056 -4.292 -5.942 1.00 97.19 374 ASP A CA 1
ATOM 3071 C C . ASP A 1 374 ? -20.700 -5.454 -6.727 1.00 97.19 374 ASP A C 1
ATOM 3073 O O . ASP A 1 374 ? -21.841 -5.330 -7.186 1.00 97.19 374 ASP A O 1
ATOM 3077 N N . GLY A 1 375 ? -20.008 -6.586 -6.856 1.00 96.94 375 GLY A N 1
ATOM 3078 C CA . GLY A 1 375 ? -20.417 -7.788 -7.575 1.00 96.94 375 GLY A CA 1
ATOM 3079 C C . GLY A 1 375 ? -19.469 -8.125 -8.726 1.00 96.94 375 GLY A C 1
ATOM 3080 O O . GLY A 1 375 ? -18.282 -7.803 -8.714 1.00 96.94 375 GLY A O 1
ATOM 3081 N N . GLU A 1 376 ? -20.012 -8.763 -9.767 1.00 96.94 376 GLU A N 1
ATOM 3082 C CA . GLU A 1 376 ? -19.250 -9.181 -10.959 1.00 96.94 376 GLU A CA 1
ATOM 3083 C C . GLU A 1 376 ? -18.581 -8.014 -11.706 1.00 96.94 376 GLU A C 1
ATOM 3085 O O . GLU A 1 376 ? -17.608 -8.219 -12.422 1.00 96.94 376 GLU A O 1
ATOM 3090 N N . THR A 1 377 ? -19.113 -6.797 -11.550 1.00 96.12 377 THR A N 1
ATOM 3091 C CA . THR A 1 377 ? -18.605 -5.552 -12.146 1.00 96.12 377 THR A CA 1
ATOM 3092 C C . THR A 1 377 ? -18.687 -4.420 -11.123 1.00 96.12 377 THR A C 1
ATOM 3094 O O . THR A 1 377 ? -19.398 -4.533 -10.123 1.00 96.12 377 THR A O 1
ATOM 3097 N N . GLY A 1 378 ? -18.025 -3.300 -11.404 1.00 96.06 378 GLY A N 1
ATOM 3098 C CA . GLY A 1 378 ? -17.992 -2.130 -10.525 1.00 96.06 378 GLY A CA 1
ATOM 3099 C C . GLY A 1 378 ? -16.711 -2.060 -9.703 1.00 96.06 378 GLY A C 1
ATOM 3100 O O . GLY A 1 378 ? -15.697 -2.652 -10.075 1.00 96.06 378 GLY A O 1
ATOM 3101 N N . LYS A 1 379 ? -16.745 -1.311 -8.599 1.00 96.94 379 LYS A N 1
ATOM 3102 C CA . LYS A 1 379 ? -15.556 -1.139 -7.763 1.00 96.94 379 LYS A CA 1
ATOM 3103 C C . LYS A 1 379 ? -15.276 -2.416 -6.987 1.00 96.94 379 LYS A C 1
ATOM 3105 O O . LYS A 1 379 ? -16.195 -2.981 -6.391 1.00 96.94 379 LYS A O 1
ATOM 3110 N N . ALA A 1 380 ? -14.011 -2.802 -6.937 1.00 97.94 380 ALA A N 1
ATOM 3111 C CA . ALA A 1 380 ? -13.541 -3.876 -6.083 1.00 97.94 380 ALA A CA 1
ATOM 3112 C C . ALA A 1 380 ? -12.169 -3.545 -5.510 1.00 97.94 380 ALA A C 1
ATOM 3114 O O . ALA A 1 380 ? -11.342 -2.906 -6.165 1.00 97.94 380 ALA A O 1
ATOM 3115 N N . TYR A 1 381 ? -11.945 -4.007 -4.287 1.00 98.06 381 TYR A N 1
ATOM 3116 C CA . TYR A 1 381 ? -10.651 -3.956 -3.628 1.00 98.06 381 TYR A CA 1
ATOM 3117 C C . TYR A 1 381 ? -10.300 -5.360 -3.170 1.00 98.06 381 TYR A C 1
ATOM 3119 O O . TYR A 1 381 ? -11.125 -6.019 -2.536 1.00 98.06 381 TYR A O 1
ATOM 3127 N N . GLY A 1 382 ? -9.106 -5.818 -3.523 1.00 97.62 382 GLY A N 1
ATOM 3128 C CA . GLY A 1 382 ? -8.660 -7.171 -3.249 1.00 97.62 382 GLY A CA 1
ATOM 3129 C C . GLY A 1 382 ? -7.367 -7.218 -2.459 1.00 97.62 382 GLY A C 1
ATOM 3130 O O . GLY A 1 382 ? -6.516 -6.341 -2.601 1.00 97.62 382 GLY A O 1
ATOM 3131 N N . ILE A 1 383 ? -7.229 -8.262 -1.651 1.00 98.25 383 ILE A N 1
ATOM 3132 C CA . ILE A 1 383 ? -5.941 -8.712 -1.126 1.00 98.25 383 ILE A CA 1
ATOM 3133 C C . ILE A 1 383 ? -5.666 -10.053 -1.784 1.00 98.25 383 ILE A C 1
ATOM 3135 O O . ILE A 1 383 ? -6.492 -10.961 -1.695 1.00 98.25 383 ILE A O 1
ATOM 3139 N N . ILE A 1 384 ? -4.541 -10.140 -2.481 1.00 97.88 384 ILE A N 1
ATOM 3140 C CA . ILE A 1 384 ? -4.102 -11.335 -3.197 1.00 97.88 384 ILE A CA 1
ATOM 3141 C C . ILE A 1 384 ? -2.748 -11.722 -2.618 1.00 97.88 384 ILE A C 1
ATOM 3143 O O . ILE A 1 384 ? -1.809 -10.935 -2.697 1.00 97.88 384 ILE A O 1
ATOM 3147 N N . PHE A 1 385 ? -2.652 -12.905 -2.029 1.00 96.88 385 PHE A N 1
ATOM 3148 C CA . PHE A 1 385 ? -1.403 -13.456 -1.522 1.00 96.88 385 PHE A CA 1
ATOM 3149 C C . PHE A 1 385 ? -0.702 -14.278 -2.602 1.00 96.88 385 PHE A C 1
ATOM 3151 O O . PHE A 1 385 ? -1.336 -14.811 -3.516 1.00 96.88 385 PHE A O 1
ATOM 3158 N N . ASP A 1 386 ? 0.618 -14.373 -2.494 1.00 94.19 386 ASP A N 1
ATOM 3159 C CA . ASP A 1 386 ? 1.439 -15.273 -3.298 1.00 94.19 386 ASP A CA 1
ATOM 3160 C C . ASP A 1 386 ? 1.187 -16.739 -2.918 1.00 94.19 386 ASP A C 1
ATOM 3162 O O . ASP A 1 386 ? 1.144 -17.612 -3.784 1.00 94.19 386 ASP A O 1
ATOM 3166 N N . SER A 1 387 ? 0.942 -16.982 -1.629 1.00 92.19 387 SER A N 1
ATOM 3167 C CA . SER A 1 387 ? 0.598 -18.278 -1.049 1.00 92.19 387 SER A CA 1
ATOM 3168 C C . SER A 1 387 ? -0.314 -18.116 0.177 1.00 92.19 387 SER A C 1
ATOM 3170 O O . SER A 1 387 ? -0.381 -17.047 0.774 1.00 92.19 387 SER A O 1
ATOM 3172 N N . ASN A 1 388 ? -1.039 -19.170 0.573 1.00 91.00 388 ASN A N 1
ATOM 3173 C CA . ASN A 1 388 ? -1.660 -19.259 1.910 1.00 91.00 388 ASN A CA 1
ATOM 3174 C C . ASN A 1 388 ? -0.720 -19.876 2.966 1.00 91.00 388 ASN A C 1
ATOM 3176 O O . ASN A 1 388 ? -1.077 -19.937 4.140 1.00 91.00 388 ASN A O 1
ATOM 3180 N N . ASP A 1 389 ? 0.472 -20.311 2.555 1.00 93.38 389 ASP A N 1
ATOM 3181 C CA . ASP A 1 389 ? 1.571 -20.708 3.435 1.00 93.38 389 ASP A CA 1
ATOM 3182 C C . ASP A 1 389 ? 2.287 -19.442 3.927 1.00 93.38 389 ASP A C 1
ATOM 3184 O O . ASP A 1 389 ? 3.075 -18.854 3.187 1.00 93.38 389 ASP A O 1
ATOM 3188 N N . VAL A 1 390 ? 1.943 -18.988 5.135 1.00 94.75 390 VAL A N 1
ATOM 3189 C CA . VAL A 1 390 ? 2.438 -17.716 5.695 1.00 94.75 390 VAL A CA 1
ATOM 3190 C C . VAL A 1 390 ? 3.277 -17.894 6.959 1.00 94.75 390 VAL A C 1
ATOM 3192 O O . VAL A 1 390 ? 3.952 -16.954 7.380 1.00 94.75 390 VAL A O 1
ATOM 3195 N N . VAL A 1 391 ? 3.231 -19.069 7.595 1.00 95.31 391 VAL A N 1
ATOM 3196 C CA . VAL A 1 391 ? 3.928 -19.346 8.861 1.00 95.31 391 VAL A CA 1
ATOM 3197 C C . VAL A 1 391 ? 5.337 -19.877 8.603 1.00 95.31 391 VAL A C 1
ATOM 3199 O O . VAL A 1 391 ? 5.522 -21.031 8.228 1.00 95.31 391 VAL A O 1
ATOM 3202 N N . GLU A 1 392 ? 6.343 -19.053 8.895 1.00 95.06 392 GLU A N 1
ATOM 3203 C CA . GLU A 1 392 ? 7.764 -19.404 8.751 1.00 95.06 392 GLU A CA 1
ATOM 3204 C C . GLU A 1 392 ? 8.307 -20.100 10.014 1.00 95.06 392 GLU A C 1
ATOM 3206 O O . GLU A 1 392 ? 9.110 -21.034 9.938 1.00 95.06 392 GLU A O 1
ATOM 3211 N N . SER A 1 393 ? 7.861 -19.677 11.204 1.00 94.06 393 SER A N 1
ATOM 3212 C CA . SER A 1 393 ? 8.134 -20.383 12.463 1.00 94.06 393 SER A CA 1
ATOM 3213 C C . SER A 1 393 ? 7.020 -20.209 13.494 1.00 94.06 393 SER A C 1
ATOM 3215 O O . SER A 1 393 ? 6.281 -19.229 13.479 1.00 94.06 393 SER A O 1
ATOM 3217 N N . GLY A 1 394 ? 6.909 -21.181 14.402 1.00 90.25 394 GLY A N 1
ATOM 3218 C CA . GLY A 1 394 ? 5.893 -21.235 15.453 1.00 90.25 394 GLY A CA 1
ATOM 3219 C C . GLY A 1 394 ? 5.667 -22.673 15.918 1.00 90.25 394 GLY A C 1
ATOM 3220 O O . GLY A 1 394 ? 5.197 -23.526 15.163 1.00 90.25 394 GLY A O 1
ATOM 3221 N N . LEU A 1 395 ? 6.051 -22.991 17.156 1.00 86.94 395 LEU A N 1
ATOM 3222 C CA . LEU A 1 395 ? 5.958 -24.363 17.664 1.00 86.94 395 LEU A CA 1
ATOM 3223 C C . LEU A 1 395 ? 4.503 -24.876 17.731 1.00 86.94 395 LEU A C 1
ATOM 3225 O O . LEU A 1 395 ? 3.757 -24.498 18.628 1.00 86.94 395 LEU A O 1
ATOM 3229 N N . ASN A 1 396 ? 4.181 -25.862 16.885 1.00 86.50 396 ASN A N 1
ATOM 3230 C CA . ASN A 1 396 ? 2.850 -26.476 16.725 1.00 86.50 396 ASN A CA 1
ATOM 3231 C C . ASN A 1 396 ? 1.765 -25.537 16.176 1.00 86.50 396 ASN A C 1
ATOM 3233 O O . ASN A 1 396 ? 0.590 -25.870 16.299 1.00 86.50 396 ASN A O 1
ATOM 3237 N N . GLU A 1 397 ? 2.144 -24.416 15.565 1.00 91.12 397 GLU A N 1
ATOM 3238 C CA . GLU A 1 397 ? 1.180 -23.535 14.911 1.00 91.12 397 GLU A CA 1
ATOM 3239 C C . GLU A 1 397 ? 0.630 -24.188 13.633 1.00 91.12 397 GLU A C 1
ATOM 3241 O O . GLU A 1 397 ? 1.366 -24.876 12.910 1.00 91.12 397 GLU A O 1
ATOM 3246 N N . ARG A 1 398 ? -0.659 -23.971 13.346 1.00 91.56 398 ARG A N 1
ATOM 3247 C CA . ARG A 1 398 ? -1.248 -24.332 12.054 1.00 91.56 398 ARG A CA 1
ATOM 3248 C C . ARG A 1 398 ? -0.907 -23.268 11.018 1.00 91.56 398 ARG A C 1
ATOM 3250 O O . ARG A 1 398 ? -0.823 -22.082 11.316 1.00 91.56 398 ARG A O 1
ATOM 3257 N N . ASN A 1 399 ? -0.698 -23.712 9.789 1.00 91.31 399 ASN A N 1
ATOM 3258 C CA . ASN A 1 399 ? -0.458 -22.810 8.676 1.00 91.31 399 ASN A CA 1
ATOM 3259 C C . ASN A 1 399 ? -1.764 -22.562 7.928 1.00 91.31 399 ASN A C 1
ATOM 3261 O O . ASN A 1 399 ? -2.567 -23.483 7.813 1.00 91.31 399 ASN A O 1
ATOM 3265 N N . GLY A 1 400 ? -1.947 -21.356 7.405 1.00 92.62 400 GLY A N 1
ATOM 3266 C CA . GLY A 1 400 ? -3.187 -20.936 6.767 1.00 92.62 400 GLY A CA 1
ATOM 3267 C C . GLY A 1 400 ? -3.543 -19.499 7.118 1.00 92.62 400 GLY A C 1
ATOM 3268 O O . GLY A 1 400 ? -2.870 -18.842 7.919 1.00 92.62 400 GLY A O 1
ATOM 3269 N N . ILE A 1 401 ? -4.609 -19.009 6.491 1.00 95.19 401 ILE A N 1
ATOM 3270 C CA . ILE A 1 401 ? -5.121 -17.658 6.699 1.00 95.19 401 ILE A CA 1
ATOM 3271 C C . ILE A 1 401 ? -6.616 -17.762 6.981 1.00 95.19 401 ILE A C 1
ATOM 3273 O O . ILE A 1 401 ? -7.396 -18.060 6.074 1.00 95.19 401 ILE A O 1
ATOM 3277 N N . GLU A 1 402 ? -6.990 -17.470 8.219 1.00 95.12 402 GLU A N 1
ATOM 3278 C CA . GLU A 1 402 ? -8.374 -17.468 8.686 1.00 95.12 402 GLU A CA 1
ATOM 3279 C C . GLU A 1 402 ? -8.979 -16.073 8.477 1.00 95.12 402 GLU A C 1
ATOM 3281 O O . GLU A 1 402 ? -8.298 -15.044 8.585 1.00 95.12 402 GLU A O 1
ATOM 3286 N N . LEU A 1 403 ? -10.263 -16.017 8.129 1.00 95.50 403 LEU A N 1
ATOM 3287 C CA . LEU A 1 403 ? -10.991 -14.769 7.932 1.00 95.50 403 LEU A CA 1
ATOM 3288 C C . LEU A 1 403 ? -11.940 -14.488 9.085 1.00 95.50 403 LEU A C 1
ATOM 3290 O O . LEU A 1 403 ? -12.808 -15.293 9.410 1.00 95.50 403 LEU A O 1
ATOM 3294 N N . GLN A 1 404 ? -11.875 -13.263 9.600 1.00 95.69 404 GLN A N 1
ATOM 3295 C CA . GLN A 1 404 ? -12.868 -12.753 10.540 1.00 95.69 404 GLN A CA 1
ATOM 3296 C C . GLN A 1 404 ? -13.459 -11.437 10.043 1.00 95.69 404 GLN A C 1
ATOM 3298 O O . GLN A 1 404 ? -12.760 -10.573 9.511 1.00 95.69 404 GLN A O 1
ATOM 3303 N N . LEU A 1 405 ? -14.768 -11.274 10.225 1.00 95.88 405 LEU A N 1
ATOM 3304 C CA . LEU A 1 405 ? -15.535 -10.117 9.777 1.00 95.88 405 LEU A CA 1
ATOM 3305 C C . LEU A 1 405 ? -16.304 -9.513 10.943 1.00 95.88 405 LEU A C 1
ATOM 3307 O O . LEU A 1 405 ? -17.160 -10.158 11.551 1.00 95.88 405 LEU A O 1
ATOM 3311 N N . TRP A 1 406 ? -16.062 -8.230 11.181 1.00 95.12 406 TRP A N 1
ATOM 3312 C CA . TRP A 1 406 ? -16.751 -7.442 12.192 1.00 95.12 406 TRP A CA 1
ATOM 3313 C C . TRP A 1 406 ? -17.399 -6.200 11.571 1.00 95.12 406 TRP A C 1
ATOM 3315 O O . TRP A 1 406 ? -16.809 -5.548 10.705 1.00 95.12 406 TRP A O 1
ATOM 3325 N N . GLN A 1 407 ? -18.622 -5.856 11.984 1.00 96.06 407 GLN A N 1
ATOM 3326 C CA . GLN A 1 407 ? -19.356 -4.685 11.483 1.00 96.06 407 GLN A CA 1
ATOM 3327 C C . GLN A 1 407 ? -19.871 -3.816 12.634 1.00 96.06 407 GLN A C 1
ATOM 3329 O O . GLN A 1 407 ? -20.404 -4.328 13.613 1.00 96.06 407 GLN A O 1
ATOM 3334 N N . VAL A 1 408 ? -19.729 -2.489 12.534 1.00 95.50 408 VAL A N 1
ATOM 3335 C CA . VAL A 1 408 ? -20.030 -1.579 13.653 1.00 95.50 408 VAL A CA 1
ATOM 3336 C C . VAL A 1 408 ? -20.528 -0.198 13.217 1.00 95.50 408 VAL A C 1
ATOM 3338 O O . VAL A 1 408 ? -20.088 0.381 12.220 1.00 95.50 408 VAL A O 1
ATOM 3341 N N . TYR A 1 409 ? -21.412 0.378 14.032 1.00 94.38 409 TYR A N 1
ATOM 3342 C CA . TYR A 1 409 ? -21.839 1.776 14.003 1.00 94.38 409 TYR A CA 1
ATOM 3343 C C . TYR A 1 409 ? -21.166 2.572 15.134 1.00 94.38 409 TYR A C 1
ATOM 3345 O O . TYR A 1 409 ? -21.729 2.762 16.219 1.00 94.38 409 TYR A O 1
ATOM 3353 N N . SER A 1 410 ? -19.937 3.032 14.884 1.00 87.12 410 SER A N 1
ATOM 3354 C CA . SER A 1 410 ? -19.043 3.570 15.920 1.00 87.12 410 SER A CA 1
ATOM 3355 C C . SER A 1 410 ? -19.229 5.066 16.211 1.00 87.12 410 SER A C 1
ATOM 3357 O O . SER A 1 410 ? -19.120 5.482 17.365 1.00 87.12 410 SER A O 1
ATOM 3359 N N . ILE A 1 411 ? -19.564 5.898 15.216 1.00 87.12 411 ILE A N 1
ATOM 3360 C CA . ILE A 1 411 ? -19.685 7.361 15.395 1.00 87.12 411 ILE A CA 1
ATOM 3361 C C . ILE A 1 411 ? -21.151 7.785 15.315 1.00 87.12 411 ILE A C 1
ATOM 3363 O O . ILE A 1 411 ? -21.809 7.552 14.303 1.00 87.12 411 ILE A O 1
ATOM 3367 N N . ARG A 1 412 ? -21.650 8.433 16.380 1.00 84.31 412 ARG A N 1
ATOM 3368 C CA . ARG A 1 412 ? -23.076 8.772 16.566 1.00 84.31 412 ARG A CA 1
ATOM 3369 C C . ARG A 1 412 ? -23.288 10.163 17.150 1.00 84.31 412 ARG A C 1
ATOM 3371 O O . ARG A 1 412 ? -23.794 10.320 18.264 1.00 84.31 412 ARG A O 1
ATOM 3378 N N . TYR A 1 413 ? -22.909 11.189 16.403 1.00 79.62 413 TYR A N 1
ATOM 3379 C CA . TYR A 1 413 ? -23.195 12.568 16.789 1.00 79.62 413 TYR A CA 1
ATOM 3380 C C . TYR A 1 413 ? -24.351 13.129 15.951 1.00 79.62 413 TYR A C 1
ATOM 3382 O O . TYR A 1 413 ? -24.575 12.688 14.826 1.00 79.62 413 TYR A O 1
ATOM 3390 N N . PRO A 1 414 ? -25.120 14.115 16.450 1.00 75.69 414 PRO A N 1
ATOM 3391 C CA . PRO A 1 414 ? -26.180 14.732 15.660 1.00 75.69 414 PRO A CA 1
ATOM 3392 C C . PRO A 1 414 ? -25.665 15.251 14.308 1.00 75.69 414 PRO A C 1
ATOM 3394 O O . PRO A 1 414 ? -24.891 16.206 14.257 1.00 75.69 414 PRO A O 1
ATOM 3397 N N . GLY A 1 415 ? -26.113 14.624 13.216 1.00 78.75 415 GLY A N 1
ATOM 3398 C CA . GLY A 1 415 ? -25.704 14.978 11.857 1.00 78.75 415 GLY A CA 1
ATOM 3399 C C . GLY A 1 415 ? -24.313 14.481 11.448 1.00 78.75 415 GLY A C 1
ATOM 3400 O O . GLY A 1 415 ? -23.784 15.007 10.465 1.00 78.75 415 GLY A O 1
ATOM 3401 N N . LEU A 1 416 ? -23.733 13.527 12.185 1.00 84.06 416 LEU A N 1
ATOM 3402 C CA . LEU A 1 416 ? -22.462 12.870 11.894 1.00 84.06 416 LEU A CA 1
ATOM 3403 C C . LEU A 1 416 ? -22.530 11.383 12.283 1.00 84.06 416 LEU A C 1
ATOM 3405 O O . LEU A 1 416 ? -22.591 11.046 13.466 1.00 84.06 416 LEU A O 1
ATOM 3409 N N . ASP A 1 417 ? -22.449 10.520 11.279 1.00 91.06 417 ASP A N 1
ATOM 3410 C CA . ASP A 1 417 ? -22.557 9.071 11.415 1.00 91.06 417 ASP A CA 1
ATOM 3411 C C . ASP A 1 417 ? -21.314 8.384 10.853 1.00 91.06 417 ASP A C 1
ATOM 3413 O O . ASP A 1 417 ? -20.851 8.757 9.778 1.00 91.06 417 ASP A O 1
ATOM 3417 N N . GLY A 1 418 ? -20.795 7.363 11.533 1.00 93.00 418 GLY A N 1
ATOM 3418 C CA . GLY A 1 418 ? -19.660 6.567 11.052 1.00 93.00 418 GLY A CA 1
ATOM 3419 C C . GLY A 1 418 ? -19.929 5.082 11.200 1.00 93.00 418 GLY A C 1
ATOM 3420 O O . GLY A 1 418 ? -20.220 4.620 12.302 1.00 93.00 418 GLY A O 1
ATOM 3421 N N . ARG A 1 419 ? -19.864 4.361 10.081 1.00 95.38 419 ARG A N 1
ATOM 3422 C CA . ARG A 1 419 ? -20.113 2.919 9.999 1.00 95.38 419 ARG A CA 1
ATOM 3423 C C . ARG A 1 419 ? -18.939 2.253 9.323 1.00 95.38 419 ARG A C 1
ATOM 3425 O O . ARG A 1 419 ? -18.492 2.741 8.284 1.00 95.38 419 ARG A O 1
ATOM 3432 N N . PHE A 1 420 ? -18.485 1.155 9.900 1.00 95.50 420 PHE A N 1
ATOM 3433 C CA . PHE A 1 420 ? -17.282 0.471 9.465 1.00 95.50 420 PHE A CA 1
ATOM 3434 C C . PHE A 1 420 ? -17.497 -1.031 9.443 1.00 95.50 420 PHE A C 1
ATOM 3436 O O . PHE A 1 420 ? -18.339 -1.573 10.160 1.00 95.50 420 PHE A O 1
ATOM 3443 N N . SER A 1 421 ? -16.715 -1.682 8.601 1.00 96.81 421 SER A N 1
ATOM 3444 C CA . SER A 1 421 ? -16.545 -3.116 8.587 1.00 96.81 421 SER A CA 1
ATOM 3445 C C . SER A 1 421 ? -15.054 -3.416 8.521 1.00 96.81 421 SER A C 1
ATOM 3447 O O . SER A 1 421 ? -14.320 -2.785 7.757 1.00 96.81 421 SER A O 1
ATOM 3449 N N . TYR A 1 422 ? -14.628 -4.338 9.370 1.00 95.88 422 TYR A N 1
ATOM 3450 C CA . TYR A 1 422 ? -13.247 -4.752 9.530 1.00 95.88 422 TYR A CA 1
ATOM 3451 C C . TYR A 1 422 ? -13.159 -6.214 9.127 1.00 95.88 422 TYR A C 1
ATOM 3453 O O . TYR A 1 422 ? -13.882 -7.047 9.674 1.00 95.88 422 TYR A O 1
ATOM 3461 N N . ILE A 1 423 ? -12.312 -6.496 8.145 1.00 97.38 423 ILE A N 1
ATOM 3462 C CA . ILE A 1 423 ? -11.977 -7.854 7.731 1.00 97.38 423 ILE A CA 1
ATOM 3463 C C . ILE A 1 423 ? -10.545 -8.098 8.171 1.00 97.38 423 ILE A C 1
ATOM 3465 O O . ILE A 1 423 ? -9.632 -7.379 7.749 1.00 97.38 423 ILE A O 1
ATOM 3469 N N . TYR A 1 424 ? -10.376 -9.086 9.032 1.00 96.88 424 TYR A N 1
ATOM 3470 C CA . TYR A 1 424 ? -9.094 -9.502 9.559 1.00 96.88 424 TYR A CA 1
ATOM 3471 C C . TYR A 1 424 ? -8.648 -10.764 8.836 1.00 96.88 424 TYR A C 1
ATOM 3473 O O . TYR A 1 424 ? -9.433 -11.694 8.668 1.00 96.88 424 TYR A O 1
ATOM 3481 N N . PHE A 1 425 ? -7.387 -10.762 8.418 1.00 97.19 425 PHE A N 1
ATOM 3482 C CA . PHE A 1 425 ? -6.667 -11.964 8.022 1.00 97.19 425 PHE A CA 1
ATOM 3483 C C . PHE A 1 425 ? -5.873 -12.398 9.247 1.00 97.19 425 PHE A C 1
ATOM 3485 O O . PHE A 1 425 ? -4.944 -11.689 9.661 1.00 97.19 425 PHE A O 1
ATOM 3492 N N . THR A 1 426 ? -6.306 -13.488 9.863 1.00 95.75 426 THR A N 1
ATOM 3493 C CA . THR A 1 426 ? -5.808 -13.987 11.142 1.00 95.75 426 THR A CA 1
ATOM 3494 C C . THR A 1 426 ? -5.111 -15.327 10.971 1.00 95.75 426 THR A C 1
ATOM 3496 O O . THR A 1 426 ? -5.112 -15.926 9.891 1.00 95.75 426 THR A O 1
ATOM 3499 N N . ARG A 1 427 ? -4.459 -15.785 12.039 1.00 92.88 427 ARG A N 1
ATOM 3500 C CA . ARG A 1 427 ? -3.905 -17.143 12.086 1.00 92.88 427 ARG A CA 1
ATOM 3501 C C . ARG A 1 427 ? -5.035 -18.165 12.029 1.00 92.88 427 ARG A C 1
ATOM 3503 O O . ARG A 1 427 ? -6.104 -17.887 12.562 1.00 92.88 427 ARG A O 1
ATOM 3510 N N . ASN A 1 428 ? -4.768 -19.336 11.455 1.00 92.25 428 ASN A N 1
ATOM 3511 C CA . ASN A 1 428 ? -5.654 -20.490 11.596 1.00 92.25 428 ASN A CA 1
ATOM 3512 C C . ASN A 1 428 ? -5.584 -20.971 13.053 1.00 92.25 428 ASN A C 1
ATOM 3514 O O . ASN A 1 428 ? -4.671 -21.687 13.471 1.00 92.25 428 ASN A O 1
ATOM 3518 N N . SER A 1 429 ? -6.544 -20.498 13.843 1.00 90.75 429 SER A N 1
ATOM 3519 C CA . SER A 1 429 ? -6.653 -20.783 15.272 1.00 90.75 429 SER A CA 1
ATOM 3520 C C . SER A 1 429 ? -7.634 -21.922 15.550 1.00 90.75 429 SER A C 1
ATOM 3522 O O . SER A 1 429 ? -7.599 -22.551 16.615 1.00 90.75 429 SER A O 1
ATOM 3524 N N . TYR A 1 430 ? -8.491 -22.260 14.588 1.00 92.00 430 TYR A N 1
ATOM 3525 C CA . TYR A 1 430 ? -9.577 -23.217 14.742 1.00 92.00 430 TYR A CA 1
ATOM 3526 C C . TYR A 1 430 ? -9.738 -24.114 13.511 1.00 92.00 430 TYR A C 1
ATOM 3528 O O . TYR A 1 430 ? -9.459 -23.689 12.410 1.00 92.00 430 TYR A O 1
ATOM 3536 N N . GLU A 1 431 ? -10.190 -25.347 13.743 1.00 90.00 431 GLU A N 1
ATOM 3537 C CA . GLU A 1 431 ? -10.517 -26.351 12.724 1.00 90.00 431 GLU A CA 1
ATOM 3538 C C . GLU A 1 431 ? -11.758 -27.117 13.205 1.00 90.00 431 GLU A C 1
ATOM 3540 O O . GLU A 1 431 ? -11.887 -27.401 14.412 1.00 90.00 431 GLU A O 1
ATOM 3545 N N . GLU A 1 432 ? -12.671 -27.493 12.303 1.00 88.12 432 GLU A N 1
ATOM 3546 C CA . GLU A 1 432 ? -13.897 -28.200 12.683 1.00 88.12 432 GLU A CA 1
ATOM 3547 C C . GLU A 1 432 ? -13.604 -29.483 13.495 1.00 88.12 432 GLU A C 1
ATOM 3549 O O . GLU A 1 432 ? -13.064 -30.487 13.024 1.00 88.12 432 GLU A O 1
ATOM 3554 N N . GLY A 1 433 ? -14.052 -29.487 14.754 1.00 86.31 433 GLY A N 1
ATOM 3555 C CA . GLY A 1 433 ? -13.912 -30.625 15.668 1.00 86.31 433 GLY A CA 1
ATOM 3556 C C . GLY A 1 433 ? -12.695 -30.572 16.596 1.00 86.31 433 GLY A C 1
ATOM 3557 O O . GLY A 1 433 ? -12.572 -31.455 17.454 1.00 86.31 433 GLY A O 1
ATOM 3558 N N . GLU A 1 434 ? -11.856 -29.541 16.490 1.00 89.25 434 GLU A N 1
ATOM 3559 C CA . GLU A 1 434 ? -10.757 -29.265 17.419 1.00 89.25 434 GLU A CA 1
ATOM 3560 C C . GLU A 1 434 ? -11.142 -28.220 18.489 1.00 89.25 434 GLU A C 1
ATOM 3562 O O . GLU A 1 434 ? -12.218 -27.616 18.456 1.00 89.25 434 GLU A O 1
ATOM 3567 N N . GLU A 1 435 ? -10.296 -28.051 19.510 1.00 88.81 435 GLU A N 1
ATOM 3568 C CA . GLU A 1 435 ? -10.393 -26.900 20.417 1.00 88.81 435 GLU A CA 1
ATOM 3569 C C . GLU A 1 435 ? -9.694 -25.697 19.766 1.00 88.81 435 GLU A C 1
ATOM 3571 O O . GLU A 1 435 ? -8.722 -25.877 19.032 1.00 88.81 435 GLU A O 1
ATOM 3576 N N . ILE A 1 436 ? -10.181 -24.480 20.039 1.00 88.44 436 ILE A N 1
ATOM 3577 C CA . ILE A 1 436 ? -9.496 -23.255 19.603 1.00 88.44 436 ILE A CA 1
ATOM 3578 C C . ILE A 1 436 ? -8.102 -23.244 20.221 1.00 88.44 436 ILE A C 1
ATOM 3580 O O . ILE A 1 436 ? -7.964 -23.358 21.447 1.00 88.44 436 ILE A O 1
ATOM 3584 N N . ASP A 1 437 ? -7.091 -23.068 19.379 1.00 90.19 437 ASP A N 1
ATOM 3585 C CA . ASP A 1 437 ? -5.745 -22.803 19.843 1.00 90.19 437 ASP A CA 1
ATOM 3586 C C . ASP A 1 437 ? -5.713 -21.403 20.452 1.00 90.19 437 ASP A C 1
ATOM 3588 O O . ASP A 1 437 ? -5.956 -20.418 19.772 1.00 90.19 437 ASP A O 1
ATOM 3592 N N . ASN A 1 438 ? -5.437 -21.308 21.749 1.00 89.69 438 ASN A N 1
ATOM 3593 C CA . ASN A 1 438 ? -5.326 -20.042 22.475 1.00 89.69 438 ASN A CA 1
ATOM 3594 C C . ASN A 1 438 ? -3.896 -19.806 22.962 1.00 89.69 438 ASN A C 1
ATOM 3596 O O . ASN A 1 438 ? -3.686 -19.136 23.970 1.00 89.69 438 ASN A O 1
ATOM 3600 N N . VAL A 1 439 ? -2.909 -20.410 22.303 1.00 89.38 439 VAL A N 1
ATOM 3601 C CA . VAL A 1 439 ? -1.494 -20.216 22.594 1.00 89.38 439 VAL A CA 1
ATOM 3602 C C . VAL A 1 439 ? -0.832 -19.649 21.349 1.00 89.38 439 VAL A C 1
ATOM 3604 O O . VAL A 1 439 ? -1.005 -20.174 20.261 1.00 89.38 439 VAL A O 1
ATOM 3607 N N . LEU A 1 440 ? -0.050 -18.585 21.527 1.00 90.81 440 LEU A N 1
ATOM 3608 C CA . LEU A 1 440 ? 0.845 -18.089 20.490 1.00 90.81 440 LEU A CA 1
ATOM 3609 C C . LEU A 1 440 ? 2.290 -18.416 20.895 1.00 90.81 440 LEU A C 1
ATOM 3611 O O . LEU A 1 440 ? 2.701 -18.035 21.999 1.00 90.81 440 LEU A O 1
ATOM 3615 N N . PRO A 1 441 ? 3.061 -19.138 20.069 1.00 90.56 441 PRO A N 1
ATOM 3616 C CA . PRO A 1 441 ? 4.420 -19.527 20.419 1.00 90.56 441 PRO A CA 1
ATOM 3617 C C . PRO A 1 441 ? 5.370 -18.320 20.392 1.00 90.56 441 PRO A C 1
ATOM 3619 O O . PRO A 1 441 ? 5.244 -17.447 19.546 1.00 90.56 441 PRO A O 1
ATOM 3622 N N . ASP A 1 442 ? 6.355 -18.272 21.297 1.00 90.12 442 ASP A N 1
ATOM 3623 C CA . ASP A 1 442 ? 7.302 -17.141 21.407 1.00 90.12 442 ASP A CA 1
ATOM 3624 C C . ASP A 1 442 ? 8.144 -16.910 20.138 1.00 90.12 442 ASP A C 1
ATOM 3626 O O . ASP A 1 442 ? 8.667 -15.816 19.938 1.00 90.12 442 ASP A O 1
ATOM 3630 N N . ASP A 1 443 ? 8.330 -17.949 19.321 1.00 91.44 443 ASP A N 1
ATOM 3631 C CA . ASP A 1 443 ? 9.063 -17.915 18.056 1.00 91.44 443 ASP A CA 1
ATOM 3632 C C . ASP A 1 443 ? 8.145 -17.712 16.843 1.00 91.44 443 ASP A C 1
ATOM 3634 O O . ASP A 1 443 ? 8.559 -17.991 15.719 1.00 91.44 443 ASP A O 1
ATOM 3638 N N . TYR A 1 444 ? 6.913 -17.233 17.052 1.00 94.31 444 TYR A N 1
ATOM 3639 C CA . TYR A 1 444 ? 5.980 -16.982 15.961 1.00 94.31 444 TYR A CA 1
ATOM 3640 C C . TYR A 1 444 ? 6.513 -15.913 14.997 1.00 94.31 444 TYR A C 1
ATOM 3642 O O . TYR A 1 444 ? 6.802 -14.770 15.383 1.00 94.31 444 TYR A O 1
ATOM 3650 N N . LEU A 1 445 ? 6.637 -16.316 13.736 1.00 95.56 445 LEU A N 1
ATOM 3651 C CA . LEU A 1 445 ? 7.123 -15.524 12.617 1.00 95.56 445 LEU A CA 1
ATOM 3652 C C . LEU A 1 445 ? 6.271 -15.854 11.403 1.00 95.56 445 LEU A C 1
ATOM 3654 O O . LEU A 1 445 ? 6.152 -17.020 11.019 1.00 95.56 445 LEU A O 1
ATOM 3658 N N . ILE A 1 446 ? 5.752 -14.815 10.767 1.00 96.12 446 ILE A N 1
ATOM 3659 C CA . ILE A 1 446 ? 5.040 -14.945 9.502 1.00 96.12 446 ILE A CA 1
ATOM 3660 C C . ILE A 1 446 ? 5.698 -14.100 8.427 1.00 96.12 446 ILE A C 1
ATOM 3662 O O . ILE A 1 446 ? 6.187 -12.996 8.698 1.00 96.12 446 ILE A O 1
ATOM 3666 N N . LYS A 1 447 ? 5.701 -14.643 7.212 1.00 96.56 447 LYS A N 1
ATOM 3667 C CA . LYS A 1 447 ? 6.209 -13.998 6.008 1.00 96.56 447 LYS A CA 1
ATOM 3668 C C . LYS A 1 447 ? 5.270 -14.263 4.851 1.00 96.56 447 LYS A C 1
ATOM 3670 O O . LYS A 1 447 ? 4.863 -15.399 4.649 1.00 96.56 447 LYS A O 1
ATOM 3675 N N . PHE A 1 448 ? 4.933 -13.224 4.103 1.00 95.88 448 PHE A N 1
ATOM 3676 C CA . PHE A 1 448 ? 4.108 -13.363 2.907 1.00 95.88 448 PHE A CA 1
ATOM 3677 C C . PHE A 1 448 ? 4.280 -12.166 1.979 1.00 95.88 448 PHE A C 1
ATOM 3679 O O . PHE A 1 448 ? 4.622 -11.065 2.424 1.00 95.88 448 PHE A O 1
ATOM 3686 N N . LYS A 1 449 ? 3.959 -12.358 0.697 1.00 96.75 449 LYS A N 1
ATOM 3687 C CA . LYS A 1 449 ? 3.846 -11.262 -0.265 1.00 96.75 449 LYS A CA 1
ATOM 3688 C C . LYS A 1 449 ? 2.392 -11.076 -0.661 1.00 96.75 449 LYS A C 1
ATOM 3690 O O . LYS A 1 449 ? 1.753 -11.976 -1.198 1.00 96.75 449 LYS A O 1
ATOM 3695 N N . ALA A 1 450 ? 1.869 -9.873 -0.477 1.00 97.50 450 ALA A N 1
ATOM 3696 C CA . ALA A 1 450 ? 0.491 -9.549 -0.811 1.00 97.50 450 ALA A CA 1
ATOM 3697 C C . ALA A 1 450 ? 0.387 -8.361 -1.770 1.00 97.50 450 ALA A C 1
ATOM 3699 O O . ALA A 1 450 ? 1.106 -7.370 -1.654 1.00 97.50 450 ALA A O 1
ATOM 3700 N N . LEU A 1 451 ? -0.578 -8.430 -2.681 1.00 98.38 451 LEU A N 1
ATOM 3701 C CA . LEU A 1 451 ? -0.995 -7.337 -3.545 1.00 98.38 451 LEU A CA 1
ATOM 3702 C C . LEU A 1 451 ? -2.299 -6.737 -3.015 1.00 98.38 451 LEU A C 1
ATOM 3704 O O . LEU A 1 451 ? -3.327 -7.415 -2.959 1.00 98.38 451 LEU A O 1
ATOM 3708 N N . PHE A 1 452 ? -2.274 -5.447 -2.671 1.00 98.62 452 PHE A N 1
ATOM 3709 C CA . PHE A 1 452 ? -3.487 -4.666 -2.440 1.00 98.62 452 PHE A CA 1
ATOM 3710 C C . PHE A 1 452 ? -3.960 -4.046 -3.755 1.00 98.62 452 PHE A C 1
ATOM 3712 O O . PHE A 1 452 ? -3.467 -3.001 -4.193 1.00 98.62 452 PHE A O 1
ATOM 3719 N N . TYR A 1 453 ? -4.920 -4.721 -4.380 1.00 98.19 453 TYR A N 1
ATOM 3720 C CA . TYR A 1 453 ? -5.426 -4.428 -5.714 1.00 98.19 453 TYR A CA 1
ATOM 3721 C C . TYR A 1 453 ? -6.720 -3.611 -5.667 1.00 98.19 453 TYR A C 1
ATOM 3723 O O . TYR A 1 453 ? -7.577 -3.826 -4.810 1.00 98.19 453 TYR A O 1
ATOM 3731 N N . ALA A 1 454 ? -6.891 -2.690 -6.609 1.00 97.81 454 ALA A N 1
ATOM 3732 C CA . ALA A 1 454 ? -8.083 -1.872 -6.756 1.00 97.81 454 ALA A CA 1
ATOM 3733 C C . ALA A 1 454 ? -8.480 -1.755 -8.231 1.00 97.81 454 ALA A C 1
ATOM 3735 O O . ALA A 1 454 ? -7.666 -1.368 -9.068 1.00 97.81 454 ALA A O 1
ATOM 3736 N N . THR A 1 455 ? -9.757 -2.001 -8.521 1.00 96.88 455 THR A N 1
ATOM 3737 C CA . THR A 1 455 ? -10.362 -1.762 -9.838 1.00 96.88 455 THR A CA 1
ATOM 3738 C C . THR A 1 455 ? -11.602 -0.886 -9.702 1.00 96.88 455 THR A C 1
ATOM 3740 O O . THR A 1 455 ? -12.380 -1.012 -8.753 1.00 96.88 455 THR A O 1
ATOM 3743 N N . GLU A 1 456 ? -11.803 0.017 -10.661 1.00 95.12 456 GLU A N 1
ATOM 3744 C CA . GLU A 1 456 ? -12.956 0.923 -10.680 1.00 95.12 456 GLU A CA 1
ATOM 3745 C C . GLU A 1 456 ? -14.220 0.266 -11.247 1.00 95.12 456 GLU A C 1
ATOM 3747 O O . GLU A 1 456 ? -15.333 0.631 -10.865 1.00 95.12 456 GLU A O 1
ATOM 3752 N N . ASN A 1 457 ? -14.052 -0.681 -12.175 1.00 95.94 457 ASN A N 1
ATOM 3753 C CA . ASN A 1 457 ? -15.147 -1.215 -12.987 1.00 95.94 457 ASN A CA 1
ATOM 3754 C C . ASN A 1 457 ? -15.138 -2.748 -13.127 1.00 95.94 457 ASN A C 1
ATOM 3756 O O . ASN A 1 457 ? -16.117 -3.301 -13.636 1.00 95.94 457 ASN A O 1
ATOM 3760 N N . GLY A 1 458 ? -14.077 -3.433 -12.694 1.00 96.00 458 GLY A N 1
ATOM 3761 C CA . GLY A 1 458 ? -13.885 -4.867 -12.912 1.00 96.00 458 GLY A CA 1
ATOM 3762 C C . GLY A 1 458 ? -14.635 -5.801 -11.957 1.00 96.00 458 GLY A C 1
ATOM 3763 O O . GLY A 1 458 ? -14.815 -6.968 -12.288 1.00 96.00 458 GLY A O 1
ATOM 3764 N N . GLY A 1 459 ? -15.104 -5.320 -10.802 1.00 97.69 459 GLY A N 1
ATOM 3765 C CA . GLY A 1 459 ? -15.712 -6.173 -9.774 1.00 97.69 459 GLY A CA 1
ATOM 3766 C C . GLY A 1 459 ? -14.752 -7.245 -9.238 1.00 97.69 459 GLY A C 1
ATOM 3767 O O . GLY A 1 459 ? -13.545 -7.196 -9.486 1.00 97.69 459 GLY A O 1
ATOM 3768 N N . TYR A 1 460 ? -15.283 -8.240 -8.521 1.00 97.44 460 TYR A N 1
ATOM 3769 C CA . TYR A 1 460 ? -14.453 -9.335 -7.995 1.00 97.44 460 TYR A CA 1
ATOM 3770 C C . TYR A 1 460 ? -13.823 -10.178 -9.113 1.00 97.44 460 TYR A C 1
ATOM 3772 O O . TYR A 1 460 ? -12.776 -10.786 -8.911 1.00 97.44 460 TYR A O 1
ATOM 3780 N N . THR A 1 461 ? -14.446 -10.222 -10.299 1.00 96.75 461 THR A N 1
ATOM 3781 C CA . THR A 1 461 ? -13.959 -11.048 -11.415 1.00 96.75 461 THR A CA 1
ATOM 3782 C C . THR A 1 461 ? -12.567 -10.615 -11.853 1.00 96.75 461 THR A C 1
ATOM 3784 O O . THR A 1 461 ? -11.714 -11.462 -12.100 1.00 96.75 461 THR A O 1
ATOM 3787 N N . LYS A 1 462 ? -12.299 -9.305 -11.844 1.00 96.56 462 LYS A N 1
ATOM 3788 C CA . LYS A 1 462 ? -10.974 -8.768 -12.149 1.00 96.56 462 LYS A CA 1
ATOM 3789 C C . LYS A 1 462 ? -9.940 -9.090 -11.065 1.00 96.56 462 LYS A C 1
ATOM 3791 O O . LYS A 1 462 ? -8.798 -9.381 -11.397 1.00 96.56 462 LYS A O 1
ATOM 3796 N N . VAL A 1 463 ? -10.343 -9.105 -9.791 1.00 97.31 463 VAL A N 1
ATOM 3797 C CA . VAL A 1 463 ? -9.481 -9.551 -8.677 1.00 97.31 463 VAL A CA 1
ATOM 3798 C C . VAL A 1 463 ? -9.128 -11.033 -8.831 1.00 97.31 463 VAL A C 1
ATOM 3800 O O . VAL A 1 463 ? -7.973 -11.409 -8.672 1.00 97.31 463 VAL A O 1
ATOM 3803 N N . GLU A 1 464 ? -10.098 -11.873 -9.198 1.00 95.81 464 GLU A N 1
ATOM 3804 C CA . GLU A 1 464 ? -9.866 -13.300 -9.445 1.00 95.81 464 GLU A CA 1
ATOM 3805 C C . GLU A 1 464 ? -8.940 -13.540 -10.653 1.00 95.81 464 GLU A C 1
ATOM 3807 O O . GLU A 1 464 ? -8.128 -14.465 -10.648 1.00 95.81 464 GLU A O 1
ATOM 3812 N N . GLU A 1 465 ? -9.059 -12.739 -11.714 1.00 95.19 465 GLU A N 1
ATOM 3813 C CA . GLU A 1 465 ? -8.141 -12.779 -12.858 1.00 95.19 465 GLU A CA 1
ATOM 3814 C C . GLU A 1 465 ? -6.717 -12.388 -12.454 1.00 95.19 465 GLU A C 1
ATOM 3816 O O . GLU A 1 465 ? -5.778 -13.112 -12.784 1.00 95.19 465 GLU A O 1
ATOM 3821 N N . GLU A 1 466 ? -6.566 -11.305 -11.690 1.00 96.19 466 GLU A N 1
ATOM 3822 C CA . GLU A 1 466 ? -5.275 -10.867 -11.158 1.00 96.19 466 GLU A CA 1
ATOM 3823 C C . GLU A 1 466 ? -4.637 -11.945 -10.273 1.00 96.19 466 GLU A C 1
ATOM 3825 O O . GLU A 1 466 ? -3.455 -12.253 -10.416 1.00 96.19 466 GLU A O 1
ATOM 3830 N N . ALA A 1 467 ? -5.431 -12.615 -9.433 1.00 95.31 467 ALA A N 1
ATOM 3831 C CA . ALA A 1 467 ? -4.965 -13.692 -8.561 1.00 95.31 467 ALA A CA 1
ATOM 3832 C C . ALA A 1 467 ? -4.420 -14.920 -9.314 1.00 95.31 467 ALA A C 1
ATOM 3834 O O . ALA A 1 467 ? -3.681 -15.717 -8.740 1.00 95.31 467 ALA A O 1
ATOM 3835 N N . LYS A 1 468 ? -4.748 -15.082 -10.603 1.00 93.44 468 LYS A N 1
ATOM 3836 C CA . LYS A 1 468 ? -4.179 -16.139 -11.462 1.00 93.44 468 LYS A CA 1
ATOM 3837 C C . LYS A 1 468 ? -2.830 -15.740 -12.065 1.00 93.44 468 LYS A C 1
ATOM 3839 O O . LYS A 1 468 ? -2.091 -16.620 -12.500 1.00 93.44 468 LYS A O 1
ATOM 3844 N N . ILE A 1 469 ? -2.537 -14.442 -12.132 1.00 93.50 469 ILE A N 1
ATOM 3845 C CA . ILE A 1 469 ? -1.343 -13.874 -12.772 1.00 93.50 469 ILE A CA 1
ATOM 3846 C C . ILE A 1 469 ? -0.277 -13.568 -11.719 1.00 93.50 469 ILE A C 1
ATOM 3848 O O . ILE A 1 469 ? 0.875 -13.975 -11.874 1.00 93.50 469 ILE A O 1
ATOM 3852 N N . TYR A 1 470 ? -0.680 -12.893 -10.642 1.00 94.56 470 TYR A N 1
ATOM 3853 C CA . TYR A 1 470 ? 0.199 -12.334 -9.620 1.00 94.56 470 TYR A CA 1
ATOM 3854 C C . TYR A 1 470 ? 1.245 -13.325 -9.073 1.00 94.56 470 TYR A C 1
ATOM 3856 O O . TYR A 1 470 ? 2.429 -12.979 -9.122 1.00 94.56 470 TYR A O 1
ATOM 3864 N N . PRO A 1 471 ? 0.894 -14.567 -8.666 1.00 91.50 471 PRO A N 1
ATOM 3865 C CA . PRO A 1 471 ? 1.885 -15.510 -8.137 1.00 91.50 471 PRO A CA 1
ATOM 3866 C C . PRO A 1 471 ? 3.027 -15.816 -9.118 1.00 91.50 471 PRO A C 1
ATOM 3868 O O . PRO A 1 471 ? 4.175 -15.951 -8.723 1.00 91.50 471 PRO A O 1
ATOM 3871 N N . SER A 1 472 ? 2.749 -15.857 -10.427 1.00 90.31 472 SER A N 1
ATOM 3872 C CA . SER A 1 472 ? 3.784 -16.150 -11.434 1.00 90.31 472 SER A CA 1
ATOM 3873 C C . SER A 1 472 ? 4.751 -14.987 -11.669 1.00 90.31 472 SER A C 1
ATOM 3875 O O . SER A 1 472 ? 5.858 -15.206 -12.158 1.00 90.31 472 SER A O 1
ATOM 3877 N N . LEU A 1 473 ? 4.332 -13.753 -11.378 1.00 91.31 473 LEU A N 1
ATOM 3878 C CA . LEU A 1 473 ? 5.151 -12.553 -11.561 1.00 91.31 473 LEU A CA 1
ATOM 3879 C C . LEU A 1 473 ? 5.894 -12.161 -10.286 1.00 91.31 473 LEU A C 1
ATOM 3881 O O . LEU A 1 473 ? 7.030 -11.699 -10.365 1.00 91.31 473 LEU A O 1
ATOM 3885 N N . VAL A 1 474 ? 5.289 -12.357 -9.114 1.00 91.44 474 VAL A N 1
ATOM 3886 C CA . VAL A 1 474 ? 5.924 -12.014 -7.835 1.00 91.44 474 VAL A CA 1
ATOM 3887 C C . VAL A 1 474 ? 7.143 -12.897 -7.531 1.00 91.44 474 VAL A C 1
ATOM 3889 O O . VAL A 1 474 ? 8.094 -12.427 -6.906 1.00 91.44 474 VAL A O 1
ATOM 3892 N N . ASP A 1 475 ? 7.161 -14.129 -8.046 1.00 88.00 475 ASP A N 1
ATOM 3893 C CA . ASP A 1 475 ? 8.295 -15.062 -7.958 1.00 88.00 475 ASP A CA 1
ATOM 3894 C C . ASP A 1 475 ? 9.535 -14.596 -8.735 1.00 88.00 475 ASP A C 1
ATOM 3896 O O . ASP A 1 475 ? 10.650 -15.027 -8.447 1.00 88.00 475 ASP A O 1
ATOM 3900 N N . LEU A 1 476 ? 9.359 -13.723 -9.731 1.00 89.12 476 LEU A N 1
ATOM 3901 C CA . LEU A 1 476 ? 10.468 -13.154 -10.499 1.00 89.12 476 LEU A CA 1
ATOM 3902 C C . LEU A 1 476 ? 11.174 -12.014 -9.762 1.00 89.12 476 LEU A C 1
ATOM 3904 O O . LEU A 1 476 ? 12.325 -11.696 -10.074 1.00 89.12 476 LEU A O 1
ATOM 3908 N N . GLN A 1 477 ? 10.474 -11.393 -8.811 1.00 91.25 477 GLN A N 1
ATOM 3909 C CA . GLN A 1 477 ? 10.948 -10.189 -8.155 1.00 91.25 477 GLN A CA 1
ATOM 3910 C C . GLN A 1 477 ? 12.199 -10.473 -7.318 1.00 91.25 477 GLN A C 1
ATOM 3912 O O . GLN A 1 477 ? 12.208 -11.442 -6.553 1.00 91.25 477 GLN A O 1
ATOM 3917 N N . PRO A 1 478 ? 13.217 -9.595 -7.370 1.00 87.56 478 PRO A N 1
ATOM 3918 C CA . PRO A 1 478 ? 14.393 -9.725 -6.516 1.00 87.56 478 PRO A CA 1
ATOM 3919 C C . PRO A 1 478 ? 14.029 -9.712 -5.026 1.00 87.56 478 PRO A C 1
ATOM 3921 O O . PRO A 1 478 ? 13.140 -8.957 -4.609 1.00 87.56 478 PRO A O 1
ATOM 3924 N N . GLU A 1 479 ? 14.746 -10.517 -4.238 1.00 83.12 479 GLU A N 1
ATOM 3925 C CA . GLU A 1 479 ? 14.631 -10.547 -2.777 1.00 83.12 479 GLU A CA 1
ATOM 3926 C C . GLU A 1 479 ? 15.058 -9.212 -2.140 1.00 83.12 479 GLU A C 1
ATOM 3928 O O . GLU A 1 479 ? 15.724 -8.365 -2.745 1.00 83.12 479 GLU A O 1
ATOM 3933 N N . ASN A 1 480 ? 14.619 -8.996 -0.902 1.00 81.88 480 ASN A N 1
ATOM 3934 C CA . ASN A 1 480 ? 14.904 -7.787 -0.142 1.00 81.88 480 ASN A CA 1
ATOM 3935 C C . ASN A 1 480 ? 16.090 -8.015 0.809 1.00 81.88 480 ASN A C 1
ATOM 3937 O O . ASN A 1 480 ? 15.906 -8.536 1.903 1.00 81.88 480 ASN A O 1
ATOM 3941 N N . ASP A 1 481 ? 17.282 -7.551 0.422 1.00 65.69 481 ASP A N 1
ATOM 3942 C CA . ASP A 1 481 ? 18.535 -7.727 1.188 1.00 65.69 481 ASP A CA 1
ATOM 3943 C C . ASP A 1 481 ? 18.997 -6.457 1.930 1.00 65.69 481 ASP A C 1
ATOM 3945 O O . ASP A 1 481 ? 20.178 -6.255 2.211 1.00 65.69 481 ASP A O 1
ATOM 3949 N N . GLU A 1 482 ? 18.073 -5.545 2.223 1.00 71.25 482 GLU A N 1
ATOM 3950 C CA . GLU A 1 482 ? 18.424 -4.257 2.823 1.00 71.25 482 GLU A CA 1
ATOM 3951 C C . GLU A 1 482 ? 18.785 -4.385 4.307 1.00 71.25 482 GLU A C 1
ATOM 3953 O O . GLU A 1 482 ? 17.988 -4.865 5.115 1.00 71.25 482 GLU A O 1
ATOM 3958 N N . ASP A 1 483 ? 19.961 -3.868 4.679 1.00 62.72 483 ASP A N 1
ATOM 3959 C CA . ASP A 1 483 ? 20.404 -3.804 6.071 1.00 62.72 483 ASP A CA 1
ATOM 3960 C C . ASP A 1 483 ? 19.430 -2.951 6.903 1.00 62.72 483 ASP A C 1
ATOM 3962 O O . ASP A 1 483 ? 19.326 -1.727 6.748 1.00 62.72 483 ASP A O 1
ATOM 396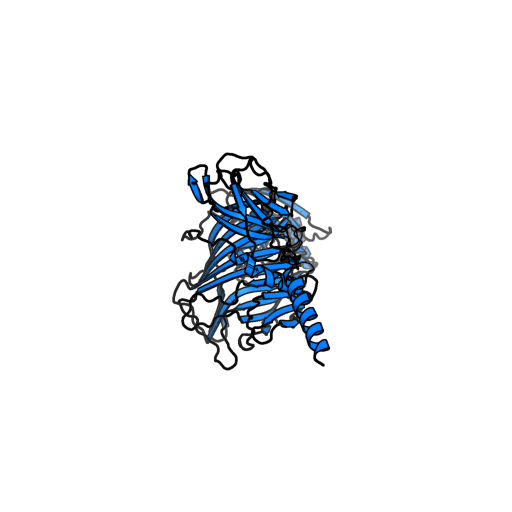6 N N . ILE A 1 484 ? 18.737 -3.594 7.843 1.00 68.88 484 ILE A N 1
ATOM 3967 C CA . ILE A 1 484 ? 17.875 -2.905 8.803 1.00 68.88 484 ILE A CA 1
ATOM 3968 C C . ILE A 1 484 ? 18.774 -2.233 9.843 1.00 68.88 484 ILE A C 1
ATOM 3970 O O . ILE A 1 484 ? 19.413 -2.886 10.668 1.00 68.88 484 ILE A O 1
ATOM 3974 N N . ILE A 1 485 ? 18.834 -0.902 9.809 1.00 60.25 485 ILE A N 1
ATOM 3975 C CA . ILE A 1 485 ? 19.547 -0.134 10.831 1.00 60.25 485 ILE A CA 1
ATOM 3976 C C . ILE A 1 485 ? 18.716 -0.159 12.118 1.00 60.25 485 ILE A C 1
ATOM 3978 O O . ILE A 1 485 ? 17.698 0.526 12.219 1.00 60.25 485 ILE A O 1
ATOM 3982 N N . ASP A 1 486 ? 19.182 -0.919 13.109 1.00 52.94 486 ASP A N 1
ATOM 3983 C CA . ASP A 1 486 ? 18.613 -0.927 14.456 1.00 52.94 486 ASP A CA 1
ATOM 3984 C C . ASP A 1 486 ? 18.837 0.429 15.145 1.00 52.94 486 ASP A C 1
ATOM 3986 O O . ASP A 1 486 ? 19.961 0.824 15.471 1.00 52.94 486 ASP A O 1
ATOM 3990 N N . GLY A 1 487 ? 17.748 1.149 15.400 1.00 54.56 487 GLY A N 1
ATOM 3991 C CA . GLY A 1 487 ? 17.753 2.387 16.170 1.00 54.56 487 GLY A CA 1
ATOM 3992 C C . GLY A 1 487 ? 16.402 3.086 16.116 1.00 54.56 487 GLY A C 1
ATOM 3993 O O . GLY A 1 487 ? 15.741 3.076 15.086 1.00 54.56 487 GLY A O 1
ATOM 3994 N N . ASP A 1 488 ? 15.992 3.709 17.223 1.00 58.06 488 ASP A N 1
ATOM 3995 C CA . ASP A 1 488 ? 14.770 4.515 17.237 1.00 58.06 488 ASP A CA 1
ATOM 3996 C C . ASP A 1 488 ? 14.912 5.692 16.260 1.00 58.06 488 ASP A C 1
ATOM 3998 O O . ASP A 1 488 ? 15.824 6.522 16.406 1.00 58.06 488 ASP A O 1
ATOM 4002 N N . TYR A 1 489 ? 13.977 5.795 15.309 1.00 64.62 489 TYR A N 1
ATOM 4003 C CA . TYR A 1 489 ? 13.810 6.966 14.454 1.00 64.62 489 TYR A CA 1
ATOM 4004 C C . TYR A 1 489 ? 13.741 8.242 15.305 1.00 64.62 489 TYR A C 1
ATOM 4006 O O . TYR A 1 489 ? 12.781 8.475 16.040 1.00 64.62 489 TYR A O 1
ATOM 4014 N N . ASN A 1 490 ? 14.771 9.083 15.202 1.00 61.12 490 ASN A N 1
ATOM 4015 C CA . ASN A 1 490 ? 14.878 10.352 15.917 1.00 61.12 490 ASN A CA 1
ATOM 4016 C C . ASN A 1 490 ? 15.201 11.474 14.928 1.00 61.12 490 ASN A C 1
ATOM 4018 O O . ASN A 1 490 ? 16.357 11.868 14.765 1.00 61.12 490 ASN A O 1
ATOM 4022 N N . GLU A 1 491 ? 14.174 12.008 14.272 1.00 70.19 491 GLU A N 1
ATOM 4023 C CA . GLU A 1 491 ? 14.273 13.322 13.637 1.00 70.19 491 GLU A CA 1
ATOM 4024 C C . GLU A 1 491 ? 13.924 14.435 14.639 1.00 70.19 491 GLU A C 1
ATOM 4026 O O . GLU A 1 491 ? 13.082 14.267 15.522 1.00 70.19 491 GLU A O 1
ATOM 4031 N N . GLU A 1 492 ? 14.582 15.594 14.518 1.00 71.88 492 GLU A N 1
ATOM 4032 C CA . GLU A 1 492 ? 14.240 16.779 15.314 1.00 71.88 492 GLU A CA 1
ATOM 4033 C C . GLU A 1 492 ? 12.914 17.377 14.822 1.00 71.88 492 GLU A C 1
ATOM 4035 O O . GLU A 1 492 ? 12.843 17.976 13.746 1.00 71.88 492 GLU A O 1
ATOM 4040 N N . GLU A 1 493 ? 11.868 17.256 15.636 1.00 79.00 493 GLU A N 1
ATOM 4041 C CA . GLU A 1 493 ? 10.524 17.742 15.326 1.00 79.00 493 GLU A CA 1
ATOM 4042 C C . GLU A 1 493 ? 9.989 18.659 16.430 1.00 79.00 493 GLU A C 1
ATOM 4044 O O . GLU A 1 493 ? 10.340 18.531 17.606 1.00 79.00 493 GLU A O 1
ATOM 4049 N N . TYR A 1 494 ? 9.114 19.595 16.058 1.00 80.69 494 TYR A N 1
ATOM 4050 C CA . TYR A 1 494 ? 8.615 20.626 16.968 1.00 80.69 494 TYR A CA 1
ATOM 4051 C C . TYR A 1 494 ? 7.092 20.660 16.991 1.00 80.69 494 TYR A C 1
ATOM 4053 O O . TYR A 1 494 ? 6.453 20.887 15.963 1.00 80.69 494 TYR A O 1
ATOM 4061 N N . ASN A 1 495 ? 6.505 20.518 18.180 1.00 80.88 495 ASN A N 1
ATOM 4062 C CA . ASN A 1 495 ? 5.073 20.736 18.384 1.00 80.88 495 ASN A CA 1
ATOM 4063 C C . ASN A 1 495 ? 4.706 22.188 18.056 1.00 80.88 495 ASN A C 1
ATOM 4065 O O . ASN A 1 495 ? 5.251 23.126 18.647 1.00 80.88 495 ASN A O 1
ATOM 4069 N N . LEU A 1 496 ? 3.756 22.381 17.139 1.00 84.00 496 LEU A N 1
ATOM 4070 C CA . LEU A 1 496 ? 3.332 23.705 16.698 1.00 84.00 496 LEU A CA 1
ATOM 4071 C C . LEU A 1 496 ? 1.945 24.043 17.251 1.00 84.00 496 LEU A C 1
ATOM 4073 O O . LEU A 1 496 ? 0.938 23.467 16.848 1.00 84.00 496 LEU A O 1
ATOM 4077 N N . THR A 1 497 ? 1.873 25.062 18.108 1.00 85.44 497 THR A N 1
ATOM 4078 C CA . THR A 1 497 ? 0.600 25.626 18.580 1.00 85.44 497 THR A CA 1
ATOM 4079 C C . THR A 1 497 ? 0.383 27.025 18.012 1.00 85.44 497 THR A C 1
ATOM 4081 O O . THR A 1 497 ? 1.180 27.942 18.228 1.00 85.44 497 THR A O 1
ATOM 4084 N N . ILE A 1 498 ? -0.738 27.218 17.321 1.00 85.00 498 ILE A N 1
ATOM 4085 C CA . ILE A 1 498 ? -1.143 28.494 16.732 1.00 85.00 498 ILE A CA 1
ATOM 4086 C C . ILE A 1 498 ? -2.256 29.123 17.563 1.00 85.00 498 ILE A C 1
ATOM 4088 O O . ILE A 1 498 ? -3.348 28.575 17.692 1.00 85.00 498 ILE A O 1
ATOM 4092 N N . PHE A 1 499 ? -2.001 30.326 18.075 1.00 84.50 499 PHE A N 1
ATOM 4093 C CA . PHE A 1 499 ? -2.984 31.127 18.803 1.00 84.50 499 PHE A CA 1
ATOM 4094 C C . PHE A 1 499 ? -3.752 32.035 17.836 1.00 84.50 499 PHE A C 1
ATOM 4096 O O . PHE A 1 499 ? -3.177 32.940 17.223 1.00 84.50 499 PHE A O 1
ATOM 4103 N N . THR A 1 500 ? -5.063 31.822 17.702 1.00 81.19 500 THR A N 1
ATOM 4104 C CA . THR A 1 500 ? -5.923 32.624 16.825 1.00 81.19 500 THR A CA 1
ATOM 4105 C C . THR A 1 500 ? -6.552 33.786 17.601 1.00 81.19 500 THR A C 1
ATOM 4107 O O . THR A 1 500 ? -7.431 33.640 18.458 1.00 81.19 500 THR A O 1
ATOM 4110 N N . HIS A 1 501 ? -6.086 35.000 17.302 1.00 77.56 501 HIS A N 1
ATOM 4111 C CA . HIS A 1 501 ? -6.598 36.229 17.907 1.00 77.56 501 HIS A CA 1
ATOM 4112 C C . HIS A 1 501 ? -7.718 36.821 17.049 1.00 77.56 501 HIS A C 1
ATOM 4114 O O . HIS A 1 501 ? -7.475 37.487 16.047 1.00 77.56 501 HIS A O 1
ATOM 4120 N N . LEU A 1 502 ? -8.965 36.590 17.455 1.00 72.06 502 LEU A N 1
ATOM 4121 C CA . LEU A 1 502 ? -10.142 37.101 16.750 1.00 72.06 502 LEU A CA 1
ATOM 4122 C C . LEU A 1 502 ? -10.597 38.451 17.297 1.00 72.06 502 LEU A C 1
ATOM 4124 O O . LEU A 1 502 ? -10.518 38.709 18.501 1.00 72.06 502 LEU A O 1
ATOM 4128 N N . SER A 1 503 ? -11.199 39.269 16.432 1.00 71.94 503 SER A N 1
ATOM 4129 C CA . SER A 1 503 ? -11.882 40.487 16.871 1.00 71.94 503 SER A CA 1
ATOM 4130 C C . SER A 1 503 ? -13.046 40.166 17.824 1.00 71.94 503 SER A C 1
ATOM 4132 O O . SER A 1 503 ? -13.637 39.080 17.797 1.00 71.94 503 SER A O 1
ATOM 4134 N N . GLN A 1 504 ? -13.415 41.121 18.683 1.00 66.06 504 GLN A N 1
ATOM 4135 C CA . GLN A 1 504 ? -14.559 40.965 19.596 1.00 66.06 504 GLN A CA 1
ATOM 4136 C C . GLN A 1 504 ? -15.865 40.663 18.840 1.00 66.06 504 GLN A C 1
ATOM 4138 O O . GLN A 1 504 ? -16.681 39.872 19.304 1.00 66.06 504 GLN A O 1
ATOM 4143 N N . PHE A 1 505 ? -16.029 41.232 17.644 1.00 65.19 505 PHE A N 1
ATOM 4144 C CA . PHE A 1 505 ? -17.191 41.010 16.786 1.00 65.19 505 PHE A CA 1
ATOM 4145 C C . PHE A 1 505 ? -17.274 39.571 16.251 1.00 65.19 505 PHE A C 1
ATOM 4147 O O . PHE A 1 505 ? -18.340 38.960 16.301 1.00 65.19 505 PHE A O 1
ATOM 4154 N N . LEU A 1 506 ? -16.151 38.994 15.809 1.00 68.12 506 LEU A N 1
ATOM 4155 C CA . LEU A 1 506 ? -16.075 37.589 15.383 1.00 68.12 506 LEU A CA 1
ATOM 4156 C C . LEU A 1 506 ? -16.363 36.628 16.546 1.00 68.12 506 LEU A C 1
ATOM 4158 O O . LEU A 1 506 ? -17.110 35.666 16.383 1.00 68.12 506 LEU A O 1
ATOM 4162 N N . ASN A 1 507 ? -15.861 36.930 17.748 1.00 64.94 507 ASN A N 1
ATOM 4163 C CA . ASN A 1 507 ? -16.182 36.150 18.948 1.00 64.94 507 ASN A CA 1
ATOM 4164 C C . ASN A 1 507 ? -17.685 36.183 19.289 1.00 64.94 507 ASN A C 1
ATOM 4166 O O . ASN A 1 507 ? -18.251 35.151 19.645 1.00 64.94 507 ASN A O 1
ATOM 4170 N N . LEU A 1 508 ? -18.345 37.339 19.152 1.00 64.25 508 LEU A N 1
ATOM 4171 C CA . LEU A 1 508 ? -19.793 37.469 19.356 1.00 64.25 508 LEU A CA 1
ATOM 4172 C C . LEU A 1 508 ? -20.601 36.719 18.284 1.00 64.25 508 LEU A C 1
ATOM 4174 O O . LEU A 1 508 ? -21.619 36.107 18.608 1.00 64.25 508 LEU A O 1
ATOM 4178 N N . ARG A 1 509 ? -20.142 36.711 17.024 1.00 64.88 509 ARG A N 1
ATOM 4179 C CA . ARG A 1 509 ? -20.741 35.904 15.943 1.00 64.88 509 ARG A CA 1
ATOM 4180 C C . ARG A 1 509 ? -20.672 34.403 16.236 1.00 64.88 509 ARG A C 1
ATOM 4182 O O . ARG A 1 509 ? -21.678 33.718 16.113 1.00 64.88 509 ARG A O 1
ATOM 4189 N N . LEU A 1 510 ? -19.526 33.905 16.699 1.00 62.62 510 LEU A N 1
ATOM 4190 C CA . LEU A 1 510 ? -19.363 32.500 17.096 1.00 62.62 510 LEU A CA 1
ATOM 4191 C C . LEU A 1 510 ? -20.275 32.129 18.276 1.00 62.62 510 LEU A C 1
ATOM 4193 O O . LEU A 1 510 ? -20.971 31.121 18.220 1.00 62.62 510 LEU A O 1
ATOM 4197 N N . LEU A 1 511 ? -20.338 32.965 19.318 1.00 60.47 511 LEU A N 1
ATOM 4198 C CA . LEU A 1 511 ? -21.223 32.731 20.469 1.00 60.47 511 LEU A CA 1
ATOM 4199 C C . LEU A 1 511 ? -22.712 32.760 20.087 1.00 60.47 511 LEU A C 1
ATOM 4201 O O . LEU A 1 511 ? -23.496 31.966 20.596 1.00 60.47 511 LEU A O 1
ATOM 4205 N N . SER A 1 512 ? -23.106 33.654 19.176 1.00 56.38 512 SER A N 1
ATOM 4206 C CA . SER A 1 512 ? -24.490 33.735 18.688 1.00 56.38 512 SER A CA 1
ATOM 4207 C C . SER A 1 512 ? -24.861 32.613 17.716 1.00 56.38 512 SER A C 1
ATOM 4209 O O . SER A 1 512 ? -26.032 32.256 17.640 1.00 56.38 512 SER A O 1
ATOM 4211 N N . SER A 1 513 ? -23.891 32.006 17.029 1.00 55.94 513 SER A N 1
ATOM 4212 C CA . SER A 1 513 ? -24.133 30.863 16.139 1.00 55.94 513 SER A CA 1
ATOM 4213 C C . SER A 1 513 ? -24.623 29.612 16.880 1.00 55.94 513 SER A C 1
ATOM 4215 O O . SER A 1 513 ? -25.571 28.972 16.425 1.00 55.94 513 SER A O 1
ATOM 4217 N N . MET A 1 514 ? -24.098 29.357 18.088 1.00 52.22 514 MET A N 1
ATOM 4218 C CA . MET A 1 514 ? -24.561 28.270 18.964 1.00 52.22 514 MET A CA 1
ATOM 4219 C C . MET A 1 514 ? -26.031 28.441 19.378 1.00 52.22 514 MET A C 1
ATOM 4221 O O . MET A 1 514 ? -26.752 27.460 19.523 1.00 52.22 514 MET A O 1
ATOM 4225 N N . LEU A 1 515 ? -26.499 29.687 19.533 1.00 53.44 515 LEU A N 1
ATOM 4226 C CA . LEU A 1 515 ? -27.902 30.003 19.843 1.00 53.44 515 LEU A CA 1
ATOM 4227 C C . LEU A 1 515 ? -28.834 29.838 18.631 1.00 53.44 515 LEU A C 1
ATOM 4229 O O . LEU A 1 515 ? -30.043 29.712 18.804 1.00 53.44 515 LEU A O 1
ATOM 4233 N N . LEU A 1 516 ? -28.284 29.861 17.415 1.00 51.44 516 LEU A N 1
ATOM 4234 C CA . LEU A 1 516 ? -29.021 29.790 16.151 1.00 51.44 516 LEU A CA 1
ATOM 4235 C C . LEU A 1 516 ? -28.944 28.405 15.489 1.00 51.44 516 LEU A C 1
ATOM 4237 O O . LEU A 1 516 ? -29.367 28.275 14.343 1.00 51.44 516 LEU A O 1
ATOM 4241 N N . LEU A 1 517 ? -28.401 27.393 16.186 1.00 51.56 517 LEU A N 1
ATOM 4242 C CA . LEU A 1 517 ? -28.163 26.038 15.661 1.00 51.56 517 LEU A CA 1
ATOM 4243 C C . LEU A 1 517 ? -27.373 26.032 14.335 1.00 51.56 517 LEU A C 1
ATOM 4245 O O . LEU A 1 517 ? -27.520 25.128 13.518 1.00 51.56 517 LEU A O 1
ATOM 4249 N N . LYS A 1 518 ? -26.534 27.052 14.111 1.00 56.53 518 LYS A N 1
ATOM 4250 C CA . LYS A 1 518 ? -25.593 27.108 12.987 1.00 56.53 518 LYS A CA 1
ATOM 4251 C C . LYS A 1 518 ? -24.186 26.840 13.510 1.00 56.53 518 LYS A C 1
ATOM 4253 O O . LYS A 1 518 ? -23.711 27.565 14.382 1.00 56.53 518 LYS A O 1
ATOM 4258 N N . ASN A 1 519 ? -23.504 25.846 12.948 1.00 60.62 519 ASN A N 1
ATOM 4259 C CA . ASN A 1 519 ? -22.135 25.494 13.327 1.00 60.62 519 ASN A CA 1
ATOM 4260 C C . ASN A 1 519 ? -21.126 26.417 12.633 1.00 60.62 519 ASN A C 1
ATOM 4262 O O . ASN A 1 519 ? -20.559 26.045 11.608 1.00 60.62 519 ASN A O 1
ATOM 4266 N N . ILE A 1 520 ? -20.907 27.618 13.184 1.00 67.81 520 ILE A N 1
ATOM 4267 C CA . ILE A 1 520 ? -19.758 28.455 12.807 1.00 67.81 520 ILE A CA 1
ATOM 4268 C C . ILE A 1 520 ? -18.539 27.991 13.595 1.00 67.81 520 ILE A C 1
ATOM 4270 O O . ILE A 1 520 ? -18.561 27.949 14.828 1.00 67.81 520 ILE A O 1
ATOM 4274 N N . PHE A 1 521 ? -17.449 27.717 12.892 1.00 71.88 521 PHE A N 1
ATOM 4275 C CA . PHE A 1 521 ? -16.169 27.356 13.490 1.00 71.88 521 PHE A CA 1
ATOM 4276 C C . PHE A 1 521 ? -15.012 28.006 12.732 1.00 71.88 521 PHE A C 1
ATOM 4278 O O . PHE A 1 521 ? -15.209 28.688 11.727 1.00 71.88 521 PHE A O 1
ATOM 4285 N N . ILE A 1 522 ? -13.811 27.892 13.296 1.00 79.12 522 ILE A N 1
ATOM 4286 C CA . ILE A 1 522 ? -12.595 28.459 12.716 1.00 79.12 522 ILE A CA 1
ATOM 4287 C C . ILE A 1 522 ? -11.669 27.325 12.371 1.00 79.12 522 ILE A C 1
ATOM 4289 O O . ILE A 1 522 ? -11.366 26.519 13.246 1.00 79.12 522 ILE A O 1
ATOM 4293 N N . THR A 1 523 ? -11.186 27.333 11.141 1.00 82.38 523 THR A N 1
ATOM 4294 C CA . THR A 1 523 ? -10.165 26.410 10.664 1.00 82.38 523 THR A CA 1
ATOM 4295 C C . THR A 1 523 ? -8.845 27.156 10.517 1.00 82.38 523 THR A C 1
ATOM 4297 O O . THR A 1 523 ? -8.805 28.355 10.207 1.00 82.38 523 THR A O 1
ATOM 4300 N N . VAL A 1 524 ? -7.751 26.460 10.797 1.00 87.12 524 VAL A N 1
ATOM 4301 C CA . VAL A 1 524 ? -6.387 26.921 10.560 1.00 87.12 524 VAL A CA 1
ATOM 4302 C C . VAL A 1 524 ? -5.745 25.928 9.614 1.00 87.12 524 VAL A C 1
ATOM 4304 O O . VAL A 1 524 ? -5.656 24.755 9.939 1.00 87.12 524 VAL A O 1
ATOM 4307 N N . GLU A 1 525 ? -5.299 26.395 8.458 1.00 89.94 525 GLU A N 1
ATOM 4308 C CA . GLU A 1 525 ? -4.511 25.601 7.522 1.00 89.94 525 GLU A CA 1
ATOM 4309 C C . GLU A 1 525 ? -3.035 25.927 7.688 1.00 89.94 525 GLU A C 1
ATOM 4311 O O . GLU A 1 525 ? -2.662 27.104 7.743 1.00 89.94 525 GLU A O 1
ATOM 4316 N N . LEU A 1 526 ? -2.200 24.897 7.716 1.00 89.00 526 LEU A N 1
ATOM 4317 C CA . LEU A 1 526 ? -0.752 25.013 7.752 1.00 89.00 526 LEU A CA 1
ATOM 4318 C C . LEU A 1 526 ? -0.173 24.614 6.397 1.00 89.00 526 LEU A C 1
ATOM 4320 O O . LEU A 1 526 ? -0.468 23.538 5.896 1.00 89.00 526 LEU A O 1
ATOM 4324 N N . TYR A 1 527 ? 0.676 25.461 5.822 1.00 87.88 527 TYR A N 1
ATOM 4325 C CA . TYR A 1 527 ? 1.344 25.191 4.552 1.00 87.88 527 TYR A CA 1
ATOM 4326 C C . TYR A 1 527 ? 2.860 25.234 4.688 1.00 87.88 527 TYR A C 1
ATOM 4328 O O . TYR A 1 527 ? 3.389 26.127 5.359 1.00 87.88 527 TYR A O 1
ATOM 4336 N N . LYS A 1 528 ? 3.547 24.356 3.957 1.00 86.62 528 LYS A N 1
ATOM 4337 C CA . LYS A 1 528 ? 4.993 24.389 3.705 1.00 86.62 528 LYS A CA 1
ATOM 4338 C C . LYS A 1 528 ? 5.200 24.283 2.198 1.00 86.62 528 LYS A C 1
ATOM 4340 O O . LYS A 1 528 ? 4.629 23.407 1.573 1.00 86.62 528 LYS A O 1
ATOM 4345 N N . GLU A 1 529 ? 5.937 25.222 1.604 1.00 82.94 529 GLU A N 1
ATOM 4346 C CA . GLU A 1 529 ? 6.260 25.191 0.159 1.00 82.94 529 GLU A CA 1
ATOM 4347 C C . GLU A 1 529 ? 5.035 25.036 -0.774 1.00 82.94 529 GLU A C 1
ATOM 4349 O O . GLU A 1 529 ? 5.114 24.465 -1.850 1.00 82.94 529 GLU A O 1
ATOM 4354 N N . ASN A 1 530 ? 3.899 25.626 -0.375 1.00 78.38 530 ASN A N 1
ATOM 4355 C CA . ASN A 1 530 ? 2.575 25.534 -1.017 1.00 78.38 530 ASN A CA 1
ATOM 4356 C C . ASN A 1 530 ? 1.825 24.202 -0.848 1.00 78.38 530 ASN A C 1
ATOM 4358 O O . ASN A 1 530 ? 0.658 24.149 -1.229 1.00 78.38 530 ASN A O 1
ATOM 4362 N N . MET A 1 531 ? 2.410 23.195 -0.201 1.00 74.81 531 MET A N 1
ATOM 4363 C CA . MET A 1 531 ? 1.711 21.974 0.203 1.00 74.81 531 MET A CA 1
ATOM 4364 C C . MET A 1 531 ? 0.948 22.197 1.509 1.00 74.81 531 MET A C 1
ATOM 4366 O O . MET A 1 531 ? 1.449 22.863 2.421 1.00 74.81 531 MET A O 1
ATOM 4370 N N . LEU A 1 532 ? -0.279 21.678 1.590 1.00 79.44 532 LEU A N 1
ATOM 4371 C CA . LEU A 1 532 ? -1.089 21.691 2.808 1.00 79.44 532 LEU A CA 1
ATOM 4372 C C . LEU A 1 532 ? -0.579 20.594 3.755 1.00 79.44 532 LEU A C 1
ATOM 4374 O O . LEU A 1 532 ? -0.725 19.417 3.459 1.00 79.44 532 LEU A O 1
ATOM 4378 N N . MET A 1 533 ? -0.017 20.995 4.894 1.00 80.94 533 MET A N 1
ATOM 4379 C CA . MET A 1 533 ? 0.543 20.106 5.926 1.00 80.94 533 MET A CA 1
ATOM 4380 C C . MET A 1 533 ? -0.463 19.752 7.031 1.00 80.94 533 MET A C 1
ATOM 4382 O O . MET A 1 533 ? -0.174 18.973 7.932 1.00 80.94 533 MET A O 1
ATOM 4386 N N . GLY A 1 534 ? -1.625 20.404 7.052 1.00 76.12 534 GLY A N 1
ATOM 4387 C CA . GLY A 1 534 ? -2.652 20.146 8.056 1.00 76.12 534 GLY A CA 1
ATOM 4388 C C . GLY A 1 534 ? -3.748 21.200 8.083 1.00 76.12 534 GLY A C 1
ATOM 4389 O O . GLY A 1 534 ? -3.557 22.341 7.646 1.00 76.12 534 GLY A O 1
ATOM 4390 N N . LEU A 1 535 ? -4.895 20.816 8.632 1.00 81.62 535 LEU A N 1
ATOM 4391 C CA . LEU A 1 535 ? -6.071 21.650 8.826 1.00 81.62 535 LEU A CA 1
ATOM 4392 C C . LEU A 1 535 ? -6.685 21.355 10.195 1.00 81.62 535 LEU A C 1
ATOM 4394 O O . LEU A 1 535 ? -7.222 20.285 10.431 1.00 81.62 535 LEU A O 1
ATOM 4398 N N . GLU A 1 536 ? -6.681 22.349 11.073 1.00 77.38 536 GLU A N 1
ATOM 4399 C CA . GLU A 1 536 ? -7.093 22.187 12.466 1.00 77.38 536 GLU A CA 1
ATOM 4400 C C . GLU A 1 536 ? -8.249 23.105 12.848 1.00 77.38 536 GLU A C 1
ATOM 4402 O O . GLU A 1 536 ? -8.286 24.280 12.460 1.00 77.38 536 GLU A O 1
ATOM 4407 N N . THR A 1 537 ? -9.180 22.611 13.670 1.00 75.75 537 THR A N 1
ATOM 4408 C CA . THR A 1 537 ? -10.256 23.452 14.205 1.00 75.75 537 THR A CA 1
ATOM 4409 C C . THR A 1 537 ? -9.775 24.229 15.424 1.00 75.75 537 THR A C 1
ATOM 4411 O O . THR A 1 537 ? -9.484 23.686 16.487 1.00 75.75 537 THR A O 1
ATOM 4414 N N . SER A 1 538 ? -9.770 25.558 15.328 1.00 76.50 538 SER A N 1
ATOM 4415 C CA . SER A 1 538 ? -9.317 26.399 16.430 1.00 76.50 538 SER A CA 1
ATOM 4416 C C . SER A 1 538 ? -10.344 26.451 17.564 1.00 76.50 538 SER A C 1
ATOM 4418 O O . SER A 1 538 ? -11.440 27.013 17.415 1.00 76.50 538 SER A O 1
ATOM 4420 N N . SER A 1 539 ? -9.987 25.938 18.743 1.00 67.75 539 SER A N 1
ATOM 4421 C CA . SER A 1 539 ? -10.890 25.820 19.895 1.00 67.75 539 SER A CA 1
ATOM 4422 C C . SER A 1 539 ? -10.301 26.444 21.171 1.00 67.75 539 SER A C 1
ATOM 4424 O O . SER A 1 539 ? -9.107 26.692 21.263 1.00 67.75 539 SER A O 1
ATOM 4426 N N . ARG A 1 540 ? -11.148 26.805 22.152 1.00 64.12 540 ARG A N 1
ATOM 4427 C CA . ARG A 1 540 ? -10.699 27.369 23.454 1.00 64.12 540 ARG A CA 1
ATOM 4428 C C . ARG A 1 540 ? -10.472 26.306 24.530 1.00 64.12 540 ARG A C 1
ATOM 4430 O O . ARG A 1 540 ? -10.053 26.630 25.636 1.00 64.12 540 ARG A O 1
ATOM 4437 N N . LEU A 1 541 ? -10.851 25.069 24.239 1.00 55.56 541 LEU A N 1
ATOM 4438 C CA . LEU A 1 541 ? -10.833 23.970 25.188 1.00 55.56 541 LEU A CA 1
ATOM 4439 C C . LEU A 1 541 ? -9.755 23.007 24.714 1.00 55.56 541 LEU A C 1
ATOM 4441 O O . LEU A 1 541 ? -9.845 22.555 23.580 1.00 55.56 541 LEU A O 1
ATOM 4445 N N . ALA A 1 542 ? -8.800 22.649 25.564 1.00 44.75 542 ALA A N 1
ATOM 4446 C CA . ALA A 1 542 ? -8.023 21.429 25.384 1.00 44.75 542 ALA A CA 1
ATOM 4447 C C . ALA A 1 542 ? -8.853 20.268 25.966 1.00 44.75 542 ALA A C 1
ATOM 4449 O O . ALA A 1 542 ? -9.452 20.410 27.033 1.00 44.75 542 ALA A O 1
ATOM 4450 N N . ILE A 1 543 ? -9.019 19.177 25.217 1.00 42.91 543 ILE A N 1
ATOM 4451 C CA . ILE A 1 543 ? -9.492 17.901 25.778 1.00 42.91 543 ILE A CA 1
ATOM 4452 C C . ILE A 1 543 ? -8.303 16.965 25.642 1.00 42.91 543 ILE A C 1
ATOM 4454 O O . ILE A 1 543 ? -7.701 16.923 24.575 1.00 42.91 543 ILE A O 1
ATOM 4458 N N . ALA A 1 544 ? -7.968 16.291 26.731 1.00 41.00 544 ALA A N 1
ATOM 4459 C CA . ALA A 1 544 ? -7.024 15.187 26.757 1.00 41.00 544 ALA A CA 1
ATOM 4460 C C . ALA A 1 544 ? -7.800 13.980 27.293 1.00 41.00 544 ALA A C 1
ATOM 4462 O O . ALA A 1 544 ? -8.534 14.124 28.276 1.00 41.00 544 ALA A O 1
ATOM 4463 N N . ASP A 1 545 ? -7.706 12.838 26.613 1.00 38.25 545 ASP A N 1
ATOM 4464 C CA . ASP A 1 545 ? -8.335 11.568 27.006 1.00 38.25 545 ASP A CA 1
ATOM 4465 C C . ASP A 1 545 ? -9.838 11.682 27.328 1.00 38.25 545 ASP A C 1
ATOM 4467 O O . ASP A 1 545 ? -10.322 11.199 28.352 1.00 38.25 545 ASP A O 1
ATOM 4471 N N . GLY A 1 546 ? -10.599 12.409 26.502 1.00 36.97 546 GLY A N 1
ATOM 4472 C CA . GLY A 1 546 ? -12.049 12.568 26.683 1.00 36.97 546 GLY A CA 1
ATOM 4473 C C . GLY A 1 546 ? -12.480 13.458 27.863 1.00 36.97 546 GLY A C 1
ATOM 4474 O O . GLY A 1 546 ? -13.678 13.687 28.047 1.00 36.97 546 GLY A O 1
ATOM 4475 N N . TRP A 1 547 ? -11.543 14.030 28.631 1.00 35.62 547 TRP A N 1
ATOM 4476 C CA . TRP A 1 547 ? -11.829 14.953 29.733 1.00 35.62 547 TRP A CA 1
ATOM 4477 C C . TRP A 1 547 ? -11.388 16.385 29.434 1.00 35.62 547 TRP A C 1
ATOM 4479 O O . TRP A 1 547 ? -10.422 16.653 28.719 1.00 35.62 547 TRP A O 1
ATOM 4489 N N . LEU A 1 548 ? -12.116 17.348 30.009 1.00 44.50 548 LEU A N 1
ATOM 4490 C CA . LEU A 1 548 ? -11.752 18.757 29.906 1.00 44.50 548 LEU A CA 1
ATOM 4491 C C . LEU A 1 548 ? -10.434 18.993 30.652 1.00 44.50 548 LEU A C 1
ATOM 4493 O O . LEU A 1 548 ? -10.387 18.891 31.883 1.00 44.50 548 LEU A O 1
ATOM 4497 N N . ASP A 1 549 ? -9.378 19.348 29.922 1.00 46.31 549 ASP A N 1
ATOM 4498 C CA . ASP A 1 549 ? -8.100 19.692 30.530 1.00 46.31 549 ASP A CA 1
ATOM 4499 C C . ASP A 1 549 ? -8.169 21.118 31.085 1.00 46.31 549 ASP A C 1
ATOM 4501 O O . ASP A 1 549 ? -7.806 22.106 30.444 1.00 46.31 549 ASP A O 1
ATOM 4505 N N . TRP A 1 550 ? -8.667 21.220 32.319 1.00 44.38 550 TRP A N 1
ATOM 4506 C CA . TRP A 1 550 ? -8.785 22.480 33.048 1.00 44.38 550 TRP A CA 1
ATOM 4507 C C . TRP A 1 550 ? -7.438 23.186 33.267 1.00 44.38 550 TRP A C 1
ATOM 4509 O O . TRP A 1 550 ? -7.438 24.389 33.537 1.00 44.38 550 TRP A O 1
ATOM 4519 N N . LYS A 1 551 ? -6.300 22.480 33.164 1.00 42.69 551 LYS A N 1
ATOM 4520 C CA . LYS A 1 551 ? -4.964 23.068 33.355 1.00 42.69 551 LYS A CA 1
ATOM 4521 C C . LYS A 1 551 ? -4.461 23.785 32.103 1.00 42.69 551 LYS A C 1
ATOM 4523 O O . LYS A 1 551 ? -3.719 24.753 32.248 1.00 42.69 551 LYS A O 1
ATOM 4528 N N . ASN A 1 552 ? -4.916 23.376 30.917 1.00 44.62 552 ASN A N 1
ATOM 4529 C CA . ASN A 1 552 ? -4.511 23.941 29.625 1.00 44.62 552 ASN A CA 1
ATOM 4530 C C . ASN A 1 552 ? -5.614 24.769 28.937 1.00 44.62 552 ASN A C 1
ATOM 4532 O O . ASN A 1 552 ? -5.586 24.990 27.725 1.00 44.62 552 ASN A O 1
ATOM 4536 N N . ILE A 1 553 ? -6.586 25.283 29.700 1.00 48.66 553 ILE A N 1
ATOM 4537 C CA . ILE A 1 553 ? -7.577 26.229 29.170 1.00 48.66 553 ILE A CA 1
ATOM 4538 C C . ILE A 1 553 ? -6.884 27.532 28.776 1.00 48.66 553 ILE A C 1
ATOM 4540 O O . ILE A 1 553 ? -6.361 28.269 29.613 1.00 48.66 553 ILE A O 1
ATOM 4544 N N . SER A 1 554 ? -6.943 27.850 27.486 1.00 49.50 554 SER A N 1
ATOM 4545 C CA . SER A 1 554 ? -6.427 29.099 26.941 1.00 49.50 554 SER A CA 1
ATOM 4546 C C . SER A 1 554 ? -7.535 30.153 26.834 1.00 49.50 554 SER A C 1
ATOM 4548 O O . SER A 1 554 ? -8.664 29.881 26.420 1.00 49.50 554 SER A O 1
ATOM 4550 N N . PHE A 1 555 ? -7.205 31.409 27.157 1.00 56.62 555 PHE A N 1
ATOM 4551 C CA . PHE A 1 555 ? -8.073 32.559 26.864 1.00 56.62 555 PHE A CA 1
ATOM 4552 C C . PHE A 1 555 ? -8.261 32.774 25.352 1.00 56.62 555 PHE A C 1
ATOM 4554 O O . PHE A 1 555 ? -9.282 33.317 24.917 1.00 56.62 555 PHE A O 1
ATOM 4561 N N . PHE A 1 556 ? -7.277 32.353 24.556 1.00 64.62 556 PHE A N 1
ATOM 4562 C CA . PHE A 1 556 ? -7.275 32.437 23.100 1.00 64.62 556 PHE A CA 1
ATOM 4563 C C . PHE A 1 556 ? -7.595 31.074 22.494 1.00 64.62 556 PHE A C 1
ATOM 4565 O O . PHE A 1 556 ? -7.249 30.043 23.062 1.00 64.62 556 PHE A O 1
ATOM 4572 N N . ARG A 1 557 ? -8.251 31.062 21.333 1.00 74.88 557 ARG A N 1
ATOM 4573 C CA . ARG A 1 557 ? -8.448 29.809 20.606 1.00 74.88 557 ARG A CA 1
ATOM 4574 C C . ARG A 1 557 ? -7.095 29.318 20.087 1.00 74.88 557 ARG A C 1
ATOM 4576 O O . ARG A 1 557 ? -6.295 30.127 19.616 1.00 74.88 557 ARG A O 1
ATOM 4583 N N . THR A 1 558 ? -6.844 28.024 20.190 1.00 77.44 558 THR A N 1
ATOM 4584 C CA . THR A 1 558 ? -5.615 27.371 19.737 1.00 77.44 558 THR A CA 1
ATOM 4585 C C . THR A 1 558 ? -5.936 26.341 18.668 1.00 77.44 558 THR A C 1
ATOM 4587 O O . THR A 1 558 ? -7.004 25.735 18.699 1.00 77.44 558 THR A O 1
ATOM 4590 N N . ALA A 1 559 ? -5.034 26.194 17.708 1.00 80.75 559 ALA A N 1
ATOM 4591 C CA . ALA A 1 559 ? -4.966 25.071 16.782 1.00 80.75 559 ALA A CA 1
ATOM 4592 C C . ALA A 1 559 ? -3.588 24.430 16.964 1.00 80.75 559 ALA A C 1
ATOM 4594 O O . ALA A 1 559 ? -2.586 25.153 16.955 1.00 80.75 559 ALA A O 1
ATOM 4595 N N . THR A 1 560 ? -3.544 23.125 17.197 1.00 78.56 560 THR A N 1
ATOM 4596 C CA . THR A 1 560 ? -2.300 22.395 17.451 1.00 78.56 560 THR A CA 1
ATOM 4597 C C . THR A 1 560 ? -2.064 21.467 16.284 1.00 78.56 560 THR A C 1
ATOM 4599 O O . THR A 1 560 ? -2.945 20.695 15.950 1.00 78.56 560 THR A O 1
ATOM 4602 N N . PHE A 1 561 ? -0.891 21.567 15.676 1.00 78.25 561 PHE A N 1
ATOM 4603 C CA . PHE A 1 561 ? -0.468 20.664 14.620 1.00 78.25 561 PHE A CA 1
ATOM 4604 C C . PHE A 1 561 ? 0.547 19.685 15.193 1.00 78.25 561 PHE A C 1
ATOM 4606 O O . PHE A 1 561 ? 1.317 20.035 16.099 1.00 78.25 561 PHE A O 1
ATOM 4613 N N . LEU A 1 562 ? 0.567 18.496 14.603 1.00 70.94 562 LEU A N 1
ATOM 4614 C CA . LEU A 1 562 ? 1.595 17.482 14.786 1.00 70.94 562 LEU A CA 1
ATOM 4615 C C . LEU A 1 562 ? 3.024 18.056 14.766 1.00 70.94 562 LEU A C 1
ATOM 4617 O O . LEU A 1 562 ? 3.241 19.082 14.110 1.00 70.94 562 LEU A O 1
ATOM 4621 N N . PRO A 1 563 ? 4.006 17.397 15.417 1.00 77.81 563 PRO A N 1
ATOM 4622 C CA . PRO A 1 563 ? 5.413 17.751 15.306 1.00 77.81 563 PRO A CA 1
ATOM 4623 C C . PRO A 1 563 ? 5.832 18.036 13.857 1.00 77.81 563 PRO A C 1
ATOM 4625 O O . PRO A 1 563 ? 5.715 17.195 12.967 1.00 77.81 563 PRO A O 1
ATOM 4628 N N . GLN A 1 564 ? 6.290 19.262 13.616 1.00 81.75 564 GLN A N 1
ATOM 4629 C CA . GLN A 1 564 ? 6.702 19.736 12.300 1.00 81.75 564 GLN A CA 1
ATOM 4630 C C . GLN A 1 564 ? 8.226 19.762 12.204 1.00 81.75 564 GLN A C 1
ATOM 4632 O O . GLN A 1 564 ? 8.911 20.182 13.144 1.00 81.75 564 GLN A O 1
ATOM 4637 N N . LYS A 1 565 ? 8.758 19.395 11.033 1.00 83.75 565 LYS A N 1
ATOM 4638 C CA . LYS A 1 565 ? 10.188 19.556 10.733 1.00 83.75 565 LYS A CA 1
ATOM 4639 C C . LYS A 1 565 ? 10.552 21.052 10.673 1.00 83.75 565 LYS A C 1
ATOM 4641 O O . LYS A 1 565 ? 9.699 21.872 10.303 1.00 83.75 565 LYS A O 1
ATOM 4646 N N . PRO A 1 566 ? 11.805 21.445 10.964 1.00 86.69 566 PRO A N 1
ATOM 4647 C CA . PRO A 1 566 ? 12.282 22.803 10.723 1.00 86.69 566 PRO A CA 1
ATOM 4648 C C . PRO A 1 566 ? 11.985 23.284 9.298 1.00 86.69 566 PRO A C 1
ATOM 4650 O O . PRO A 1 566 ? 12.012 22.513 8.337 1.00 86.69 566 PRO A O 1
ATOM 4653 N N . GLY A 1 567 ? 11.691 24.574 9.147 1.00 88.50 567 GLY A N 1
ATOM 4654 C CA . GLY A 1 567 ? 11.362 25.136 7.838 1.00 88.50 567 GLY A CA 1
ATOM 4655 C C . GLY A 1 567 ? 10.495 26.382 7.896 1.00 88.50 567 GLY A C 1
ATOM 4656 O O . GLY A 1 567 ? 10.150 26.882 8.968 1.00 88.50 567 GLY A O 1
ATOM 4657 N N . ARG A 1 568 ? 10.152 26.900 6.715 1.00 91.62 568 ARG A N 1
ATOM 4658 C CA . ARG A 1 568 ? 9.298 28.079 6.552 1.00 91.62 568 ARG A CA 1
ATOM 4659 C C . ARG A 1 568 ? 7.857 27.660 6.291 1.00 91.62 568 ARG A C 1
ATOM 4661 O O . ARG A 1 568 ? 7.577 26.994 5.300 1.00 91.62 568 ARG A O 1
ATOM 4668 N N . TYR A 1 569 ? 6.951 28.144 7.129 1.00 92.44 569 TYR A N 1
ATOM 4669 C CA . TYR A 1 569 ? 5.536 27.799 7.100 1.00 92.44 569 TYR A CA 1
ATOM 4670 C C . TYR A 1 569 ? 4.646 29.026 6.914 1.00 92.44 569 TYR A C 1
ATOM 4672 O O . TYR A 1 569 ? 5.015 30.162 7.241 1.00 92.44 569 TYR A O 1
ATOM 4680 N N . VAL A 1 570 ? 3.438 28.782 6.412 1.00 94.25 570 VAL A N 1
ATOM 4681 C CA . VAL A 1 570 ? 2.351 29.758 6.337 1.00 94.25 570 VAL A CA 1
ATOM 4682 C C . VAL A 1 570 ? 1.119 29.174 7.009 1.00 94.25 570 VAL A C 1
ATOM 4684 O O . VAL A 1 570 ? 0.577 28.181 6.542 1.00 94.25 570 VAL A O 1
ATOM 4687 N N . ALA A 1 571 ? 0.640 29.819 8.068 1.00 92.62 571 ALA A N 1
ATOM 4688 C CA . ALA A 1 571 ? -0.657 29.505 8.651 1.00 92.62 571 ALA A CA 1
ATOM 4689 C C . ALA A 1 571 ? -1.718 30.457 8.111 1.00 92.62 571 ALA A C 1
ATOM 4691 O O . ALA A 1 571 ? -1.533 31.674 8.183 1.00 92.62 571 ALA A O 1
ATOM 4692 N N . LYS A 1 572 ? -2.826 29.925 7.601 1.00 92.44 572 LYS A N 1
ATOM 4693 C CA . LYS A 1 572 ? -3.990 30.681 7.125 1.00 92.44 572 LYS A CA 1
ATOM 4694 C C . LYS A 1 572 ? -5.191 30.351 8.006 1.00 92.44 572 LYS A C 1
ATOM 4696 O O . LYS A 1 572 ? -5.379 29.206 8.386 1.00 92.44 572 LYS A O 1
ATOM 4701 N N . VAL A 1 573 ? -5.991 31.349 8.356 1.00 90.06 573 VAL A N 1
ATOM 4702 C CA . VAL A 1 573 ? -7.123 31.217 9.280 1.00 90.06 573 VAL A CA 1
ATOM 4703 C C . VAL A 1 573 ? -8.404 31.578 8.545 1.00 90.06 573 VAL A C 1
ATOM 4705 O O . VAL A 1 573 ? -8.453 32.612 7.872 1.00 90.06 573 VAL A O 1
ATOM 4708 N N . TYR A 1 574 ? -9.442 30.764 8.712 1.00 86.31 574 TYR A N 1
ATOM 4709 C CA . TYR A 1 574 ? -10.720 30.916 8.022 1.00 86.31 574 TYR A CA 1
ATOM 4710 C C . TYR A 1 574 ? -11.905 30.790 8.985 1.00 86.31 574 TYR A C 1
ATOM 4712 O O . TYR A 1 574 ? -11.814 30.150 10.031 1.00 86.31 574 TYR A O 1
ATOM 4720 N N . LEU A 1 575 ? -13.015 31.441 8.638 1.00 82.56 575 LEU A N 1
ATOM 4721 C CA . LEU A 1 575 ? -14.320 31.296 9.269 1.00 82.56 575 LEU A CA 1
ATOM 4722 C C . LEU A 1 575 ? -15.190 30.408 8.380 1.00 82.56 575 LEU A C 1
ATOM 4724 O O . LEU A 1 575 ? -15.467 30.767 7.235 1.00 82.56 575 LEU A O 1
ATOM 4728 N N . GLU A 1 576 ? -15.660 29.295 8.926 1.00 76.69 576 GLU A N 1
ATOM 4729 C CA . GLU A 1 576 ? -16.551 28.378 8.218 1.00 76.69 576 GLU A CA 1
ATOM 4730 C C . GLU A 1 576 ? -18.021 28.671 8.544 1.00 76.69 576 GLU A C 1
ATOM 4732 O O . GLU A 1 576 ? -18.356 29.123 9.646 1.00 76.69 576 GLU A O 1
ATOM 4737 N N . ASN A 1 577 ? -18.911 28.394 7.583 1.00 67.06 577 ASN A N 1
ATOM 4738 C CA . ASN A 1 577 ? -20.373 28.488 7.718 1.00 67.06 577 ASN A CA 1
ATOM 4739 C C . ASN A 1 577 ? -20.903 29.861 8.172 1.00 67.06 577 ASN A C 1
ATOM 4741 O O . ASN A 1 577 ? -21.852 29.953 8.959 1.00 67.06 577 ASN A O 1
ATOM 4745 N N . ALA A 1 578 ? -20.297 30.949 7.690 1.00 59.84 578 ALA A N 1
ATOM 4746 C CA . ALA A 1 578 ? -20.631 32.301 8.119 1.00 59.84 578 ALA A CA 1
ATOM 4747 C C . ALA A 1 578 ? -22.142 32.616 8.007 1.00 59.84 578 ALA A C 1
ATOM 4749 O O . ALA A 1 578 ? -22.817 32.305 7.031 1.00 59.84 578 ALA A O 1
ATOM 4750 N N . LEU A 1 579 ? -22.686 33.292 9.030 1.00 52.72 579 LEU A N 1
ATOM 4751 C CA . LEU A 1 579 ? -24.130 33.534 9.223 1.00 52.72 579 LEU A CA 1
ATOM 4752 C C . LEU A 1 579 ? -24.872 34.110 8.000 1.00 52.72 579 LEU A C 1
ATOM 4754 O O . LEU A 1 579 ? -26.081 33.891 7.888 1.00 52.72 579 LEU A O 1
ATOM 4758 N N . PHE A 1 580 ? -24.165 34.839 7.128 1.00 52.16 580 PHE A N 1
ATOM 4759 C CA . PHE A 1 580 ? -24.713 35.624 6.017 1.00 52.16 580 PHE A CA 1
ATOM 4760 C C . PHE A 1 580 ? -24.048 35.346 4.656 1.00 52.16 580 PHE A C 1
ATOM 4762 O O . PHE A 1 580 ? -24.305 36.089 3.711 1.00 52.16 580 PHE A O 1
ATOM 4769 N N . SER A 1 581 ? -23.207 34.316 4.541 1.00 49.75 581 SER A N 1
ATOM 4770 C CA . SER A 1 581 ? -22.619 33.900 3.264 1.00 49.75 581 SER A CA 1
ATOM 4771 C C . SER A 1 581 ? -22.598 32.382 3.166 1.00 49.75 581 SER A C 1
ATOM 4773 O O . SER A 1 581 ? -22.238 31.700 4.121 1.00 49.75 581 SER A O 1
ATOM 4775 N N . GLU A 1 582 ? -22.967 31.853 2.004 1.00 49.41 582 GLU A N 1
ATOM 4776 C CA . GLU A 1 582 ? -22.654 30.469 1.664 1.00 49.41 582 GLU A CA 1
ATOM 4777 C C . GLU A 1 582 ? -21.151 30.407 1.378 1.00 49.41 582 GLU A C 1
ATOM 4779 O O . GLU A 1 582 ? -20.668 31.028 0.433 1.00 49.41 582 GLU A O 1
ATOM 4784 N N . GLY A 1 583 ? -20.405 29.739 2.257 1.00 61.81 583 GLY A N 1
ATOM 4785 C CA . GLY A 1 583 ? -18.988 29.457 2.056 1.00 61.81 583 GLY A CA 1
ATOM 4786 C C . GLY A 1 583 ? -18.044 29.988 3.133 1.00 61.81 583 GLY A C 1
ATOM 4787 O O . GLY A 1 583 ? -18.437 30.546 4.161 1.00 61.81 583 GLY A O 1
ATOM 4788 N N . ARG A 1 584 ? -16.766 29.756 2.848 1.00 78.38 584 ARG A N 1
ATOM 4789 C CA . ARG A 1 584 ? -15.595 29.993 3.688 1.00 78.38 584 ARG A CA 1
ATOM 4790 C C . ARG A 1 584 ? -15.107 31.439 3.589 1.00 78.38 584 ARG A C 1
ATOM 4792 O O . ARG A 1 584 ? -14.866 31.937 2.491 1.00 78.38 584 ARG A O 1
ATOM 4799 N N . GLU A 1 585 ? -14.907 32.113 4.721 1.00 85.31 585 GLU A N 1
ATOM 4800 C CA . GLU A 1 585 ? -14.385 33.489 4.778 1.00 85.31 585 GLU A CA 1
ATOM 4801 C C . GLU A 1 585 ? -12.936 33.496 5.294 1.00 85.31 585 GLU A C 1
ATOM 4803 O O . GLU A 1 585 ? -12.649 33.040 6.398 1.00 85.31 585 GLU A O 1
ATOM 4808 N N . PHE A 1 586 ? -11.999 34.033 4.511 1.00 86.50 586 PHE A N 1
ATOM 4809 C CA . PHE A 1 586 ? -10.608 34.192 4.942 1.00 86.50 586 PHE A CA 1
ATOM 4810 C C . PHE A 1 586 ? -10.477 35.278 6.020 1.00 86.50 586 PHE A C 1
ATOM 4812 O O . PHE A 1 586 ? -10.875 36.423 5.808 1.00 86.50 586 PHE A O 1
ATOM 4819 N N . ILE A 1 587 ? -9.876 34.932 7.162 1.00 87.06 587 ILE A N 1
ATOM 4820 C CA . ILE A 1 587 ? -9.660 35.847 8.292 1.00 87.06 587 ILE A CA 1
ATOM 4821 C C . ILE A 1 587 ? -8.270 36.492 8.220 1.00 87.06 587 ILE A C 1
ATOM 4823 O O . ILE A 1 587 ? -8.129 37.690 8.471 1.00 87.06 587 ILE A O 1
ATOM 4827 N N . GLY A 1 588 ? -7.225 35.716 7.919 1.00 89.12 588 GLY A N 1
ATOM 4828 C CA . GLY A 1 588 ? -5.850 36.218 7.907 1.00 89.12 588 GLY A CA 1
ATOM 4829 C C . GLY A 1 588 ? -4.797 35.119 7.813 1.00 89.12 588 GLY A C 1
ATOM 4830 O O . GLY A 1 588 ? -5.121 33.937 7.779 1.00 89.12 588 GLY A O 1
ATOM 4831 N N . TYR A 1 589 ? -3.522 35.509 7.775 1.00 93.12 589 TYR A N 1
ATOM 4832 C CA . TYR A 1 589 ? -2.403 34.570 7.696 1.00 93.12 589 TYR A CA 1
ATOM 4833 C C . TYR A 1 589 ? -1.173 35.055 8.467 1.00 93.12 589 TYR A C 1
ATOM 4835 O O . TYR A 1 589 ? -1.036 36.246 8.761 1.00 93.12 589 TYR A O 1
ATOM 4843 N N . LYS A 1 590 ? -0.252 34.135 8.761 1.00 93.38 590 LYS A N 1
ATOM 4844 C CA . LYS A 1 590 ? 1.073 34.431 9.309 1.00 93.38 590 LYS A CA 1
ATOM 4845 C C . LYS A 1 590 ? 2.118 33.527 8.670 1.00 93.38 590 LYS A C 1
ATOM 4847 O O . LYS A 1 590 ? 1.929 32.320 8.599 1.00 93.38 590 LYS A O 1
ATOM 4852 N N . ILE A 1 591 ? 3.232 34.121 8.253 1.00 93.19 591 ILE A N 1
ATOM 4853 C CA . ILE A 1 591 ? 4.430 33.397 7.816 1.00 93.19 591 ILE A CA 1
ATOM 4854 C C . ILE A 1 591 ? 5.392 33.331 9.000 1.00 93.19 591 ILE A C 1
ATOM 4856 O O . ILE A 1 591 ? 5.594 34.340 9.682 1.00 93.19 591 ILE A O 1
ATOM 4860 N N . PHE A 1 592 ? 5.973 32.167 9.252 1.00 91.12 592 PHE A N 1
ATOM 4861 C CA . PHE A 1 592 ? 6.934 31.959 10.331 1.00 91.12 592 PHE A CA 1
ATOM 4862 C C . PHE A 1 592 ? 7.933 30.867 9.953 1.00 91.12 592 PHE A C 1
ATOM 4864 O O . PHE A 1 592 ? 7.696 30.098 9.026 1.00 91.12 592 PHE A O 1
ATOM 4871 N N . ASN A 1 593 ? 9.056 30.823 10.664 1.00 90.56 593 ASN A N 1
ATOM 4872 C CA . ASN A 1 593 ? 10.027 29.746 10.544 1.00 90.56 593 ASN A CA 1
ATOM 4873 C C . ASN A 1 593 ? 10.004 28.932 11.834 1.00 90.56 593 ASN A C 1
ATOM 4875 O O . ASN A 1 593 ? 9.988 29.516 12.918 1.00 90.56 593 ASN A O 1
ATOM 4879 N N . ILE A 1 594 ? 10.013 27.612 11.702 1.00 86.56 594 ILE A N 1
ATOM 4880 C CA . ILE A 1 594 ? 10.331 26.693 12.788 1.00 86.56 594 ILE A CA 1
ATOM 4881 C C . ILE A 1 594 ? 11.844 26.513 12.739 1.00 86.56 594 ILE A C 1
ATOM 4883 O O . ILE A 1 594 ? 12.383 25.999 11.757 1.00 86.56 594 ILE A O 1
ATOM 4887 N N . THR A 1 595 ? 12.525 27.041 13.751 1.00 80.12 595 THR A N 1
ATOM 4888 C CA . THR A 1 595 ? 13.982 27.002 13.895 1.00 80.12 595 THR A CA 1
ATOM 4889 C C . THR A 1 595 ? 14.360 26.205 15.129 1.00 80.12 595 THR A C 1
ATOM 4891 O O . THR A 1 595 ? 13.545 26.024 16.026 1.00 80.12 595 THR A O 1
ATOM 4894 N N . LYS A 1 596 ? 15.619 25.775 15.172 1.00 61.50 596 LYS A N 1
ATOM 4895 C CA . LYS A 1 596 ? 16.185 24.959 16.245 1.00 61.50 596 LYS A CA 1
ATOM 4896 C C . LYS A 1 596 ? 16.248 25.645 17.625 1.00 61.50 596 LYS A C 1
ATOM 4898 O O . LYS A 1 596 ? 16.485 24.959 18.615 1.00 61.50 596 LYS A O 1
ATOM 4903 N N . ASP A 1 597 ? 16.014 26.957 17.685 1.00 44.97 597 ASP A N 1
ATOM 4904 C CA . ASP A 1 597 ? 16.252 27.817 18.856 1.00 44.97 597 ASP A CA 1
ATOM 4905 C C . ASP A 1 597 ? 14.980 28.265 19.590 1.00 44.97 597 ASP A C 1
ATOM 4907 O O . ASP A 1 597 ? 14.050 28.776 18.915 1.00 44.97 597 ASP A O 1
#

Radius of gyration: 28.9 Å; chains: 1; bounding box: 63×102×84 Å

Secondary structure (DSSP, 8-state):
-HHHHHHHHHHHHHHHHHHSSS---------PPPS-TT-SEEEEE--SS-TTSGGGTT-EEEEEEEEEEEEEBSSSSSB--EEEEEETTEEEEEPEEEEEEEESSSSEEEEEEEEEE--TT--SS-EEEEEE-SS--PPP-----EEEEEEEEEEEEETTEEEEEEEEEEEETTEEEEEEEEEEEETTEE-TTEEEEEPTT--S-SGGGEEEEEE---EEEEEETTEEEEEEGGGEEEEEEEEEE-SSEEEEEEEEE-TTSSEEEEEEEEEE--SSS-EEEEEEEEEEE-SS-PPP-SSEEEEEEEEEEEEEEESS-GGG-EEE--SEEEEEETTTEEEEEE--SS---SS-EEEE-GGG--BB-SS-EEEEESSSSB-EEEEEES-S--EEE-TTPPPSEEEEEEEEEEEEETTEEEEEEEEEEEE----TTSPPP----TT-EEEEEEEEEEESSBHHHHHHHHHHHHHHHHTTSPP-------S------EEEEEEE---HHHHHHHHHHHHTT---EEEEEEEETTEEEEEEE-BS--EETTEE-TTS--SSEEEEEEEEPSEEEEEEEEEES-TTSSS-EEEEEEEEEE---